Protein AF-A0A3M1BPQ1-F1 (afdb_monomer)

pLDDT: mean 91.03, std 7.32, range [48.31, 98.19]

Structure (mmCIF, N/CA/C/O backbone):
data_AF-A0A3M1BPQ1-F1
#
_entry.id   AF-A0A3M1BPQ1-F1
#
loop_
_atom_site.group_PDB
_atom_site.id
_atom_site.type_symbol
_atom_site.label_atom_id
_atom_site.label_alt_id
_atom_site.label_comp_id
_atom_site.label_asym_id
_atom_site.label_entity_id
_atom_site.label_seq_id
_atom_site.pdbx_PDB_ins_code
_atom_site.Cartn_x
_atom_site.Cartn_y
_atom_site.Cartn_z
_atom_site.occupancy
_atom_site.B_iso_or_equiv
_atom_site.auth_seq_id
_atom_site.auth_comp_id
_atom_site.auth_asym_id
_atom_site.auth_atom_id
_atom_site.pdbx_PDB_model_num
ATOM 1 N N . SER A 1 1 ? -2.777 11.325 -24.435 1.00 48.31 1 SER A N 1
ATOM 2 C CA . SER A 1 1 ? -2.483 11.021 -23.024 1.00 48.31 1 SER A CA 1
ATOM 3 C C . SER A 1 1 ? -1.641 9.774 -23.004 1.00 48.31 1 SER A C 1
ATOM 5 O O . SER A 1 1 ? -1.935 8.872 -23.778 1.00 48.31 1 SER A O 1
ATOM 7 N N . GLU A 1 2 ? -0.602 9.729 -22.186 1.00 72.75 2 GLU A N 1
ATOM 8 C CA . GLU A 1 2 ? 0.231 8.533 -22.069 1.00 72.75 2 GLU A CA 1
ATOM 9 C C . GLU A 1 2 ? -0.481 7.509 -21.174 1.00 72.75 2 GLU A C 1
ATOM 11 O O . GLU A 1 2 ? -0.980 7.848 -20.100 1.00 72.75 2 GLU A O 1
ATOM 16 N N . ASP A 1 3 ? -0.609 6.273 -21.658 1.00 90.44 3 ASP A N 1
ATOM 17 C CA . ASP A 1 3 ? -1.208 5.154 -20.927 1.00 90.44 3 ASP A CA 1
ATOM 18 C C . ASP A 1 3 ? -0.159 4.552 -19.973 1.00 90.44 3 ASP A C 1
ATOM 20 O O . ASP A 1 3 ? 0.447 3.519 -20.249 1.00 90.44 3 ASP A O 1
ATOM 24 N N . VAL A 1 4 ? 0.092 5.249 -18.859 1.00 93.12 4 VAL A N 1
ATOM 25 C CA . VAL A 1 4 ? 0.993 4.815 -17.777 1.00 93.12 4 VAL A CA 1
ATOM 26 C C . VAL A 1 4 ? 0.165 4.280 -16.617 1.00 93.12 4 VAL A C 1
ATOM 28 O O . VAL A 1 4 ? -0.699 4.987 -16.099 1.00 93.12 4 VAL A O 1
ATOM 31 N N . PHE A 1 5 ? 0.448 3.053 -16.184 1.00 94.75 5 PHE A N 1
ATOM 32 C CA . PHE A 1 5 ? -0.291 2.371 -15.122 1.00 94.75 5 PHE A CA 1
ATOM 33 C C . PHE A 1 5 ? 0.616 2.026 -13.944 1.00 94.75 5 PHE A C 1
ATOM 35 O O . PHE A 1 5 ? 1.791 1.712 -14.129 1.00 94.75 5 PHE A O 1
ATOM 42 N N . VAL A 1 6 ? 0.060 2.064 -12.736 1.00 93.00 6 VAL A N 1
ATOM 43 C CA . VAL A 1 6 ? 0.775 1.774 -11.486 1.00 93.00 6 VAL A CA 1
ATOM 44 C C . VAL A 1 6 ? -0.054 0.859 -10.586 1.00 93.00 6 VAL A C 1
ATOM 46 O O . VAL A 1 6 ? -1.287 0.872 -10.636 1.00 93.00 6 VAL A O 1
ATOM 49 N N . ASP A 1 7 ? 0.613 0.062 -9.751 1.00 90.44 7 ASP A N 1
ATOM 50 C CA . ASP A 1 7 ? -0.040 -0.796 -8.756 1.00 90.44 7 ASP A CA 1
ATOM 51 C C . ASP A 1 7 ? -0.282 -0.091 -7.410 1.00 90.44 7 ASP A C 1
ATOM 53 O O . ASP A 1 7 ? -1.095 -0.549 -6.602 1.00 90.44 7 ASP A O 1
ATOM 57 N N . ALA A 1 8 ? 0.352 1.062 -7.191 1.00 90.69 8 ALA A N 1
ATOM 58 C CA . ALA A 1 8 ? 0.021 1.964 -6.097 1.00 90.69 8 ALA A CA 1
ATOM 59 C C . ALA A 1 8 ? -1.315 2.698 -6.356 1.00 90.69 8 ALA A C 1
ATOM 61 O O . ALA A 1 8 ? -1.616 3.068 -7.495 1.00 90.69 8 ALA A O 1
ATOM 62 N N . PRO A 1 9 ? -2.120 2.983 -5.318 1.00 92.00 9 PRO A N 1
ATOM 63 C CA . PRO A 1 9 ? -3.302 3.822 -5.455 1.00 92.00 9 PRO A CA 1
ATOM 64 C C . PRO A 1 9 ? -2.922 5.225 -5.944 1.00 92.00 9 PRO A C 1
ATOM 66 O O . PRO A 1 9 ? -2.183 5.955 -5.282 1.00 92.00 9 PRO A O 1
ATOM 69 N N . VAL A 1 10 ? -3.482 5.627 -7.085 1.00 92.50 10 VAL A N 1
ATOM 70 C CA . VAL A 1 10 ? -3.334 6.991 -7.615 1.00 92.50 10 VAL A CA 1
ATOM 71 C C . VAL A 1 10 ? -4.172 7.952 -6.778 1.00 92.50 10 VAL A C 1
ATOM 73 O O . VAL A 1 10 ? -5.323 7.635 -6.479 1.00 92.50 10 VAL A O 1
ATOM 76 N N . VAL A 1 11 ? -3.633 9.104 -6.396 1.00 91.69 11 VAL A N 1
ATOM 77 C CA . VAL A 1 11 ? -4.321 10.156 -5.631 1.00 91.69 11 VAL A CA 1
ATOM 78 C C . VAL A 1 11 ? -4.000 11.520 -6.236 1.00 91.69 11 VAL A C 1
ATOM 80 O O . VAL A 1 11 ? -2.888 11.760 -6.672 1.00 91.69 11 VAL A O 1
ATOM 83 N N . ASP A 1 12 ? -4.966 12.424 -6.277 1.00 90.06 12 ASP A N 1
ATOM 84 C CA . ASP A 1 12 ? -4.854 13.761 -6.883 1.00 90.06 12 ASP A CA 1
ATOM 85 C C . ASP A 1 12 ? -4.797 14.888 -5.834 1.00 90.06 12 ASP A C 1
ATOM 87 O O . ASP A 1 12 ? -4.940 16.068 -6.143 1.00 90.06 12 ASP A O 1
ATOM 91 N N . PHE A 1 13 ? -4.538 14.523 -4.580 1.00 91.88 13 PHE A N 1
ATOM 92 C CA . PHE A 1 13 ? -4.377 15.417 -3.436 1.00 91.88 13 PHE A CA 1
ATOM 93 C C . PHE A 1 13 ? -3.087 15.112 -2.686 1.00 91.88 13 PHE A C 1
ATOM 95 O O . PHE A 1 13 ? -2.484 14.052 -2.838 1.00 91.88 13 PHE A O 1
ATOM 102 N N . MET A 1 14 ? -2.720 16.027 -1.793 1.00 92.50 14 MET A N 1
ATOM 103 C CA . MET A 1 14 ? -1.623 15.895 -0.851 1.00 92.50 14 MET A CA 1
ATOM 104 C C . MET A 1 14 ? -1.794 14.649 0.034 1.00 92.50 14 MET A C 1
ATOM 106 O O . MET A 1 14 ? -2.694 14.643 0.883 1.00 92.50 14 MET A O 1
ATOM 110 N N . PRO A 1 15 ? -0.933 13.620 -0.077 1.00 91.81 15 PRO A N 1
ATOM 111 C CA . PRO A 1 15 ? -1.144 12.365 0.653 1.00 91.81 15 PRO A CA 1
ATOM 112 C C . PRO A 1 15 ? -0.851 12.451 2.156 1.00 91.81 15 PRO A C 1
ATOM 114 O O . PRO A 1 15 ? -1.359 11.653 2.943 1.00 91.81 15 PRO A O 1
ATOM 117 N N . SER A 1 16 ? -0.103 13.468 2.585 1.00 91.94 16 SER A N 1
ATOM 118 C CA . SER A 1 16 ? 0.140 13.731 3.999 1.00 91.94 16 SER A CA 1
ATOM 119 C C . SER A 1 16 ? 0.134 15.217 4.316 1.00 91.94 16 SER A C 1
ATOM 121 O O . SER A 1 16 ? 0.777 16.017 3.649 1.00 91.94 16 SER A O 1
ATOM 123 N N . THR A 1 17 ? -0.558 15.589 5.390 1.00 92.31 17 THR A N 1
ATOM 124 C CA . THR A 1 17 ? -0.579 16.978 5.904 1.00 92.31 17 THR A CA 1
ATOM 125 C C . THR A 1 17 ? 0.534 17.274 6.905 1.00 92.31 17 THR A C 1
ATOM 127 O O . THR 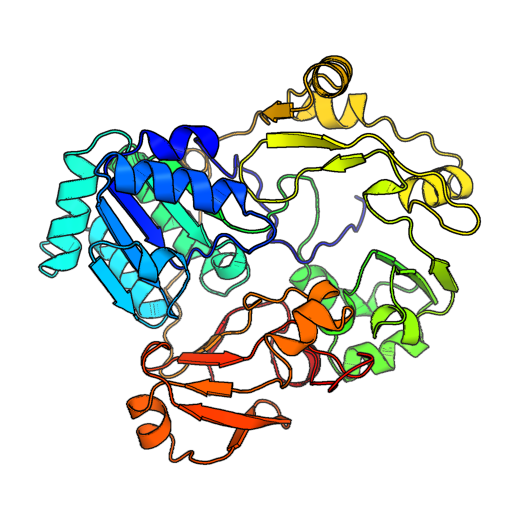A 1 17 ? 0.673 18.416 7.341 1.00 92.31 17 THR A O 1
ATOM 130 N N . LEU A 1 18 ? 1.285 16.251 7.318 1.00 88.94 18 LEU A N 1
ATOM 131 C CA . LEU A 1 18 ? 2.454 16.373 8.183 1.00 88.94 18 LEU A CA 1
ATOM 132 C C . LEU A 1 18 ? 3.607 15.568 7.607 1.00 88.94 18 LEU A C 1
ATOM 134 O O . LEU A 1 18 ? 3.421 14.449 7.128 1.00 88.94 18 LEU A O 1
ATOM 138 N N . GLU A 1 19 ? 4.812 16.092 7.761 1.00 84.12 19 GLU A N 1
ATOM 139 C CA . GLU A 1 19 ? 6.010 15.294 7.537 1.00 84.12 19 GLU A CA 1
ATOM 140 C C . GLU A 1 19 ? 6.085 14.179 8.594 1.00 84.12 19 GLU A C 1
ATOM 142 O O . GLU A 1 19 ? 5.777 14.419 9.770 1.00 84.12 19 GLU A O 1
ATOM 147 N N . PRO A 1 20 ? 6.547 12.972 8.240 1.00 82.88 20 PRO A N 1
ATOM 148 C CA . PRO A 1 20 ? 6.668 11.871 9.195 1.00 82.88 20 PRO A CA 1
ATOM 149 C C . PRO A 1 20 ? 7.531 12.190 10.421 1.00 82.88 20 PRO A C 1
ATOM 151 O O . PRO A 1 20 ? 7.220 11.785 11.542 1.00 82.88 20 PRO A O 1
ATOM 154 N N . THR A 1 21 ? 8.564 13.021 10.253 1.00 85.25 21 THR A N 1
ATOM 155 C CA . THR A 1 21 ? 9.421 13.512 11.347 1.00 85.25 21 THR A CA 1
ATOM 156 C C . THR A 1 21 ? 8.652 14.301 12.415 1.00 85.25 21 THR A C 1
ATOM 158 O O . THR A 1 21 ? 9.125 14.448 13.550 1.00 85.25 21 THR A O 1
ATOM 161 N N . GLN A 1 22 ? 7.471 14.824 12.076 1.00 90.06 22 GLN A N 1
ATOM 162 C CA . GLN A 1 22 ? 6.609 15.609 12.954 1.00 90.06 22 GLN A CA 1
ATOM 163 C C . GLN A 1 22 ? 5.630 14.734 13.743 1.00 90.06 22 GLN A C 1
ATOM 165 O O . GLN A 1 22 ? 5.110 15.195 14.763 1.00 90.06 22 GLN A O 1
ATOM 170 N N . TRP A 1 23 ? 5.437 13.467 13.360 1.00 90.62 23 TRP A N 1
ATOM 171 C CA . TRP A 1 23 ? 4.552 12.534 14.066 1.00 90.62 23 TRP A CA 1
ATOM 172 C C . TRP A 1 23 ? 4.947 12.350 15.535 1.00 90.62 23 TRP A C 1
ATOM 174 O O . TRP A 1 23 ? 4.076 12.264 16.397 1.00 90.62 23 TRP A O 1
ATOM 184 N N . LYS A 1 24 ? 6.247 12.431 15.854 1.00 91.75 24 LYS A N 1
ATOM 185 C CA . LYS A 1 24 ? 6.774 12.369 17.232 1.00 91.75 24 LYS A CA 1
ATOM 186 C C . LYS A 1 24 ? 6.223 13.435 18.187 1.00 91.75 24 LYS A C 1
ATOM 188 O O . LYS A 1 24 ? 6.378 13.320 19.397 1.00 91.75 24 LYS A O 1
ATOM 193 N N . LYS A 1 25 ? 5.633 14.514 17.657 1.00 93.38 25 LYS A N 1
ATOM 194 C CA . LYS A 1 25 ? 5.053 15.618 18.442 1.00 93.38 25 LYS A CA 1
ATOM 195 C C . LYS A 1 25 ? 3.547 15.450 18.674 1.00 93.38 25 LYS A C 1
ATOM 197 O O . LYS A 1 25 ? 2.958 16.237 19.417 1.00 93.38 25 LYS A O 1
ATOM 202 N N . VAL A 1 26 ? 2.917 14.471 18.027 1.00 95.19 26 VAL A N 1
ATOM 203 C CA . VAL A 1 26 ? 1.469 14.261 18.070 1.00 95.19 26 VAL A CA 1
ATOM 204 C C . VAL A 1 26 ? 1.084 13.536 19.357 1.00 95.19 26 VAL A C 1
ATOM 206 O O . VAL A 1 26 ? 1.723 12.569 19.752 1.00 95.19 26 VAL A O 1
ATOM 209 N N . ARG A 1 27 ? 0.017 13.998 20.021 1.00 95.50 27 ARG A N 1
ATOM 210 C CA . ARG A 1 27 ? -0.446 13.435 21.304 1.00 95.50 27 ARG A CA 1
ATOM 211 C C . ARG A 1 27 ? -1.511 12.353 21.172 1.00 95.50 27 ARG A C 1
ATOM 213 O O . ARG A 1 27 ? -1.620 11.517 22.062 1.00 95.50 27 ARG A O 1
ATOM 220 N N . PHE A 1 28 ? -2.289 12.372 20.094 1.00 97.81 28 PHE A N 1
ATOM 221 C CA . PHE A 1 28 ? -3.282 11.345 19.798 1.00 97.81 28 PHE A CA 1
ATOM 222 C C . PHE A 1 28 ? -3.176 10.927 18.338 1.00 97.81 28 PHE A C 1
ATOM 224 O O . PHE A 1 28 ? -3.216 11.774 17.441 1.00 97.81 28 PHE A O 1
ATOM 231 N N . ILE A 1 29 ? -3.032 9.623 18.123 1.00 97.31 29 ILE A N 1
ATOM 232 C CA . ILE A 1 29 ? -2.901 9.020 16.802 1.00 97.31 29 ILE A CA 1
ATOM 233 C C . ILE A 1 29 ? -3.987 7.957 16.663 1.00 97.31 29 ILE A C 1
ATOM 235 O O . ILE A 1 29 ? -4.024 6.998 17.435 1.00 97.31 29 ILE A O 1
ATOM 239 N N . LEU A 1 30 ? -4.861 8.132 15.677 1.00 97.69 30 LEU A N 1
ATOM 240 C CA . LEU A 1 30 ? -5.789 7.103 15.223 1.00 97.69 30 LEU A CA 1
ATOM 241 C C . LEU A 1 30 ? -5.147 6.395 14.030 1.00 97.69 30 LEU A C 1
ATOM 243 O O . LEU A 1 30 ? -5.009 6.992 12.968 1.00 97.69 30 LEU A O 1
ATOM 247 N N . SER A 1 31 ? -4.739 5.144 14.208 1.00 96.31 31 SER A N 1
ATOM 248 C CA . SER A 1 31 ? -4.251 4.299 13.118 1.00 96.31 31 SER A CA 1
ATOM 249 C C . SER A 1 31 ? -5.405 3.454 12.587 1.00 96.31 31 SER A C 1
ATOM 251 O O . SER A 1 31 ? -6.065 2.753 13.357 1.00 96.31 31 SER A O 1
ATOM 253 N N . VAL A 1 32 ? -5.670 3.573 11.289 1.00 96.69 32 VAL A N 1
ATOM 254 C CA . VAL A 1 32 ? -6.691 2.831 10.550 1.00 96.69 32 VAL A CA 1
ATOM 255 C C . VAL A 1 32 ? -5.976 1.933 9.559 1.00 96.69 32 VAL A C 1
ATOM 257 O O . VAL A 1 32 ? -5.591 2.387 8.481 1.00 96.69 32 VAL A O 1
ATOM 260 N N . ASP A 1 33 ? -5.819 0.675 9.957 1.00 93.12 33 ASP A N 1
ATOM 261 C CA . ASP A 1 33 ? -5.227 -0.393 9.161 1.00 93.12 33 ASP A CA 1
ATOM 262 C C . ASP A 1 33 ? -3.930 0.098 8.516 1.00 93.12 33 ASP A C 1
ATOM 264 O O . ASP A 1 33 ? -3.816 0.156 7.304 1.00 93.12 33 ASP A O 1
ATOM 268 N N . ALA A 1 34 ? -3.030 0.650 9.326 1.00 90.12 34 ALA A N 1
ATOM 269 C CA . ALA A 1 34 ? -1.833 1.320 8.848 1.00 90.12 34 ALA A CA 1
ATOM 270 C C . ALA A 1 34 ? -0.611 0.584 9.386 1.00 90.12 34 ALA A C 1
ATOM 272 O O . ALA A 1 34 ? -0.336 0.634 10.589 1.00 90.12 34 ALA A O 1
ATOM 273 N N . GLU A 1 35 ? 0.141 -0.031 8.478 1.00 82.69 35 GLU A N 1
ATOM 274 C CA . GLU A 1 35 ? 1.404 -0.695 8.772 1.00 82.69 35 GLU A CA 1
ATOM 275 C C . GLU A 1 35 ? 2.546 0.043 8.070 1.00 82.69 35 GLU A C 1
ATOM 277 O O . GLU A 1 35 ? 2.671 -0.054 6.849 1.00 82.69 35 GLU A O 1
ATOM 282 N N . PRO A 1 36 ? 3.394 0.779 8.807 1.00 73.94 36 PRO A N 1
ATOM 283 C CA . PRO A 1 36 ? 4.642 1.260 8.249 1.00 73.94 36 PRO A CA 1
ATOM 284 C C . PRO A 1 36 ? 5.550 0.051 8.029 1.00 73.94 36 PRO A C 1
ATOM 286 O O . PRO A 1 36 ? 6.038 -0.554 8.986 1.00 73.94 36 PRO A O 1
ATOM 289 N N . VAL A 1 37 ? 5.730 -0.334 6.767 1.00 63.84 37 VAL A N 1
ATOM 290 C CA . VAL A 1 37 ? 6.530 -1.501 6.372 1.00 63.84 37 VAL A CA 1
ATOM 291 C C . VAL A 1 37 ? 7.986 -1.363 6.823 1.00 63.84 37 VAL A C 1
ATOM 293 O O . VAL A 1 37 ? 8.471 -0.275 7.132 1.00 63.84 37 VAL A O 1
ATOM 296 N N . PHE A 1 38 ? 8.735 -2.468 6.854 1.00 53.03 38 PHE A N 1
ATOM 297 C CA . PHE A 1 38 ? 10.123 -2.450 7.327 1.00 53.03 38 PHE A CA 1
ATOM 298 C C . PHE A 1 38 ? 11.028 -1.535 6.487 1.00 53.03 38 PHE A C 1
ATOM 300 O O . PHE A 1 38 ? 11.978 -0.976 7.023 1.00 53.03 38 PHE A O 1
ATOM 307 N N . SER A 1 39 ? 10.732 -1.301 5.202 1.00 49.16 39 SER A N 1
ATOM 308 C CA . SER A 1 39 ? 11.459 -0.303 4.400 1.00 49.16 39 SER A CA 1
ATOM 309 C C . SER A 1 39 ? 11.227 1.141 4.877 1.00 49.16 39 SER A C 1
ATOM 311 O O . SER A 1 39 ? 12.023 2.026 4.578 1.00 49.16 39 SER A O 1
ATOM 313 N N . GLU A 1 40 ? 10.186 1.374 5.678 1.00 59.56 40 GLU A N 1
ATOM 314 C CA . GLU A 1 40 ? 9.850 2.628 6.353 1.00 59.56 40 GLU A CA 1
ATOM 315 C C . GLU A 1 40 ? 10.364 2.652 7.811 1.00 59.56 40 GLU A C 1
ATOM 317 O O . GLU A 1 40 ? 9.716 3.228 8.690 1.00 59.56 40 GLU A O 1
ATOM 322 N N . VAL A 1 41 ? 11.535 2.053 8.110 1.00 62.66 41 VAL A N 1
ATOM 323 C CA . VAL A 1 41 ? 12.143 1.994 9.471 1.00 62.66 41 VAL A CA 1
ATOM 324 C C . VAL A 1 41 ? 12.015 3.324 10.227 1.00 62.66 41 VAL A C 1
ATOM 326 O O . VAL A 1 41 ? 11.726 3.361 11.427 1.00 62.66 41 VAL A O 1
ATOM 329 N N . MET A 1 42 ? 12.212 4.432 9.512 1.00 68.00 42 MET A N 1
ATOM 330 C CA . MET A 1 42 ? 12.166 5.776 10.078 1.00 68.00 42 MET A CA 1
ATOM 331 C C . MET A 1 42 ? 10.748 6.208 10.486 1.00 68.00 42 MET A C 1
ATOM 333 O O . MET A 1 42 ? 10.594 6.797 11.557 1.00 68.00 42 MET A O 1
ATOM 337 N N . ALA A 1 43 ? 9.711 5.845 9.721 1.00 73.75 43 ALA A N 1
ATOM 338 C CA . ALA A 1 43 ? 8.310 6.111 10.059 1.00 73.75 43 ALA A CA 1
ATOM 339 C C . ALA A 1 43 ? 7.917 5.430 11.376 1.00 73.75 43 ALA A C 1
ATOM 341 O O . ALA A 1 43 ? 7.397 6.072 12.295 1.00 73.75 43 ALA A O 1
ATOM 342 N N . THR A 1 44 ? 8.287 4.155 11.520 1.00 80.06 44 THR A N 1
ATOM 343 C CA . THR A 1 44 ? 8.117 3.409 12.772 1.00 80.06 44 THR A CA 1
ATOM 344 C C . THR A 1 44 ? 8.870 4.073 13.926 1.00 80.06 44 THR A C 1
ATOM 346 O O . THR A 1 44 ? 8.322 4.200 15.025 1.00 80.06 44 THR A O 1
ATOM 349 N N . ARG A 1 45 ? 10.100 4.563 13.703 1.00 84.19 45 ARG A N 1
ATOM 350 C CA . ARG A 1 45 ? 10.872 5.251 14.750 1.00 84.19 45 ARG A CA 1
ATOM 351 C C . ARG A 1 45 ? 10.169 6.508 15.259 1.00 84.19 45 ARG A C 1
ATOM 353 O O . ARG A 1 45 ? 10.107 6.691 16.472 1.00 84.19 45 ARG A O 1
ATOM 360 N N . TRP A 1 46 ? 9.617 7.351 14.387 1.00 87.75 46 TRP A N 1
ATOM 361 C CA . TRP A 1 46 ? 8.929 8.571 14.831 1.00 87.75 46 TRP A CA 1
ATOM 362 C C . TRP A 1 46 ? 7.640 8.280 15.604 1.00 87.75 46 TRP A C 1
ATOM 364 O O . TRP A 1 46 ? 7.294 9.036 16.512 1.00 87.75 46 TRP A O 1
ATOM 374 N N . LEU A 1 47 ? 6.958 7.169 15.310 1.00 88.69 47 LEU A N 1
ATOM 375 C CA . LEU A 1 47 ? 5.816 6.710 16.107 1.00 88.69 47 LEU A CA 1
ATOM 376 C C . LEU A 1 47 ? 6.250 6.191 17.477 1.00 88.69 47 LEU A C 1
ATOM 378 O O . LEU A 1 47 ? 5.601 6.495 18.475 1.00 88.69 47 LEU A O 1
ATOM 382 N N . VAL A 1 48 ? 7.374 5.474 17.553 1.00 88.00 48 VAL A N 1
ATOM 383 C CA . VAL A 1 48 ? 7.972 5.084 18.839 1.00 88.00 48 VAL A CA 1
ATOM 384 C C . VAL A 1 48 ? 8.341 6.321 19.660 1.00 88.00 48 VAL A C 1
ATOM 386 O O . VAL A 1 48 ? 7.960 6.389 20.826 1.00 88.00 48 VAL A O 1
ATOM 389 N N . ASP A 1 49 ? 8.986 7.322 19.054 1.00 91.00 49 ASP A N 1
ATOM 390 C CA . ASP A 1 49 ? 9.303 8.592 19.722 1.00 91.00 49 ASP A CA 1
ATOM 391 C C . ASP A 1 49 ? 8.031 9.294 20.235 1.00 91.00 49 ASP A C 1
ATOM 393 O O . ASP A 1 49 ? 8.030 9.841 21.338 1.00 91.00 49 ASP A O 1
ATOM 397 N N . ALA A 1 50 ? 6.929 9.257 19.472 1.00 92.56 50 ALA A N 1
ATOM 398 C CA . ALA A 1 50 ? 5.642 9.800 19.913 1.00 92.56 50 ALA A CA 1
ATOM 399 C C . ALA A 1 50 ? 5.146 9.087 21.181 1.00 92.56 50 ALA A C 1
ATOM 401 O O . ALA A 1 50 ? 4.761 9.736 22.156 1.00 92.56 50 ALA A O 1
ATOM 402 N N . VAL A 1 51 ? 5.179 7.750 21.193 1.00 92.06 51 VAL A N 1
ATOM 403 C CA . VAL A 1 51 ? 4.754 6.929 22.340 1.00 92.06 51 VAL A CA 1
ATOM 404 C C . VAL A 1 51 ? 5.629 7.188 23.563 1.00 92.06 51 VAL A C 1
ATOM 406 O O . VAL A 1 51 ? 5.098 7.348 24.664 1.00 92.06 51 VAL A O 1
ATOM 409 N N . GLU A 1 52 ? 6.948 7.277 23.385 1.00 91.50 52 GLU A N 1
ATOM 410 C CA . GLU A 1 52 ? 7.895 7.639 24.448 1.00 91.50 52 GLU A CA 1
ATOM 411 C C . GLU A 1 52 ? 7.625 9.055 24.984 1.00 91.50 52 GLU A C 1
ATOM 413 O O . GLU A 1 52 ? 7.705 9.289 26.190 1.00 91.50 52 GLU A O 1
ATOM 418 N N . GLY A 1 53 ? 7.201 9.976 24.114 1.00 92.69 53 GLY A N 1
ATOM 419 C CA . GLY A 1 53 ? 6.715 11.313 24.464 1.00 92.69 53 GLY A CA 1
ATOM 420 C C . GLY A 1 53 ? 5.322 11.354 25.111 1.00 92.69 53 GLY A C 1
ATOM 421 O O . GLY A 1 53 ? 4.847 12.436 25.465 1.00 92.69 53 GLY A O 1
ATOM 422 N N . GLY A 1 54 ? 4.662 10.205 25.287 1.00 93.94 54 GLY A N 1
ATOM 423 C CA . GLY A 1 54 ? 3.356 10.083 25.936 1.00 93.94 54 GLY A CA 1
ATOM 424 C C . GLY A 1 54 ? 2.153 10.115 24.991 1.00 93.94 54 GLY A C 1
ATOM 425 O O . GLY A 1 54 ? 1.031 10.310 25.463 1.00 93.94 54 GLY A O 1
ATOM 426 N N . ALA A 1 55 ? 2.349 9.928 23.683 1.00 95.25 55 ALA A N 1
ATOM 427 C CA . ALA A 1 55 ? 1.250 9.838 22.730 1.00 95.25 55 ALA A CA 1
ATOM 428 C C . ALA A 1 55 ? 0.323 8.652 23.032 1.00 95.25 55 ALA A C 1
ATOM 430 O O . ALA A 1 55 ? 0.753 7.557 23.411 1.00 95.25 55 ALA A O 1
ATOM 431 N N . TYR A 1 56 ? -0.972 8.870 22.825 1.00 96.81 56 TYR A N 1
ATOM 432 C CA . TYR A 1 56 ? -1.985 7.831 22.860 1.00 96.81 56 TYR A CA 1
ATOM 433 C C . TYR A 1 56 ? -2.261 7.351 21.436 1.00 96.81 56 TYR A C 1
ATOM 435 O O . TYR A 1 56 ? -2.801 8.096 20.619 1.00 96.81 56 TYR A O 1
ATOM 443 N N . ILE A 1 57 ? -1.907 6.099 21.150 1.00 95.88 57 ILE A N 1
ATOM 444 C CA . ILE A 1 57 ? -2.207 5.455 19.869 1.00 95.88 57 ILE A CA 1
ATOM 445 C C . ILE A 1 57 ? -3.424 4.543 20.044 1.00 95.88 57 ILE A C 1
ATOM 447 O O . ILE A 1 57 ? -3.401 3.639 20.887 1.00 95.88 57 ILE A O 1
ATOM 451 N N . PHE A 1 58 ? -4.459 4.786 19.240 1.00 97.19 58 PHE A N 1
ATOM 452 C CA . PHE A 1 58 ? -5.617 3.912 19.071 1.00 97.19 58 PHE A CA 1
ATOM 453 C C . PHE A 1 58 ? -5.521 3.233 17.700 1.00 97.19 58 PHE A C 1
ATOM 455 O O . PHE A 1 58 ? -5.543 3.917 16.677 1.00 97.19 58 PHE A O 1
ATOM 462 N N . CYS A 1 59 ? -5.421 1.906 17.675 1.00 96.38 59 CYS A N 1
ATOM 463 C CA . CYS A 1 59 ? -5.335 1.124 16.442 1.00 96.38 59 CYS A CA 1
ATOM 464 C C . CYS A 1 59 ? -6.665 0.443 16.119 1.00 96.38 59 CYS A C 1
ATOM 466 O O . CYS A 1 59 ? -7.230 -0.275 16.942 1.00 96.38 59 CYS A O 1
ATOM 468 N N . LEU A 1 60 ? -7.125 0.628 14.891 1.00 96.75 60 LEU A N 1
ATOM 469 C CA . LEU A 1 60 ? -8.255 -0.053 14.283 1.00 96.75 60 LEU A CA 1
ATOM 470 C C . LEU A 1 60 ? -7.703 -0.814 13.076 1.00 96.75 60 LEU A C 1
ATOM 472 O O . LEU A 1 60 ? -7.280 -0.163 12.132 1.00 96.75 60 LEU A O 1
ATOM 476 N N . SER A 1 61 ? -7.631 -2.145 13.116 1.00 95.75 61 SER A N 1
ATOM 477 C CA . SER A 1 61 ? -6.950 -2.920 12.063 1.00 95.75 61 SER A CA 1
ATOM 478 C C . SER A 1 61 ? -7.628 -4.268 11.801 1.00 95.75 61 SER A C 1
ATOM 480 O O . SER A 1 61 ? -8.272 -4.830 12.687 1.00 95.75 61 SER A O 1
ATOM 482 N N . SER A 1 62 ? -7.478 -4.807 10.595 1.00 95.56 62 SER A N 1
ATOM 483 C CA . SER A 1 62 ? -7.907 -6.159 10.218 1.00 95.56 62 SER A CA 1
ATOM 484 C C . SER A 1 62 ? -6.963 -7.243 10.735 1.00 95.56 62 SER A C 1
ATOM 486 O O . SER A 1 62 ? -7.361 -8.407 10.852 1.00 95.56 62 SER A O 1
ATOM 488 N N . ARG A 1 63 ? -5.710 -6.892 11.043 1.00 93.38 63 ARG A N 1
ATOM 489 C CA . ARG A 1 63 ? -4.686 -7.825 11.528 1.00 93.38 63 ARG A CA 1
ATOM 490 C C . ARG A 1 63 ? -3.816 -7.175 12.605 1.00 93.38 63 ARG A C 1
ATOM 492 O O . ARG A 1 63 ? -3.782 -5.967 12.779 1.00 93.38 63 ARG A O 1
ATOM 499 N N . TYR A 1 64 ? -3.093 -7.979 13.363 1.00 91.31 64 TYR A N 1
ATOM 500 C CA . TYR A 1 64 ? -2.165 -7.468 14.356 1.00 91.31 64 TYR A CA 1
ATOM 501 C C . TYR A 1 64 ? -0.895 -6.962 13.666 1.00 91.31 64 TYR A C 1
ATOM 503 O O . TYR A 1 64 ? 0.020 -7.722 13.360 1.00 91.31 64 TYR A O 1
ATOM 511 N N . GLU A 1 65 ? -0.883 -5.660 13.423 1.00 84.94 65 GLU A N 1
ATOM 512 C CA . GLU A 1 65 ? 0.198 -4.899 12.796 1.00 84.94 65 GLU A CA 1
ATOM 513 C C . GLU A 1 65 ? 1.251 -4.434 13.818 1.00 84.94 65 GLU A C 1
ATOM 515 O O . GLU A 1 65 ? 1.017 -4.440 15.033 1.00 84.94 65 GLU A O 1
ATOM 520 N N . THR A 1 66 ? 2.423 -4.000 13.358 1.00 83.00 66 THR A N 1
ATOM 521 C CA . THR A 1 66 ? 3.510 -3.503 14.216 1.00 83.00 66 THR A CA 1
ATOM 522 C C . THR A 1 66 ? 3.040 -2.325 15.068 1.00 83.00 66 THR A C 1
ATOM 524 O O . THR A 1 66 ? 3.374 -2.242 16.256 1.00 83.00 66 THR A O 1
ATOM 527 N N . LEU A 1 67 ? 2.181 -1.449 14.528 1.00 85.44 67 LEU A N 1
ATOM 528 C CA . LEU A 1 67 ? 1.582 -0.362 15.312 1.00 85.44 67 LEU A CA 1
ATOM 529 C C . LEU A 1 67 ? 0.678 -0.861 16.438 1.00 85.44 67 LEU A C 1
ATOM 531 O O . LEU A 1 67 ? 0.686 -0.268 17.521 1.00 85.44 67 LEU A O 1
ATOM 535 N N . CYS A 1 68 ? -0.021 -1.985 16.255 1.00 90.12 68 CYS A N 1
ATOM 536 C CA . CYS A 1 68 ? -0.849 -2.577 17.308 1.00 90.12 68 CYS A CA 1
ATOM 537 C C . CYS A 1 68 ? -0.018 -2.963 18.540 1.00 90.12 68 CYS A C 1
ATOM 539 O O . CYS A 1 68 ? -0.523 -2.889 19.663 1.00 90.12 68 CYS A O 1
ATOM 541 N N . ALA A 1 69 ? 1.261 -3.314 18.357 1.00 87.69 69 ALA A N 1
ATOM 542 C CA . ALA A 1 69 ? 2.173 -3.638 19.453 1.00 87.69 69 ALA A CA 1
ATOM 543 C C . ALA A 1 69 ? 2.587 -2.424 20.295 1.00 87.69 69 ALA A C 1
ATOM 545 O O . ALA A 1 69 ? 2.958 -2.580 21.459 1.00 87.69 69 ALA A O 1
ATOM 546 N N . LYS A 1 70 ? 2.526 -1.214 19.728 1.00 88.50 70 LYS A N 1
ATOM 547 C CA . LYS A 1 70 ? 2.807 0.047 20.435 1.00 88.50 70 LYS A CA 1
ATOM 548 C C . LYS A 1 70 ? 1.539 0.788 20.862 1.00 88.50 70 LYS A C 1
ATOM 550 O O . LYS A 1 70 ? 1.628 1.756 21.617 1.00 88.50 70 LYS A O 1
ATOM 555 N N . ALA A 1 71 ? 0.373 0.332 20.411 1.00 92.50 71 ALA A N 1
ATOM 556 C CA . ALA A 1 71 ? -0.903 0.962 20.692 1.00 92.50 71 ALA A CA 1
ATOM 557 C C . ALA A 1 71 ? -1.309 0.853 22.167 1.00 92.50 71 ALA A C 1
ATOM 559 O O . ALA A 1 71 ? -1.131 -0.181 22.814 1.00 92.50 71 ALA A O 1
ATOM 560 N N . ARG A 1 72 ? -1.904 1.930 22.696 1.00 95.06 72 ARG A N 1
ATOM 561 C CA . ARG A 1 72 ? -2.530 1.929 24.028 1.00 95.06 72 ARG A CA 1
ATOM 562 C C . ARG A 1 72 ? -3.834 1.150 24.009 1.00 95.06 72 ARG A C 1
ATOM 564 O O . ARG A 1 72 ? -4.122 0.420 24.953 1.00 95.06 72 ARG A O 1
ATOM 571 N N . GLU A 1 73 ? -4.583 1.289 22.924 1.00 95.44 73 GLU A N 1
ATOM 572 C CA . GLU A 1 73 ? -5.778 0.510 22.658 1.00 95.44 73 GLU A CA 1
ATOM 573 C C . GLU A 1 73 ? -5.766 0.022 21.213 1.00 95.44 73 GLU A C 1
ATOM 575 O O . GLU A 1 73 ? -5.322 0.724 20.305 1.00 95.44 73 GLU A O 1
ATOM 580 N N . ARG A 1 74 ? -6.246 -1.204 21.012 1.00 95.06 74 ARG A N 1
ATOM 581 C CA . ARG A 1 74 ? -6.362 -1.826 19.697 1.00 95.06 74 ARG A CA 1
ATOM 582 C C . ARG A 1 74 ? -7.707 -2.522 19.559 1.00 95.06 74 ARG A C 1
ATOM 584 O O . ARG A 1 74 ? -8.212 -3.105 20.522 1.00 95.06 74 ARG A O 1
ATOM 591 N N . LEU A 1 75 ? -8.261 -2.477 18.359 1.00 96.00 75 LEU A N 1
ATOM 592 C CA . LEU A 1 75 ? -9.488 -3.153 17.984 1.00 96.00 75 LEU A CA 1
ATOM 593 C C . LEU A 1 75 ? -9.254 -3.880 16.659 1.00 96.00 75 LEU A C 1
ATOM 595 O O . LEU A 1 75 ? -9.068 -3.234 15.629 1.00 96.00 75 LEU A O 1
ATOM 599 N N . LEU A 1 76 ? -9.255 -5.215 16.714 1.00 97.06 76 LEU A N 1
ATOM 600 C CA . LEU A 1 76 ? -9.171 -6.049 15.519 1.00 97.06 76 LEU A CA 1
ATOM 601 C C . LEU A 1 76 ? -10.573 -6.303 14.968 1.00 97.06 76 LEU A C 1
ATOM 603 O O . LEU A 1 76 ? -11.376 -6.975 15.616 1.00 97.06 76 LEU A O 1
ATOM 607 N N . VAL A 1 77 ? -10.875 -5.751 13.797 1.00 96.62 77 VAL A N 1
ATOM 608 C CA . VAL A 1 77 ? -12.190 -5.852 13.147 1.00 96.62 77 VAL A CA 1
ATOM 609 C C . VAL A 1 77 ? -12.044 -5.914 11.629 1.00 96.62 77 VAL A C 1
ATOM 611 O O . VAL A 1 77 ? -11.122 -5.350 11.056 1.00 96.62 77 VAL A O 1
ATOM 614 N N . LYS A 1 78 ? -12.998 -6.571 10.969 1.00 95.62 78 LYS A N 1
ATOM 615 C CA . LYS A 1 78 ? -13.097 -6.596 9.504 1.00 95.62 78 LYS A CA 1
ATOM 616 C C . LYS A 1 78 ? -13.349 -5.194 8.906 1.00 95.62 78 LYS A C 1
ATOM 618 O O . LYS A 1 78 ? -13.919 -4.326 9.582 1.00 95.62 78 LYS A O 1
ATOM 623 N N . PRO A 1 79 ? -12.966 -4.951 7.637 1.00 95.12 79 PRO A N 1
ATOM 624 C CA . PRO A 1 79 ? -12.900 -3.600 7.070 1.00 95.12 79 PRO A CA 1
ATOM 625 C C . PRO A 1 79 ? -14.239 -2.867 6.957 1.00 95.12 79 PRO A C 1
ATOM 627 O O . PRO A 1 79 ? -14.284 -1.648 7.120 1.00 95.12 79 PRO A O 1
ATOM 630 N N . ASP A 1 80 ? -15.356 -3.568 6.767 1.00 96.06 80 ASP A N 1
ATOM 631 C CA . ASP A 1 80 ? -16.679 -2.935 6.755 1.00 96.06 80 ASP A CA 1
ATOM 632 C C . ASP A 1 80 ? -17.063 -2.353 8.126 1.00 96.06 80 ASP A C 1
ATOM 634 O O . ASP A 1 80 ? -17.646 -1.269 8.202 1.00 96.06 80 ASP A O 1
ATOM 638 N N . ILE A 1 81 ? -16.688 -3.031 9.213 1.00 96.75 81 ILE A N 1
ATOM 639 C CA . ILE A 1 81 ? -16.851 -2.538 10.585 1.00 96.75 81 ILE A CA 1
ATOM 640 C C . ILE A 1 81 ? -15.888 -1.381 10.861 1.00 96.75 81 ILE A C 1
ATOM 642 O O . ILE A 1 81 ? -16.282 -0.417 11.518 1.00 96.75 81 ILE A O 1
ATOM 646 N N . MET A 1 82 ? -14.670 -1.406 10.305 1.00 96.06 82 MET A N 1
ATOM 647 C CA . MET A 1 82 ? -13.753 -0.263 10.393 1.00 96.06 82 MET A CA 1
ATOM 648 C C . MET A 1 82 ? -14.357 1.000 9.772 1.00 96.06 82 MET A C 1
ATOM 650 O O . MET A 1 82 ? -14.370 2.059 10.402 1.00 96.06 82 MET A O 1
ATOM 654 N N . MET A 1 83 ? -14.929 0.888 8.570 1.00 96.69 83 MET A N 1
ATOM 655 C CA . MET A 1 83 ? -15.593 2.017 7.911 1.00 96.69 83 MET A CA 1
ATOM 656 C C . MET A 1 83 ? -16.801 2.521 8.717 1.00 96.69 83 MET A C 1
ATOM 658 O O . MET A 1 83 ? -17.002 3.730 8.832 1.00 96.69 83 MET A O 1
ATOM 662 N N . GLN A 1 84 ? -17.581 1.621 9.328 1.00 96.00 84 GLN A N 1
ATOM 663 C CA . GLN A 1 84 ? -18.707 1.991 10.202 1.00 96.00 84 GLN A CA 1
ATOM 664 C C . GLN A 1 84 ? -18.246 2.713 11.476 1.00 96.00 84 GLN A C 1
ATOM 666 O O . GLN A 1 84 ? -18.879 3.685 11.899 1.00 96.00 84 GLN A O 1
ATOM 671 N N . PHE A 1 85 ? -17.130 2.283 12.071 1.00 97.19 85 PHE A N 1
ATOM 672 C CA . PHE A 1 85 ? -16.528 2.950 13.224 1.00 97.19 85 PHE A CA 1
ATOM 673 C C . PHE A 1 85 ? -16.160 4.396 12.874 1.00 97.19 85 PHE A C 1
ATOM 675 O O . PHE A 1 85 ? -16.589 5.331 13.552 1.00 97.19 85 PHE A O 1
ATOM 682 N N . LEU A 1 86 ? -15.445 4.598 11.763 1.00 96.81 86 LEU A N 1
ATOM 683 C CA . LEU A 1 86 ? -15.060 5.926 11.278 1.00 96.81 86 LEU A CA 1
ATOM 684 C C . LEU A 1 86 ? -16.272 6.805 10.940 1.00 96.81 86 LEU A C 1
ATOM 686 O O . LEU A 1 86 ? -16.303 7.983 11.301 1.00 96.81 86 LEU A O 1
ATOM 690 N N . GLN A 1 87 ? -17.302 6.234 10.313 1.00 95.62 87 GLN A N 1
ATOM 691 C CA . GLN A 1 87 ? -18.562 6.931 10.051 1.00 95.62 87 GLN A CA 1
ATOM 692 C C . GLN A 1 87 ? -19.235 7.404 11.347 1.00 95.62 87 GLN A C 1
ATOM 694 O O . GLN A 1 87 ? -19.742 8.527 11.418 1.00 95.62 87 GLN A O 1
ATOM 699 N N . SER A 1 88 ? -19.179 6.592 12.402 1.00 96.12 88 SER A N 1
ATOM 700 C CA . SER A 1 88 ? -19.767 6.915 13.705 1.00 96.12 88 SER A CA 1
ATOM 701 C C . SER A 1 88 ? -19.061 8.085 14.407 1.00 96.12 88 SER A C 1
ATOM 703 O O . SER A 1 88 ? -19.714 8.860 15.106 1.00 96.12 88 SER A O 1
ATOM 705 N N . LEU A 1 89 ? -17.764 8.313 14.155 1.00 96.25 89 LEU A N 1
ATOM 706 C CA . LEU A 1 89 ? -17.039 9.498 14.655 1.00 96.25 89 LEU A CA 1
ATOM 707 C C . LEU A 1 89 ? -17.610 10.812 14.083 1.00 96.25 89 LEU A C 1
ATOM 709 O O . LEU A 1 89 ? -17.620 11.866 14.740 1.00 96.25 89 LEU A O 1
ATOM 713 N N . LEU A 1 90 ? -18.121 10.762 12.851 1.00 94.19 90 LEU A N 1
ATOM 714 C CA . LEU A 1 90 ? -18.736 11.902 12.174 1.00 94.19 90 LEU A CA 1
ATOM 715 C C . LEU A 1 90 ? -20.202 12.110 12.568 1.00 94.19 90 LEU A C 1
ATOM 717 O O . LEU A 1 90 ? -20.666 13.252 12.516 1.00 94.19 90 LEU A O 1
ATOM 721 N N . SER A 1 91 ? -20.890 11.078 13.057 1.00 91.69 91 SER A N 1
ATOM 722 C CA . SER A 1 91 ? -22.273 11.188 13.532 1.00 91.69 91 SER A CA 1
ATOM 723 C C . SER A 1 91 ? -22.402 12.138 14.740 1.00 91.69 91 SER A C 1
ATOM 725 O O . SER A 1 91 ? -21.497 12.209 15.583 1.00 91.69 91 SER A O 1
ATOM 727 N N . PRO A 1 92 ? -23.492 12.919 14.859 1.00 85.06 92 PRO A N 1
ATOM 728 C CA . PRO A 1 92 ? -23.803 13.663 16.080 1.00 85.06 92 PRO A CA 1
ATOM 729 C C . PRO A 1 92 ? -24.308 12.757 17.214 1.00 85.06 92 PRO A C 1
ATOM 731 O O . PRO A 1 92 ? -24.203 13.140 18.378 1.00 85.06 92 PRO A O 1
ATOM 734 N N . GLU A 1 93 ? -24.818 11.568 16.894 1.00 84.31 93 GLU A N 1
ATOM 735 C CA . GLU A 1 93 ? -25.377 10.625 17.866 1.00 84.31 93 GLU A CA 1
ATOM 736 C C . GLU A 1 93 ? -24.295 10.045 18.788 1.00 84.31 93 GLU A C 1
ATOM 738 O O . GLU A 1 93 ? -23.104 10.051 18.456 1.00 84.31 93 GLU A O 1
ATOM 743 N N . LYS A 1 94 ? -24.719 9.573 19.970 1.00 82.75 94 LYS A N 1
ATOM 744 C CA . LYS A 1 94 ? -23.835 8.856 20.894 1.00 82.75 94 LYS A CA 1
ATOM 745 C C . LYS A 1 94 ? -23.551 7.467 20.331 1.00 82.75 94 LYS A C 1
ATOM 747 O O . LYS A 1 94 ? -24.483 6.683 20.161 1.00 82.75 94 LYS A O 1
ATOM 752 N N . GLY A 1 95 ? -22.281 7.191 20.065 1.00 82.56 95 GLY A N 1
ATOM 753 C CA . GLY A 1 95 ? -21.805 5.863 19.692 1.00 82.56 95 GLY A CA 1
ATOM 754 C C . GLY A 1 95 ? -21.560 4.963 20.903 1.00 82.56 95 GLY A C 1
ATOM 755 O O . GLY A 1 95 ? -21.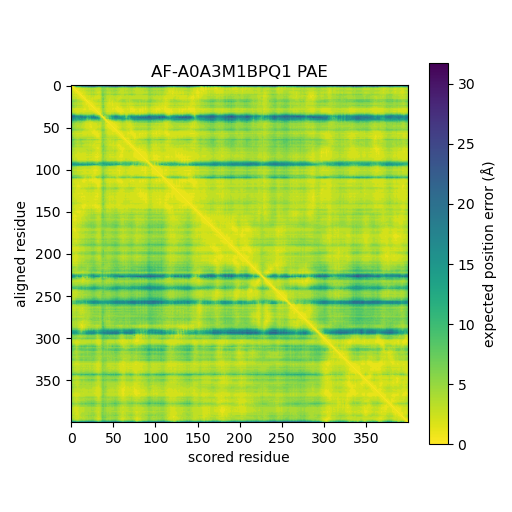937 5.282 22.035 1.00 82.56 95 GLY A O 1
ATOM 756 N N . ASP A 1 96 ? -20.893 3.837 20.652 1.00 90.62 96 ASP A N 1
ATOM 757 C CA . ASP A 1 96 ? -20.333 3.008 21.718 1.00 90.62 96 ASP A CA 1
ATOM 758 C C . ASP A 1 96 ? -19.233 3.755 22.506 1.00 90.62 96 ASP A C 1
ATOM 760 O O . ASP A 1 96 ? -18.776 4.839 22.129 1.00 90.62 96 ASP A O 1
ATOM 764 N N . GLU A 1 97 ? -18.802 3.180 23.632 1.00 94.38 97 GLU A N 1
ATOM 765 C CA . GLU A 1 97 ? -17.814 3.806 24.519 1.00 94.38 97 GLU A CA 1
ATOM 766 C C . GLU A 1 97 ? -16.489 4.136 23.807 1.00 94.38 97 GLU A C 1
ATOM 768 O O . GLU A 1 97 ? -15.896 5.188 24.068 1.00 94.38 97 GLU A O 1
ATOM 773 N N . LYS A 1 98 ? -16.052 3.289 22.866 1.00 95.38 98 LYS A N 1
ATOM 774 C CA . LYS A 1 98 ? -14.793 3.462 22.131 1.00 95.38 98 LYS A CA 1
ATOM 775 C C . LYS A 1 98 ? -14.900 4.565 21.085 1.00 95.38 98 LYS A C 1
ATOM 777 O O . LYS A 1 98 ? -14.022 5.422 21.007 1.00 95.38 98 LYS A O 1
ATOM 782 N N . VAL A 1 99 ? -15.990 4.588 20.321 1.00 96.25 99 VAL A N 1
ATOM 783 C CA . VAL A 1 99 ? -16.325 5.653 19.369 1.00 96.25 99 VAL A CA 1
ATOM 784 C C . VAL A 1 99 ? -16.365 6.990 20.101 1.00 96.25 99 VAL A C 1
ATOM 786 O O . VAL A 1 99 ? -15.739 7.952 19.659 1.00 96.25 99 VAL A O 1
ATOM 789 N N . GLU A 1 100 ? -17.033 7.058 21.253 1.00 96.00 100 GLU A N 1
ATOM 790 C CA . GLU A 1 100 ? -17.113 8.286 22.047 1.00 96.00 100 GLU A CA 1
ATOM 791 C C . GLU A 1 100 ? -15.755 8.714 22.613 1.00 96.00 100 GLU A C 1
ATOM 793 O O . GLU A 1 100 ? -15.448 9.910 22.638 1.00 96.00 100 GLU A O 1
ATOM 798 N N . PHE A 1 101 ? -14.914 7.769 23.038 1.00 96.38 101 PHE A N 1
ATOM 799 C CA . PHE A 1 101 ? -13.549 8.054 23.474 1.00 96.38 101 PHE A CA 1
ATOM 800 C C . PHE A 1 101 ? -12.695 8.643 22.341 1.00 96.38 101 PHE A C 1
ATOM 802 O O . PHE A 1 101 ? -12.083 9.702 22.521 1.00 96.38 101 PHE A O 1
ATOM 809 N N . VAL A 1 102 ? -12.688 8.014 21.161 1.00 97.06 102 VAL A N 1
ATOM 810 C CA . VAL A 1 102 ? -11.923 8.493 19.998 1.00 97.06 102 VAL A CA 1
ATOM 811 C C . VAL A 1 102 ? -12.444 9.858 19.554 1.00 97.06 102 VAL A C 1
ATOM 813 O O . VAL A 1 102 ? -11.665 10.795 19.404 1.00 97.06 102 VAL A O 1
ATOM 816 N N . LYS A 1 103 ? -13.764 10.027 19.444 1.00 95.81 103 LYS A N 1
ATOM 817 C CA . LYS A 1 103 ? -14.413 11.296 19.077 1.00 95.81 103 LYS A CA 1
ATOM 818 C C . LYS A 1 103 ? -14.032 12.440 20.022 1.00 95.81 103 LYS A C 1
ATOM 820 O O . LYS A 1 103 ? -13.688 13.529 19.563 1.00 95.81 103 LYS A O 1
ATOM 825 N N . LYS A 1 104 ? -14.045 12.201 21.340 1.00 95.25 104 LYS A N 1
ATOM 826 C CA . LYS A 1 104 ? -13.586 13.178 22.344 1.00 95.25 104 LYS A CA 1
ATOM 827 C C . LYS A 1 104 ? -12.097 13.477 22.212 1.00 95.25 104 LYS A C 1
ATOM 829 O O . LYS A 1 104 ? -11.711 14.637 22.320 1.00 95.25 104 LYS A O 1
ATOM 834 N N . SER A 1 105 ? -11.278 12.459 21.966 1.00 96.62 105 SER A N 1
ATOM 835 C CA . SER A 1 105 ? -9.828 12.609 21.818 1.00 96.62 105 SER A CA 1
ATOM 836 C C . SER A 1 105 ? -9.477 13.471 20.607 1.00 96.62 105 SER A C 1
ATOM 838 O O . SER A 1 105 ? -8.736 14.440 20.758 1.00 96.62 105 SER A O 1
ATOM 840 N N . LEU A 1 106 ? -10.106 13.212 19.455 1.00 95.69 106 LEU A N 1
ATOM 841 C CA . LEU A 1 106 ? -9.959 14.023 18.241 1.00 95.69 106 LEU A CA 1
ATOM 842 C C . LEU A 1 106 ? -10.377 15.486 18.460 1.00 95.69 106 LEU A C 1
ATOM 844 O O . LEU A 1 106 ? -9.736 16.394 17.939 1.00 95.69 106 LEU A O 1
ATOM 848 N N . PHE A 1 107 ? -11.430 15.730 19.248 1.00 93.19 107 PHE A N 1
ATOM 849 C CA . PHE A 1 107 ? -11.905 17.084 19.545 1.00 93.19 107 PHE A CA 1
ATOM 850 C C . PHE A 1 107 ? -11.007 17.843 20.539 1.00 93.19 107 PHE A C 1
ATOM 852 O O . PHE A 1 107 ? -10.736 19.030 20.355 1.00 93.19 107 PHE A O 1
ATOM 859 N N . LEU A 1 108 ? -10.560 17.181 21.612 1.00 94.06 108 LEU A N 1
ATOM 860 C CA . LEU A 1 108 ? -9.785 17.808 22.690 1.00 94.06 108 LEU A CA 1
ATOM 861 C C . LEU A 1 108 ? -8.305 17.975 22.329 1.00 94.06 108 LEU A C 1
ATOM 863 O O . LEU A 1 108 ? -7.681 18.962 22.722 1.00 94.06 108 LEU A O 1
ATOM 867 N N . MET A 1 109 ? -7.734 17.029 21.582 1.00 91.62 109 MET A N 1
ATOM 868 C CA . MET A 1 109 ? -6.330 17.046 21.178 1.00 91.62 109 MET A CA 1
ATOM 869 C C . MET A 1 109 ? -6.194 17.623 19.768 1.00 91.62 109 MET A C 1
ATOM 871 O O . MET A 1 109 ? -6.040 16.895 18.787 1.00 91.62 109 MET A O 1
ATOM 875 N N . ARG A 1 110 ? -6.248 18.958 19.662 1.00 83.19 110 ARG A N 1
ATOM 876 C CA . ARG A 1 110 ? -6.001 19.659 18.390 1.00 83.19 110 ARG A CA 1
ATOM 877 C C . ARG A 1 110 ? -4.669 19.212 17.781 1.00 83.19 110 ARG A C 1
ATOM 879 O O . ARG A 1 110 ? -3.673 19.107 18.493 1.00 83.19 110 ARG A O 1
ATOM 886 N N . GLY A 1 111 ? -4.665 18.972 16.471 1.00 88.94 111 GLY A N 1
ATOM 887 C CA . GLY A 1 111 ? -3.504 18.421 15.768 1.00 88.94 111 GLY A CA 1
ATOM 888 C C . GLY A 1 111 ? -3.328 16.907 15.941 1.00 88.94 111 GLY A C 1
ATOM 889 O O . GLY A 1 111 ? -2.220 16.407 15.772 1.00 88.94 111 GLY A O 1
ATOM 890 N N . SER A 1 112 ? -4.395 16.177 16.290 1.00 97.12 112 SER A N 1
ATOM 891 C CA . SER A 1 112 ? -4.422 14.708 16.216 1.00 97.12 112 SER A CA 1
ATOM 892 C C . SER A 1 112 ? -4.084 14.221 14.806 1.00 97.12 112 SER A C 1
ATOM 894 O O . SER A 1 112 ? -4.416 14.899 13.834 1.00 97.12 112 SER A O 1
ATOM 896 N N . LEU A 1 113 ? -3.474 13.041 14.695 1.00 96.56 113 LEU A N 1
ATOM 897 C CA . LEU A 1 113 ? -3.085 12.431 13.422 1.00 96.56 113 LEU A CA 1
ATOM 898 C C . LEU A 1 113 ? -3.935 11.193 13.132 1.00 96.56 113 LEU A C 1
ATOM 900 O O . LEU A 1 113 ? -4.092 10.334 13.997 1.00 96.56 113 LEU A O 1
ATOM 904 N N . VAL A 1 114 ? -4.451 11.092 11.911 1.00 97.12 114 VAL A N 1
ATOM 905 C CA . VAL A 1 114 ? -5.079 9.883 11.375 1.00 97.12 114 VAL A CA 1
ATOM 906 C C . VAL A 1 114 ? -4.119 9.239 10.378 1.00 97.12 114 VAL A C 1
ATOM 908 O O . VAL A 1 114 ? -3.848 9.807 9.322 1.00 97.12 114 VAL A O 1
ATOM 911 N N . LEU A 1 115 ? -3.590 8.070 10.723 1.00 95.12 115 LEU A N 1
ATOM 912 C CA . LEU A 1 115 ? -2.798 7.244 9.813 1.00 95.12 115 LEU A CA 1
ATOM 913 C C . LEU A 1 115 ? -3.728 6.273 9.097 1.00 95.12 115 LEU A C 1
ATOM 915 O O . LEU A 1 115 ? -4.572 5.656 9.747 1.00 95.12 115 LEU A O 1
ATOM 919 N N . VAL A 1 116 ? -3.575 6.135 7.785 1.00 95.00 116 VAL A N 1
ATOM 920 C CA . VAL A 1 116 ? -4.411 5.256 6.960 1.00 95.00 116 VAL A CA 1
ATOM 921 C C . VAL A 1 116 ? -3.517 4.395 6.080 1.00 95.00 116 VAL A C 1
ATOM 923 O O . VAL A 1 116 ? -2.687 4.943 5.360 1.00 95.00 116 VAL A O 1
ATOM 926 N N . GLY A 1 117 ? -3.675 3.072 6.097 1.00 92.81 117 GLY A N 1
ATOM 927 C CA . GLY A 1 117 ? -2.948 2.210 5.163 1.00 92.81 117 GLY A CA 1
ATOM 928 C C . GLY A 1 117 ? -3.349 2.470 3.715 1.00 92.81 117 GLY A C 1
ATOM 929 O O . GLY A 1 117 ? -4.536 2.545 3.381 1.00 92.81 117 GLY A O 1
ATOM 930 N N . ALA A 1 118 ? -2.362 2.601 2.834 1.00 91.56 118 ALA A N 1
ATOM 931 C CA . ALA A 1 118 ? -2.568 2.817 1.407 1.00 91.56 118 ALA A CA 1
ATOM 932 C C . ALA A 1 118 ? -3.320 1.647 0.750 1.00 91.56 118 ALA A C 1
ATOM 934 O O . ALA A 1 118 ? -4.089 1.854 -0.189 1.00 91.56 118 ALA A O 1
ATOM 935 N N . HIS A 1 119 ? -3.198 0.426 1.279 1.00 90.88 119 HIS A N 1
ATOM 936 C CA . HIS A 1 119 ? -3.921 -0.748 0.786 1.00 90.88 119 HIS A CA 1
ATOM 937 C C . HIS A 1 119 ? -5.446 -0.614 0.900 1.00 90.88 119 HIS A C 1
ATOM 939 O O . HIS A 1 119 ? -6.165 -1.169 0.069 1.00 90.88 119 HIS A O 1
ATOM 945 N N . LEU A 1 120 ? -5.964 0.185 1.843 1.00 94.19 120 LEU A N 1
ATOM 946 C CA . LEU A 1 120 ? -7.395 0.507 1.912 1.00 94.19 120 LEU A CA 1
ATOM 947 C C . LEU A 1 120 ? -7.873 1.329 0.703 1.00 94.19 120 LEU A C 1
ATOM 949 O O . LEU A 1 120 ? -9.062 1.296 0.376 1.00 94.19 120 LEU A O 1
ATOM 953 N N . LEU A 1 121 ? -6.981 2.043 0.010 1.00 93.25 121 LEU A N 1
ATOM 954 C CA . LEU A 1 121 ? -7.301 2.736 -1.242 1.00 93.25 121 LEU A CA 1
ATOM 955 C C . LEU A 1 121 ? -7.325 1.789 -2.448 1.00 93.25 121 LEU A C 1
ATOM 957 O O . LEU A 1 121 ? -8.053 2.059 -3.401 1.00 93.25 121 LEU A O 1
ATOM 961 N N . ASN A 1 122 ? -6.603 0.669 -2.391 1.00 90.88 122 ASN A N 1
ATOM 962 C CA . ASN A 1 122 ? -6.703 -0.432 -3.353 1.00 90.88 122 ASN A CA 1
ATOM 963 C C . ASN A 1 122 ? -7.773 -1.428 -2.894 1.00 90.88 122 ASN A C 1
ATOM 965 O O . ASN A 1 122 ? -7.525 -2.616 -2.704 1.00 90.88 122 ASN A O 1
ATOM 969 N N . SER A 1 123 ? -8.980 -0.933 -2.640 1.00 92.19 123 SER A N 1
ATOM 970 C CA . SER A 1 123 ? -10.080 -1.758 -2.161 1.00 92.19 123 SER A CA 1
ATOM 971 C C . SER A 1 123 ? -11.434 -1.161 -2.545 1.00 92.19 123 SER A C 1
ATOM 973 O O . SER A 1 123 ? -11.518 0.030 -2.872 1.00 92.19 123 SER A O 1
ATOM 975 N N . PRO A 1 124 ? -12.530 -1.925 -2.402 1.00 90.88 124 PRO A N 1
ATOM 976 C CA . PRO A 1 124 ? -13.876 -1.389 -2.594 1.00 90.88 124 PRO A CA 1
ATOM 977 C C . PRO A 1 124 ? -14.253 -0.250 -1.630 1.00 90.88 124 PRO A C 1
ATOM 979 O O . PRO A 1 124 ? -15.269 0.417 -1.824 1.00 90.88 124 PRO A O 1
ATOM 982 N N . PHE A 1 125 ? -13.456 -0.016 -0.582 1.00 93.31 125 PHE A N 1
ATOM 983 C CA . PHE A 1 125 ? -13.701 1.013 0.425 1.00 93.31 125 PHE A CA 1
ATOM 984 C C . PHE A 1 125 ? -13.121 2.380 0.061 1.00 93.31 125 PHE A C 1
ATOM 986 O O . PHE A 1 125 ? -13.433 3.348 0.752 1.00 93.31 125 PHE A O 1
ATOM 993 N N . ARG A 1 126 ? -12.338 2.494 -1.023 1.00 93.44 126 ARG A N 1
ATOM 994 C CA . ARG A 1 126 ? -11.620 3.718 -1.421 1.00 93.44 126 ARG A CA 1
ATOM 995 C C . ARG A 1 126 ? -12.468 4.986 -1.306 1.00 93.44 126 ARG A C 1
ATOM 997 O O . ARG A 1 126 ? -12.107 5.896 -0.567 1.00 93.44 126 ARG A O 1
ATOM 1004 N N . LYS A 1 127 ? -13.612 5.055 -2.000 1.00 93.12 127 LYS A N 1
ATOM 1005 C CA . LYS A 1 127 ? -14.454 6.268 -1.998 1.00 93.12 127 LYS A CA 1
ATOM 1006 C C . LYS A 1 127 ? -14.986 6.586 -0.601 1.00 93.12 127 LYS A C 1
ATOM 1008 O O . LYS A 1 127 ? -14.964 7.737 -0.175 1.00 93.12 127 LYS A O 1
ATOM 1013 N N . VAL A 1 128 ? -15.441 5.569 0.132 1.00 94.69 128 VAL A N 1
ATOM 1014 C CA . VAL A 1 128 ? -15.955 5.734 1.500 1.00 94.69 128 VAL A CA 1
ATOM 1015 C C . VAL A 1 128 ? -14.861 6.237 2.435 1.00 94.69 128 VAL A C 1
ATOM 1017 O O . VAL A 1 128 ? -15.086 7.195 3.168 1.00 94.69 128 VAL A O 1
ATOM 1020 N N . LEU A 1 129 ? -13.673 5.643 2.381 1.00 95.62 129 LEU A N 1
ATOM 1021 C CA . LEU A 1 129 ? -12.534 6.042 3.195 1.00 95.62 129 LEU A CA 1
ATOM 1022 C C . LEU A 1 129 ? -12.150 7.505 2.944 1.00 95.62 129 LEU A C 1
ATOM 1024 O O . LEU A 1 129 ? -11.999 8.262 3.901 1.00 95.62 129 LEU A O 1
ATOM 1028 N N . LEU A 1 130 ? -12.054 7.921 1.677 1.00 95.44 130 LEU A N 1
ATOM 1029 C CA . LEU A 1 130 ? -11.724 9.303 1.319 1.00 95.44 130 LEU A CA 1
ATOM 1030 C C . LEU A 1 130 ? -12.792 10.293 1.814 1.00 95.44 130 LEU A C 1
ATOM 1032 O O . LEU A 1 130 ? -12.444 11.307 2.421 1.00 95.44 130 LEU A O 1
ATOM 1036 N N . ASN A 1 131 ? -14.083 9.961 1.664 1.00 94.88 131 ASN A N 1
ATOM 1037 C CA . ASN A 1 131 ? -15.189 10.745 2.233 1.00 94.88 131 ASN A CA 1
ATOM 1038 C C . ASN A 1 131 ? -15.048 10.918 3.751 1.00 94.88 131 ASN A C 1
ATOM 1040 O O . ASN A 1 131 ? -15.212 12.017 4.285 1.00 94.88 131 ASN A O 1
ATOM 1044 N N . LEU A 1 132 ? -14.772 9.820 4.456 1.00 95.62 132 LEU A N 1
ATOM 1045 C CA . LEU A 1 132 ? -14.663 9.809 5.910 1.00 95.62 132 LEU A CA 1
ATOM 1046 C C . LEU A 1 132 ? -13.451 10.614 6.375 1.00 95.62 132 LEU A C 1
ATOM 1048 O O . LEU A 1 132 ? -13.580 11.426 7.289 1.00 95.62 132 LEU A O 1
ATOM 1052 N N . LEU A 1 133 ? -12.301 10.456 5.720 1.00 96.06 133 LEU A N 1
ATOM 1053 C CA . LEU A 1 133 ? -11.088 11.200 6.041 1.00 96.06 133 LEU A CA 1
ATOM 1054 C C . LEU A 1 133 ? -11.259 12.706 5.786 1.00 96.06 133 LEU A C 1
ATOM 1056 O O . LEU A 1 133 ? -10.915 13.515 6.650 1.00 96.06 133 LEU A O 1
ATOM 1060 N N . SER A 1 134 ? -11.875 13.084 4.660 1.00 95.56 134 SER A N 1
ATOM 1061 C CA . SER A 1 134 ? -12.230 14.478 4.354 1.00 95.56 134 SER A CA 1
ATOM 1062 C C . SER A 1 134 ? -13.187 15.055 5.405 1.00 95.56 134 SER A C 1
ATOM 1064 O O . SER A 1 134 ? -12.965 16.146 5.939 1.00 95.56 134 SER A O 1
ATOM 1066 N N . GLY A 1 135 ? -14.201 14.283 5.808 1.00 94.62 135 GLY A N 1
ATOM 1067 C CA . GLY A 1 135 ? -15.119 14.642 6.888 1.00 94.62 135 GLY A CA 1
ATOM 1068 C C . GLY A 1 135 ? -14.422 14.825 8.239 1.00 94.62 135 GLY A C 1
ATOM 1069 O O . GLY A 1 135 ? -14.704 15.795 8.945 1.00 94.62 135 GLY A O 1
ATOM 1070 N N . LEU A 1 136 ? -13.481 13.944 8.594 1.00 95.62 136 LEU A N 1
ATOM 1071 C CA . LEU A 1 136 ? -12.704 14.042 9.835 1.00 95.62 136 LEU A CA 1
ATOM 1072 C C . LEU A 1 136 ? -11.824 15.295 9.829 1.00 95.62 136 LEU A C 1
ATOM 1074 O O . LEU A 1 136 ? -11.814 16.034 10.818 1.00 95.62 136 LEU A O 1
ATOM 1078 N N . ARG A 1 137 ? -11.147 15.585 8.709 1.00 94.94 137 ARG A N 1
ATOM 1079 C CA . ARG A 1 137 ? -10.355 16.810 8.519 1.00 94.94 137 ARG A CA 1
ATOM 1080 C C . ARG A 1 137 ? -11.220 18.056 8.690 1.00 94.94 137 ARG A C 1
ATOM 1082 O O . ARG A 1 137 ? -10.867 18.919 9.488 1.00 94.94 137 ARG A O 1
ATOM 1089 N N . ARG A 1 138 ? -12.374 18.130 8.020 1.00 93.81 138 ARG A N 1
ATOM 1090 C CA . ARG A 1 138 ? -13.291 19.285 8.098 1.00 93.81 138 ARG A CA 1
ATOM 1091 C C . ARG A 1 138 ? -13.902 19.464 9.494 1.00 93.81 138 ARG A C 1
ATOM 1093 O O . ARG A 1 138 ? -14.015 20.591 9.966 1.00 93.81 138 ARG A O 1
ATOM 1100 N N . LYS A 1 139 ? -14.293 18.374 10.166 1.00 93.94 139 LYS A N 1
ATOM 1101 C CA . LYS A 1 139 ? -14.990 18.418 11.466 1.00 93.94 139 LYS A CA 1
ATOM 1102 C C . LYS A 1 139 ? -14.055 18.658 12.651 1.00 93.94 139 LYS A C 1
ATOM 1104 O O . LYS A 1 139 ? -14.425 19.376 13.577 1.00 93.94 139 LYS A O 1
ATOM 1109 N N . PHE A 1 140 ? -12.877 18.037 12.649 1.00 95.06 140 PHE A N 1
ATOM 1110 C CA . PHE A 1 140 ? -11.972 18.018 13.803 1.00 95.06 140 PHE A CA 1
ATOM 1111 C C . PHE A 1 140 ? -10.631 18.720 13.548 1.00 95.06 140 PHE A C 1
ATOM 1113 O O . PHE A 1 140 ? -9.875 18.935 14.493 1.00 95.06 140 PHE A O 1
ATOM 1120 N N . GLY A 1 141 ? -10.310 19.087 12.303 1.00 94.50 141 GLY A N 1
ATOM 1121 C CA . GLY A 1 141 ? -9.015 19.682 11.961 1.00 94.50 141 GLY A CA 1
ATOM 1122 C C . GLY A 1 141 ? -7.841 18.715 12.139 1.00 94.50 141 GLY A C 1
ATOM 1123 O O . GLY A 1 141 ? -6.726 19.156 12.412 1.00 94.50 141 GLY A O 1
ATOM 1124 N N . VAL A 1 142 ? -8.086 17.403 12.038 1.00 96.50 142 VAL A N 1
ATOM 1125 C CA . VAL A 1 142 ? -7.044 16.370 12.182 1.00 96.50 142 VAL A CA 1
ATOM 1126 C C . VAL A 1 142 ? -6.007 16.493 11.078 1.00 96.50 142 VAL A C 1
ATOM 1128 O O . VAL A 1 142 ? -6.338 16.872 9.959 1.00 96.50 142 VAL A O 1
ATOM 1131 N N . HIS A 1 143 ? -4.763 16.150 11.367 1.00 96.31 143 HIS A N 1
ATOM 1132 C CA . HIS A 1 143 ? -3.803 15.802 10.333 1.00 96.31 143 HIS A CA 1
ATOM 1133 C C . HIS A 1 143 ? -4.081 14.385 9.837 1.00 96.31 143 HIS A C 1
ATOM 1135 O O . HIS A 1 143 ? -4.605 13.554 10.578 1.00 96.31 143 HIS A O 1
ATOM 1141 N N . TYR A 1 144 ? -3.717 14.103 8.596 1.00 95.06 144 TYR A N 1
ATOM 1142 C CA . TYR A 1 144 ? -3.737 12.760 8.033 1.00 95.06 144 TYR A CA 1
ATOM 1143 C C . TYR A 1 144 ? -2.437 12.435 7.306 1.00 95.06 144 TYR A C 1
ATOM 1145 O O . TYR A 1 144 ? -1.724 13.351 6.877 1.00 95.06 144 TYR A O 1
ATOM 1153 N N . SER A 1 145 ? -2.164 11.138 7.181 1.00 93.56 145 SER A N 1
ATOM 1154 C CA . SER A 1 145 ? -1.080 10.591 6.373 1.00 93.56 145 SER A CA 1
ATOM 1155 C C . SER A 1 145 ? -1.430 9.191 5.873 1.00 93.56 145 SER A C 1
ATOM 1157 O O . SER A 1 145 ? -1.915 8.368 6.657 1.00 93.56 145 SER A O 1
ATOM 1159 N N . PHE A 1 146 ? -1.188 8.929 4.589 1.00 92.50 146 PHE A N 1
ATOM 1160 C CA . PHE A 1 146 ? -1.246 7.576 4.043 1.00 92.50 146 PHE A CA 1
ATOM 1161 C C . PHE A 1 146 ? 0.084 6.856 4.285 1.00 92.50 146 PHE A C 1
ATOM 1163 O O . PHE A 1 146 ? 1.151 7.404 4.025 1.00 92.50 146 PHE A O 1
ATOM 1170 N N . VAL A 1 147 ? 0.005 5.637 4.813 1.00 89.19 147 VAL A N 1
ATOM 1171 C CA . VAL A 1 147 ? 1.151 4.776 5.129 1.00 89.19 147 VAL A CA 1
ATOM 1172 C C . VAL A 1 147 ? 1.234 3.677 4.072 1.00 89.19 147 VAL A C 1
ATOM 1174 O O . VAL A 1 147 ? 0.221 3.039 3.789 1.00 89.19 147 VAL A O 1
ATOM 1177 N N . GLY A 1 148 ? 2.408 3.471 3.475 1.00 85.44 148 GLY A N 1
ATOM 1178 C CA . GLY A 1 148 ? 2.586 2.676 2.259 1.00 85.44 148 GLY A CA 1
ATOM 1179 C C . GLY A 1 148 ? 2.630 3.519 0.978 1.00 85.44 148 GLY A C 1
ATOM 1180 O O . GLY A 1 148 ? 2.590 4.753 1.004 1.00 85.44 148 GLY A O 1
ATOM 1181 N N . ASP A 1 149 ? 2.742 2.842 -0.163 1.00 86.44 149 ASP A N 1
ATOM 1182 C CA . ASP A 1 149 ? 2.946 3.488 -1.461 1.00 86.44 149 ASP A CA 1
ATOM 1183 C C . ASP A 1 149 ? 1.649 4.087 -2.024 1.00 86.44 149 ASP A C 1
ATOM 1185 O O . ASP A 1 149 ? 0.600 3.449 -2.036 1.00 86.44 149 ASP A O 1
ATOM 1189 N N . VAL A 1 150 ? 1.729 5.323 -2.522 1.00 90.19 150 VAL A N 1
ATOM 1190 C CA . VAL A 1 150 ? 0.659 6.026 -3.252 1.00 90.19 150 VAL A CA 1
ATOM 1191 C C . VAL A 1 150 ? 1.276 6.746 -4.452 1.00 90.19 150 VAL A C 1
ATOM 1193 O O . VAL A 1 150 ? 2.468 7.049 -4.442 1.00 90.19 150 VAL A O 1
ATOM 1196 N N . MET A 1 151 ? 0.484 7.046 -5.480 1.00 92.12 151 MET A N 1
ATOM 1197 C CA . MET A 1 151 ? 0.955 7.762 -6.670 1.00 92.12 151 MET A CA 1
ATOM 1198 C C . MET A 1 151 ? 0.249 9.122 -6.806 1.00 92.12 151 MET A C 1
ATOM 1200 O O . MET A 1 151 ? -0.899 9.153 -7.242 1.00 92.12 151 MET A O 1
ATOM 1204 N N . PRO A 1 152 ? 0.896 10.246 -6.440 1.00 90.19 152 PRO A N 1
ATOM 1205 C CA . PRO A 1 152 ? 0.329 11.591 -6.543 1.00 90.19 152 PRO A CA 1
ATOM 1206 C C . PRO A 1 152 ? 0.457 12.186 -7.952 1.00 90.19 152 PRO A C 1
ATOM 1208 O O . PRO A 1 152 ? -0.015 13.290 -8.217 1.00 90.19 152 PRO A O 1
ATOM 1211 N N . PHE A 1 153 ? 1.180 11.493 -8.833 1.00 90.69 153 PHE A N 1
ATOM 1212 C CA . PHE A 1 153 ? 1.490 11.939 -10.180 1.00 90.69 153 PHE A CA 1
ATOM 1213 C C . PHE A 1 153 ? 0.517 11.342 -11.204 1.00 90.69 153 PHE A C 1
ATOM 1215 O O . PHE A 1 153 ? -0.102 10.312 -10.927 1.00 90.69 153 PHE A O 1
ATOM 1222 N N . PRO A 1 154 ? 0.395 11.949 -12.401 1.00 90.12 154 PRO A N 1
ATOM 1223 C CA . PRO A 1 154 ? -0.472 11.466 -13.462 1.00 90.12 154 PRO A CA 1
ATOM 1224 C C . PRO A 1 154 ? -0.140 10.020 -13.830 1.00 90.12 154 PRO A C 1
ATOM 1226 O O . PRO A 1 154 ? 0.887 9.729 -14.435 1.00 90.12 154 PRO A O 1
ATOM 1229 N N . ALA A 1 155 ? -1.030 9.117 -13.445 1.00 93.19 155 ALA A N 1
ATOM 1230 C CA . ALA A 1 155 ? -0.975 7.704 -13.758 1.00 93.19 155 ALA A CA 1
ATOM 1231 C C . ALA A 1 155 ? -2.390 7.132 -13.686 1.00 93.19 155 ALA A C 1
ATOM 1233 O O . ALA A 1 155 ? -3.306 7.727 -13.111 1.00 93.19 155 ALA A O 1
ATOM 1234 N N . LYS A 1 156 ? -2.568 5.957 -14.269 1.00 94.50 156 LYS A N 1
ATOM 1235 C CA . LYS A 1 156 ? -3.811 5.199 -14.249 1.00 94.50 156 LYS A CA 1
ATOM 1236 C C . LYS A 1 156 ? -3.682 4.014 -13.306 1.00 94.50 156 LYS A C 1
ATOM 1238 O O . LYS A 1 156 ? -2.588 3.524 -13.028 1.00 94.50 156 LYS A O 1
ATOM 1243 N N . SER A 1 157 ? -4.817 3.561 -12.791 1.00 92.88 157 SER A N 1
ATOM 1244 C CA . SER A 1 157 ? -4.847 2.420 -11.877 1.00 92.88 157 SER A CA 1
ATOM 1245 C C . SER A 1 157 ? -4.604 1.104 -12.614 1.00 92.88 157 SER A C 1
ATOM 1247 O O . SER A 1 157 ? -4.966 0.960 -13.782 1.00 92.88 157 SER A O 1
ATOM 1249 N N . LEU A 1 158 ? -4.072 0.109 -11.906 1.00 92.06 158 LEU A N 1
ATOM 1250 C CA . LEU A 1 158 ? -3.955 -1.241 -12.449 1.00 92.06 158 LEU A CA 1
ATOM 1251 C C . LEU A 1 158 ? -5.326 -1.856 -12.802 1.00 92.06 158 LEU A C 1
ATOM 1253 O O . LEU A 1 158 ? -5.406 -2.646 -13.734 1.00 92.06 158 LEU A O 1
ATOM 1257 N N . GLU A 1 159 ? -6.410 -1.467 -12.119 1.00 92.44 159 GLU A N 1
ATOM 1258 C CA . GLU A 1 159 ? -7.784 -1.859 -12.486 1.00 92.44 159 GLU A CA 1
ATOM 1259 C C . GLU A 1 159 ? -8.116 -1.444 -13.930 1.00 92.44 159 GLU A C 1
ATOM 1261 O O . GLU A 1 159 ? -8.517 -2.289 -14.729 1.00 92.44 159 GLU A O 1
ATOM 1266 N N . GLU A 1 160 ? -7.846 -0.186 -14.301 1.00 93.94 160 GLU A N 1
ATOM 1267 C CA . GLU A 1 160 ? -8.066 0.315 -15.669 1.00 93.94 160 GLU A CA 1
ATOM 1268 C C . GLU A 1 160 ? -7.191 -0.423 -16.695 1.00 93.94 160 GLU A C 1
ATOM 1270 O O . GLU A 1 160 ? -7.648 -0.726 -17.799 1.00 93.94 160 GLU A O 1
ATOM 1275 N N . PHE A 1 161 ? -5.944 -0.755 -16.337 1.00 94.31 161 PHE A N 1
ATOM 1276 C CA . PHE A 1 161 ? -5.074 -1.561 -17.199 1.00 94.31 161 PHE A CA 1
ATOM 1277 C C . PHE A 1 161 ? -5.713 -2.912 -17.535 1.00 94.31 161 PHE A C 1
ATOM 1279 O O . PHE A 1 161 ? -5.709 -3.323 -18.693 1.00 94.31 161 PHE A O 1
ATOM 1286 N N . PHE A 1 162 ? -6.282 -3.594 -16.538 1.00 90.94 162 PHE A N 1
ATOM 1287 C CA . PHE A 1 162 ? -6.916 -4.895 -16.734 1.00 90.94 162 PHE A CA 1
ATOM 1288 C C . PHE A 1 162 ? -8.173 -4.825 -17.599 1.00 90.94 162 PHE A C 1
ATOM 1290 O O . PHE A 1 162 ? -8.376 -5.696 -18.441 1.00 90.94 162 PHE A O 1
ATOM 1297 N N . GLU A 1 163 ? -8.994 -3.788 -17.434 1.00 92.25 163 GLU A N 1
ATOM 1298 C CA . GLU A 1 163 ? -10.185 -3.573 -18.266 1.00 92.25 163 GLU A CA 1
ATOM 1299 C C . GLU A 1 163 ? -9.832 -3.346 -19.741 1.00 92.25 163 GLU A C 1
ATOM 1301 O O . GLU A 1 163 ? -10.589 -3.734 -20.632 1.00 92.25 163 GLU A O 1
ATOM 1306 N N . ARG A 1 164 ? -8.657 -2.764 -19.993 1.00 94.19 164 ARG A N 1
ATOM 1307 C CA . ARG A 1 164 ? -8.153 -2.408 -21.324 1.00 94.19 164 ARG A CA 1
ATOM 1308 C C . ARG A 1 164 ? -7.051 -3.342 -21.819 1.00 94.19 164 ARG A C 1
ATOM 1310 O O . ARG A 1 164 ? -6.422 -3.060 -22.832 1.00 94.19 164 ARG A O 1
ATOM 1317 N N . PHE A 1 165 ? -6.810 -4.463 -21.137 1.00 93.69 165 PHE A N 1
ATOM 1318 C CA . PHE A 1 165 ? -5.635 -5.309 -21.367 1.00 93.69 165 PHE A CA 1
ATOM 1319 C C . PHE A 1 165 ? -5.486 -5.740 -22.832 1.00 93.69 165 PHE A C 1
ATOM 1321 O O . PHE A 1 165 ? -4.383 -5.733 -23.377 1.00 93.69 165 PHE A O 1
ATOM 1328 N N . GLU A 1 166 ? -6.593 -6.084 -23.493 1.00 92.69 166 GLU A N 1
ATOM 1329 C CA . GLU A 1 166 ? -6.617 -6.517 -24.896 1.00 92.69 166 GLU A CA 1
ATOM 1330 C C . GLU A 1 166 ? -6.306 -5.393 -25.901 1.00 92.69 166 GLU A C 1
ATOM 1332 O O . GLU A 1 166 ? -5.892 -5.697 -27.016 1.00 92.69 166 GLU A O 1
ATOM 1337 N N . GLU A 1 167 ? -6.435 -4.116 -25.523 1.00 94.50 167 GLU A N 1
ATOM 1338 C CA . GLU A 1 167 ? -6.160 -2.963 -26.401 1.00 94.50 167 GLU A CA 1
ATOM 1339 C C . GLU A 1 167 ? -4.666 -2.795 -26.711 1.00 94.50 167 GLU A C 1
ATOM 1341 O O . GLU A 1 167 ? -4.302 -2.178 -27.712 1.00 94.50 167 GLU A O 1
ATOM 1346 N N . PHE A 1 168 ? -3.791 -3.325 -25.853 1.00 94.69 168 PHE A N 1
ATOM 1347 C CA . PHE A 1 168 ? -2.351 -3.103 -25.942 1.00 94.69 168 PHE A CA 1
ATOM 1348 C C . PHE A 1 168 ? -1.642 -4.245 -26.674 1.00 94.69 168 PHE A C 1
ATOM 1350 O O . PHE A 1 168 ? -1.640 -5.387 -26.212 1.00 94.69 168 PHE A O 1
ATOM 1357 N N . GLU A 1 169 ? -0.984 -3.939 -27.789 1.00 95.44 169 GLU A N 1
ATOM 1358 C CA . GLU A 1 169 ? -0.132 -4.901 -28.506 1.00 95.44 169 GLU A CA 1
ATOM 1359 C C . GLU A 1 169 ? 1.282 -4.978 -27.918 1.00 95.44 169 GLU A C 1
ATOM 1361 O O . GLU A 1 169 ? 1.892 -6.043 -27.909 1.00 95.44 169 GLU A O 1
ATOM 1366 N N . ASN A 1 170 ? 1.790 -3.857 -27.400 1.00 95.31 170 ASN A N 1
ATOM 1367 C CA . ASN A 1 170 ? 3.131 -3.740 -26.839 1.00 95.31 170 ASN A CA 1
ATOM 1368 C C . ASN A 1 170 ? 3.035 -3.304 -25.378 1.00 95.31 170 ASN A C 1
ATOM 1370 O O . ASN A 1 170 ? 2.297 -2.370 -25.063 1.00 95.31 170 ASN A O 1
ATOM 1374 N N . LEU A 1 171 ? 3.791 -3.958 -24.500 1.00 96.50 171 LEU A N 1
ATOM 1375 C CA . LEU A 1 171 ? 3.836 -3.649 -23.076 1.00 96.50 171 LEU A CA 1
ATOM 1376 C C . LEU A 1 171 ? 5.269 -3.331 -22.658 1.00 96.50 171 LEU A C 1
ATOM 1378 O O . LEU A 1 171 ? 6.190 -4.088 -22.954 1.00 96.50 171 LEU A O 1
ATOM 1382 N N . LEU A 1 172 ? 5.434 -2.233 -21.925 1.00 96.19 172 LEU A N 1
ATOM 1383 C CA . LEU A 1 172 ? 6.666 -1.895 -21.223 1.00 96.19 172 LEU A CA 1
ATOM 1384 C C . LEU A 1 172 ? 6.420 -2.037 -19.722 1.00 96.19 172 LEU A C 1
ATOM 1386 O O . LEU A 1 172 ? 5.578 -1.331 -19.170 1.00 96.19 172 LEU A O 1
ATOM 1390 N N . VAL A 1 173 ? 7.143 -2.935 -19.058 1.00 96.25 173 VAL A N 1
ATOM 1391 C CA . VAL A 1 173 ? 6.873 -3.291 -17.659 1.00 96.25 173 VAL A CA 1
ATOM 1392 C C . VAL A 1 173 ? 8.105 -3.065 -16.793 1.00 96.25 173 VAL A C 1
ATOM 1394 O O . VAL A 1 173 ? 9.181 -3.596 -17.061 1.00 96.25 173 VAL A O 1
ATOM 1397 N N . ILE A 1 174 ? 7.952 -2.289 -15.722 1.00 94.00 174 ILE A N 1
ATOM 1398 C CA . ILE A 1 174 ? 9.014 -2.032 -14.745 1.00 94.00 174 ILE A CA 1
ATOM 1399 C C . ILE A 1 174 ? 8.609 -2.698 -13.428 1.00 94.00 174 ILE A C 1
ATOM 1401 O O . ILE A 1 174 ? 7.591 -2.336 -12.844 1.00 94.00 174 ILE A O 1
ATOM 1405 N N . GLY A 1 175 ? 9.406 -3.661 -12.956 1.00 91.44 175 GLY A N 1
ATOM 1406 C CA . GLY A 1 175 ? 9.106 -4.426 -11.739 1.00 91.44 175 GLY A CA 1
ATOM 1407 C C . GLY A 1 175 ? 8.116 -5.578 -11.949 1.00 91.44 175 GLY A C 1
ATOM 1408 O O . GLY A 1 175 ? 7.778 -5.935 -13.078 1.00 91.44 175 GLY A O 1
ATOM 1409 N N . ASN A 1 176 ? 7.668 -6.193 -10.853 1.00 93.00 176 ASN A N 1
ATOM 1410 C CA . ASN A 1 176 ? 6.966 -7.479 -10.867 1.00 93.00 176 ASN A CA 1
ATOM 1411 C C . ASN A 1 176 ? 5.432 -7.366 -11.011 1.00 93.00 176 ASN A C 1
ATOM 1413 O O . ASN A 1 176 ? 4.669 -7.899 -10.206 1.00 93.00 176 ASN A O 1
ATOM 1417 N N . LEU A 1 177 ? 4.945 -6.645 -12.022 1.00 93.44 177 LEU A N 1
ATOM 1418 C CA . LEU A 1 177 ? 3.507 -6.368 -12.156 1.00 93.44 177 LEU A CA 1
ATOM 1419 C C . LEU A 1 177 ? 2.688 -7.568 -12.651 1.00 93.44 177 LEU A C 1
ATOM 1421 O O . LEU A 1 177 ? 1.473 -7.616 -12.445 1.00 93.44 177 LEU A O 1
ATOM 1425 N N . PHE A 1 178 ? 3.317 -8.576 -13.261 1.00 95.00 178 PHE A N 1
ATOM 1426 C CA . PHE A 1 178 ? 2.574 -9.730 -13.772 1.00 95.00 178 PHE A CA 1
ATOM 1427 C C . PHE A 1 178 ? 2.057 -10.677 -12.687 1.00 95.00 178 PHE A C 1
ATOM 1429 O O . PHE A 1 178 ? 1.174 -11.488 -12.963 1.00 95.00 178 PHE A O 1
ATOM 1436 N N . ARG A 1 179 ? 2.477 -10.501 -11.427 1.00 94.25 179 ARG A N 1
ATOM 1437 C CA . ARG A 1 179 ? 1.891 -11.201 -10.271 1.00 94.25 179 ARG A CA 1
ATOM 1438 C C . ARG A 1 179 ? 0.383 -10.959 -10.111 1.00 94.25 179 ARG A C 1
ATOM 1440 O O . ARG A 1 179 ? -0.333 -11.799 -9.567 1.00 94.25 179 ARG A O 1
ATOM 1447 N N . TYR A 1 180 ? -0.116 -9.830 -10.614 1.00 95.25 180 TYR A N 1
ATOM 1448 C CA . TYR A 1 180 ? -1.538 -9.488 -10.584 1.00 95.25 180 TYR A CA 1
ATOM 1449 C C . TYR A 1 180 ? -2.322 -10.058 -11.777 1.00 95.25 180 TYR A C 1
ATOM 1451 O O . TYR A 1 180 ? 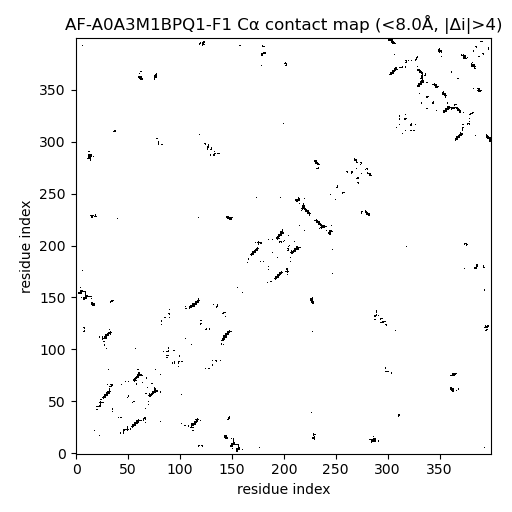-3.552 -10.030 -11.769 1.00 95.25 180 TYR A O 1
ATOM 1459 N N . LEU A 1 181 ? -1.652 -10.563 -12.822 1.00 95.25 181 LEU A N 1
ATOM 1460 C CA . LEU A 1 181 ? -2.332 -11.125 -13.988 1.00 95.25 181 LEU A CA 1
ATOM 1461 C C . LEU A 1 181 ? -3.033 -12.429 -13.618 1.00 95.25 181 LEU A C 1
ATOM 1463 O O . LEU A 1 181 ? -2.474 -13.251 -12.902 1.00 95.25 181 LEU A O 1
ATOM 1467 N N . LYS A 1 182 ? -4.241 -12.629 -14.146 1.00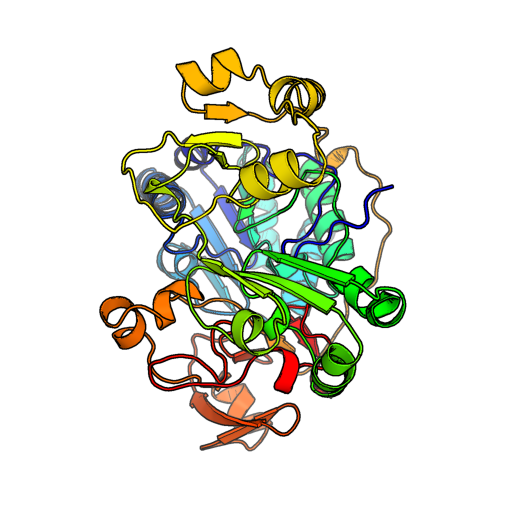 94.94 182 LYS A N 1
ATOM 1468 C CA . LYS A 1 182 ? -4.957 -13.904 -14.081 1.00 94.94 182 LYS A CA 1
ATOM 1469 C C . LYS A 1 182 ? -4.443 -14.860 -15.143 1.00 94.94 182 LYS A C 1
ATOM 1471 O O . LYS A 1 182 ? -3.749 -14.457 -16.074 1.00 94.94 182 LYS A O 1
ATOM 1476 N N . GLU A 1 183 ? -4.849 -16.116 -15.033 1.00 93.25 183 GLU A N 1
ATOM 1477 C CA . GLU A 1 183 ? -4.465 -17.155 -15.985 1.00 93.25 183 GLU A CA 1
ATOM 1478 C C . GLU A 1 183 ? -4.887 -16.825 -17.427 1.00 93.25 183 GLU A C 1
ATOM 1480 O O . GLU A 1 183 ? -4.122 -17.054 -18.363 1.00 93.25 183 GLU A O 1
ATOM 1485 N N . GLU A 1 184 ? -6.071 -16.234 -17.634 1.00 94.00 184 GLU A N 1
ATOM 1486 C CA . GLU A 1 184 ? -6.476 -15.761 -18.962 1.00 94.00 184 GLU A CA 1
ATOM 1487 C C . GLU A 1 184 ? -5.566 -14.652 -19.511 1.00 94.00 184 GLU A C 1
ATOM 1489 O O . GLU A 1 184 ? -5.220 -14.680 -20.693 1.00 94.00 184 GLU A O 1
ATOM 1494 N N . HIS A 1 185 ? -5.123 -13.723 -18.660 1.00 95.19 185 HIS A N 1
ATOM 1495 C CA . HIS A 1 185 ? -4.251 -12.623 -19.066 1.00 95.19 185 HIS A CA 1
ATOM 1496 C C . HIS A 1 185 ? -2.847 -13.130 -19.415 1.00 95.19 185 HIS A C 1
ATOM 1498 O O . HIS A 1 185 ? -2.296 -12.729 -20.437 1.00 95.19 185 HIS A O 1
ATOM 1504 N N . LEU A 1 186 ? -2.297 -14.063 -18.626 1.00 94.62 186 LEU A N 1
ATOM 1505 C CA . LEU A 1 186 ? -1.005 -14.697 -18.918 1.00 94.62 186 LEU A CA 1
ATOM 1506 C C . LEU A 1 186 ? -1.023 -15.415 -20.270 1.00 94.62 186 LEU A C 1
ATOM 1508 O O . LEU A 1 186 ? -0.105 -15.254 -21.068 1.00 94.62 186 LEU A O 1
ATOM 1512 N N . LYS A 1 187 ? -2.103 -16.140 -20.585 1.00 94.81 187 LYS A N 1
ATOM 1513 C CA . LYS A 1 187 ? -2.264 -16.782 -21.902 1.00 94.81 187 LYS A CA 1
ATOM 1514 C C . LYS A 1 187 ? -2.339 -15.769 -23.041 1.00 94.81 187 LYS A C 1
ATOM 1516 O O . LYS A 1 187 ? -1.853 -16.040 -24.138 1.00 94.81 187 LYS A O 1
ATOM 1521 N N . ALA A 1 188 ? -2.958 -14.618 -22.802 1.00 95.00 188 ALA A N 1
ATOM 1522 C CA . ALA A 1 188 ? -3.066 -13.553 -23.789 1.00 95.00 188 ALA A CA 1
ATOM 1523 C C . ALA A 1 188 ? -1.744 -12.789 -24.006 1.00 95.00 188 ALA A C 1
ATOM 1525 O O . ALA A 1 188 ? -1.558 -12.244 -25.095 1.00 95.00 188 ALA A O 1
ATOM 1526 N N . LEU A 1 189 ? -0.792 -12.818 -23.060 1.00 95.69 189 LEU A N 1
ATOM 1527 C CA . LEU A 1 189 ? 0.546 -12.233 -23.250 1.00 95.69 189 LEU A CA 1
ATOM 1528 C C . LEU A 1 189 ? 1.293 -12.829 -24.447 1.00 95.69 189 LEU A C 1
ATOM 1530 O O . LEU A 1 189 ? 2.018 -12.103 -25.108 1.00 95.69 189 LEU A O 1
ATOM 1534 N N . HIS A 1 190 ? 1.057 -14.097 -24.806 1.00 91.44 190 HIS A N 1
ATOM 1535 C CA . HIS A 1 190 ? 1.670 -14.720 -25.991 1.00 91.44 190 HIS A CA 1
ATOM 1536 C C . HIS A 1 190 ? 1.326 -14.031 -27.323 1.00 91.44 190 HIS A C 1
ATOM 1538 O O . HIS A 1 190 ? 1.915 -14.351 -28.354 1.00 91.44 190 HIS A O 1
ATOM 1544 N N . LYS A 1 191 ? 0.328 -13.141 -27.330 1.00 95.19 191 LYS A N 1
ATOM 1545 C CA . LYS A 1 191 ? -0.069 -12.342 -28.495 1.00 95.19 191 LYS A CA 1
ATOM 1546 C C . LYS A 1 191 ? 0.440 -10.900 -28.430 1.00 95.19 191 LYS A C 1
ATOM 1548 O O . LYS A 1 191 ? 0.097 -10.114 -29.307 1.00 95.19 191 LYS A O 1
ATOM 1553 N N . LYS A 1 192 ? 1.183 -10.541 -27.385 1.00 96.88 192 LYS A N 1
ATOM 1554 C CA . LYS A 1 192 ? 1.715 -9.200 -27.137 1.00 96.88 192 LYS A CA 1
ATOM 1555 C C . LYS A 1 192 ? 3.235 -9.238 -27.243 1.00 96.88 192 LYS A C 1
ATOM 1557 O O . LYS A 1 192 ? 3.823 -10.306 -27.129 1.00 96.88 192 LYS A O 1
ATOM 1562 N N . PHE A 1 193 ? 3.851 -8.080 -27.453 1.00 97.62 193 PHE A N 1
ATOM 1563 C CA . PHE A 1 193 ? 5.296 -7.914 -27.343 1.00 97.62 193 PHE A CA 1
ATOM 1564 C C . PHE A 1 193 ? 5.626 -7.221 -26.022 1.00 97.62 193 PHE A C 1
ATOM 1566 O O . PHE A 1 193 ? 5.239 -6.072 -25.791 1.00 97.62 193 PHE A O 1
ATOM 1573 N N . VAL A 1 194 ? 6.309 -7.928 -25.132 1.00 97.88 194 VAL A N 1
ATOM 1574 C CA . VAL A 1 194 ? 6.564 -7.488 -23.762 1.00 97.88 194 VAL A CA 1
ATOM 1575 C C . VAL A 1 194 ? 8.043 -7.184 -23.576 1.00 97.88 194 VAL A C 1
ATOM 1577 O O . VAL A 1 194 ? 8.900 -8.065 -23.648 1.00 97.88 194 VAL A O 1
ATOM 1580 N N . VAL A 1 195 ? 8.334 -5.927 -23.257 1.00 97.19 195 VAL A N 1
ATOM 1581 C CA . VAL A 1 195 ? 9.648 -5.469 -22.812 1.00 97.19 195 VAL A CA 1
ATOM 1582 C C . VAL A 1 195 ? 9.595 -5.250 -21.309 1.00 97.19 195 VAL A C 1
ATOM 1584 O O . VAL A 1 195 ? 8.704 -4.556 -20.817 1.00 97.19 195 VAL A O 1
ATOM 1587 N N . SER A 1 196 ? 10.557 -5.791 -20.563 1.00 97.44 196 SER A N 1
ATOM 1588 C CA . SER A 1 196 ? 10.603 -5.581 -19.119 1.00 97.44 196 SER A CA 1
ATOM 1589 C C . SER A 1 196 ? 11.966 -5.191 -18.563 1.00 97.44 196 SER A C 1
ATOM 1591 O O . SER A 1 196 ? 13.017 -5.525 -19.109 1.00 97.44 196 SER A O 1
ATOM 1593 N N . PHE A 1 197 ? 11.925 -4.468 -17.443 1.00 96.50 197 PHE A N 1
ATOM 1594 C CA . PHE A 1 197 ? 13.079 -4.098 -16.629 1.00 96.50 197 PHE A CA 1
ATOM 1595 C C . PHE A 1 197 ? 12.989 -4.801 -15.283 1.00 96.50 197 PHE A C 1
ATOM 1597 O O . PHE A 1 197 ? 12.102 -4.495 -14.481 1.00 96.50 197 PHE A O 1
ATOM 1604 N N . GLN A 1 198 ? 13.907 -5.732 -15.031 1.00 94.69 198 GLN A N 1
ATOM 1605 C CA . GLN A 1 198 ? 13.838 -6.604 -13.861 1.00 94.69 198 GLN A CA 1
ATOM 1606 C C . GLN A 1 198 ? 15.174 -6.702 -13.134 1.00 94.69 198 GLN A C 1
ATOM 1608 O O . GLN A 1 198 ? 16.238 -6.753 -13.748 1.00 94.69 198 GLN A O 1
ATOM 1613 N N . VAL A 1 199 ? 15.101 -6.744 -11.803 1.00 91.31 199 VAL A N 1
ATOM 1614 C CA . VAL A 1 199 ? 16.248 -7.078 -10.940 1.00 91.31 199 VAL A CA 1
ATOM 1615 C C . VAL A 1 199 ? 16.438 -8.594 -10.875 1.00 91.31 199 VAL A C 1
ATOM 1617 O O . VAL A 1 199 ? 17.562 -9.086 -10.841 1.00 91.31 199 VAL A O 1
ATOM 1620 N N . PHE A 1 200 ? 15.329 -9.331 -10.872 1.00 90.81 200 PHE A N 1
ATOM 1621 C CA . PHE A 1 200 ? 15.289 -10.774 -10.688 1.00 90.81 200 PHE A CA 1
ATOM 1622 C C . PHE A 1 200 ? 14.452 -11.439 -11.786 1.00 90.81 200 PHE A C 1
ATOM 1624 O O . PHE A 1 200 ? 13.551 -10.795 -12.327 1.00 90.81 200 PHE A O 1
ATOM 1631 N N . PRO A 1 201 ? 14.702 -12.719 -12.109 1.00 92.38 201 PRO A N 1
ATOM 1632 C CA . PRO A 1 201 ? 13.926 -13.471 -13.093 1.00 92.38 201 PRO A CA 1
ATOM 1633 C C . PRO A 1 201 ? 12.551 -13.902 -12.539 1.00 92.38 201 PRO A C 1
ATOM 1635 O O . PRO A 1 201 ? 12.249 -15.089 -12.476 1.00 92.38 201 PRO A O 1
ATOM 1638 N N . ASN A 1 202 ? 11.732 -12.936 -12.117 1.00 94.56 202 ASN A N 1
ATOM 1639 C CA . ASN A 1 202 ? 10.379 -13.134 -11.584 1.00 94.56 202 ASN A CA 1
ATOM 1640 C C . ASN A 1 202 ? 9.360 -13.506 -12.674 1.00 94.56 202 ASN A C 1
ATOM 1642 O O . ASN A 1 202 ? 9.697 -13.575 -13.860 1.00 94.56 202 ASN A O 1
ATOM 1646 N N . ILE A 1 203 ? 8.092 -13.714 -12.314 1.00 95.38 203 ILE A N 1
ATOM 1647 C CA . ILE A 1 203 ? 7.038 -13.988 -13.305 1.00 95.38 203 ILE A CA 1
ATOM 1648 C C . ILE A 1 203 ? 7.008 -12.964 -14.449 1.00 95.38 203 ILE A C 1
ATOM 1650 O O . ILE A 1 203 ? 6.853 -13.342 -15.607 1.00 95.38 203 ILE A O 1
ATOM 1654 N N . THR A 1 204 ? 7.227 -11.676 -14.174 1.00 96.19 204 THR A N 1
ATOM 1655 C CA . THR A 1 204 ? 7.235 -10.659 -15.236 1.00 96.19 204 THR A CA 1
ATOM 1656 C C . THR A 1 204 ? 8.363 -10.909 -16.236 1.00 96.19 204 THR A C 1
ATOM 1658 O O . THR A 1 204 ? 8.125 -10.884 -17.443 1.00 96.19 204 THR A O 1
ATOM 1661 N N . ALA A 1 205 ? 9.565 -11.235 -15.754 1.00 95.88 205 ALA A N 1
ATOM 1662 C CA . ALA A 1 205 ? 10.693 -11.630 -16.596 1.00 95.88 205 ALA A CA 1
ATOM 1663 C C . ALA A 1 205 ? 10.378 -12.856 -17.468 1.00 95.88 205 ALA A C 1
ATOM 1665 O O . ALA A 1 205 ? 10.693 -12.865 -18.655 1.00 95.88 205 ALA A O 1
ATOM 1666 N N . ASN A 1 206 ? 9.744 -13.879 -16.889 1.00 95.19 206 ASN A N 1
ATOM 1667 C CA . ASN A 1 206 ? 9.483 -15.155 -17.565 1.00 95.19 206 ASN A CA 1
ATOM 1668 C C . ASN A 1 206 ? 8.419 -15.061 -18.668 1.00 95.19 206 ASN A C 1
ATOM 1670 O O . ASN A 1 206 ? 8.408 -15.895 -19.571 1.00 95.19 206 ASN A O 1
ATOM 1674 N N . TYR A 1 207 ? 7.555 -14.048 -18.618 1.00 96.06 207 TYR A N 1
ATOM 1675 C CA . TYR A 1 207 ? 6.571 -13.757 -19.664 1.00 96.06 207 TYR A CA 1
ATOM 1676 C C . TYR A 1 207 ? 6.954 -12.530 -20.515 1.00 96.06 207 TYR A C 1
ATOM 1678 O O . TYR A 1 207 ? 6.084 -11.911 -21.126 1.00 96.06 207 TYR A O 1
ATOM 1686 N N . SER A 1 208 ? 8.238 -12.155 -20.543 1.00 97.31 208 SER A N 1
ATOM 1687 C CA . SER A 1 208 ? 8.755 -11.076 -21.395 1.00 97.31 208 SER A CA 1
ATOM 1688 C C . SER A 1 208 ? 9.448 -11.606 -22.651 1.00 97.31 208 SER A C 1
ATOM 1690 O O . SER A 1 208 ? 10.169 -12.600 -22.588 1.00 97.31 208 SER A O 1
ATOM 1692 N N . ASP A 1 209 ? 9.301 -10.900 -23.773 1.00 97.44 209 ASP A N 1
ATOM 1693 C CA . ASP A 1 209 ? 10.034 -11.170 -25.019 1.00 97.44 209 ASP A CA 1
ATOM 1694 C C . ASP A 1 209 ? 11.439 -10.558 -25.000 1.00 97.44 209 ASP A C 1
ATOM 1696 O O . ASP A 1 209 ? 12.389 -11.121 -25.547 1.00 97.44 209 ASP A O 1
ATOM 1700 N N . LEU A 1 210 ? 11.577 -9.394 -24.357 1.00 95.94 210 LEU A N 1
ATOM 1701 C CA . LEU A 1 210 ? 12.845 -8.703 -24.163 1.00 95.94 210 LEU A CA 1
ATOM 1702 C C . LEU A 1 210 ? 12.999 -8.294 -22.701 1.00 95.94 210 LEU A C 1
ATOM 1704 O O . LEU A 1 210 ? 12.124 -7.652 -22.122 1.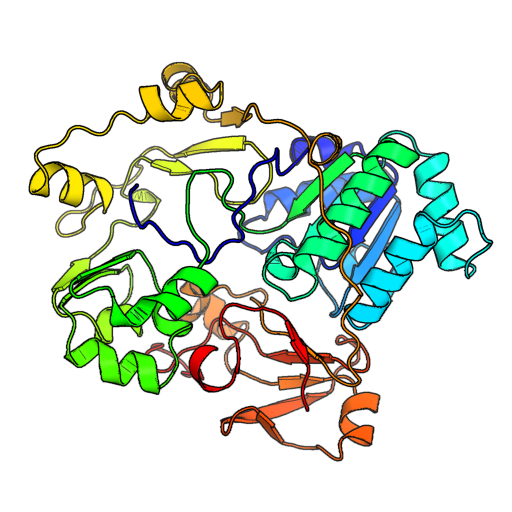00 95.94 210 LEU A O 1
ATOM 1708 N N . LEU A 1 211 ? 14.152 -8.623 -22.125 1.00 95.88 211 LEU A N 1
ATOM 1709 C CA . LEU A 1 211 ? 14.465 -8.328 -20.736 1.00 95.88 211 LEU A CA 1
ATOM 1710 C C . LEU A 1 211 ? 15.730 -7.483 -20.627 1.00 95.88 211 LEU A C 1
ATOM 1712 O O . LEU A 1 211 ? 16.804 -7.875 -21.085 1.00 95.88 211 LEU A O 1
ATOM 1716 N N . PHE A 1 212 ? 15.601 -6.351 -19.945 1.00 95.62 212 PHE A N 1
ATOM 1717 C CA . PHE A 1 212 ? 16.713 -5.540 -19.481 1.00 95.62 212 PHE A CA 1
ATOM 1718 C C . PHE A 1 212 ? 16.979 -5.826 -18.004 1.00 95.62 212 PHE A C 1
ATOM 1720 O O . PHE A 1 212 ? 16.097 -5.677 -17.153 1.00 95.62 212 PHE A O 1
ATOM 1727 N N . ALA A 1 213 ? 18.225 -6.180 -17.688 1.00 94.25 213 ALA A N 1
ATOM 1728 C CA . ALA A 1 213 ? 18.687 -6.218 -16.307 1.00 94.25 213 ALA A CA 1
ATOM 1729 C C . ALA A 1 213 ? 18.656 -4.794 -15.734 1.00 94.25 213 ALA A C 1
ATOM 1731 O O . ALA A 1 213 ? 19.326 -3.892 -16.245 1.00 94.25 213 ALA A O 1
ATOM 1732 N N . MET A 1 214 ? 17.839 -4.570 -14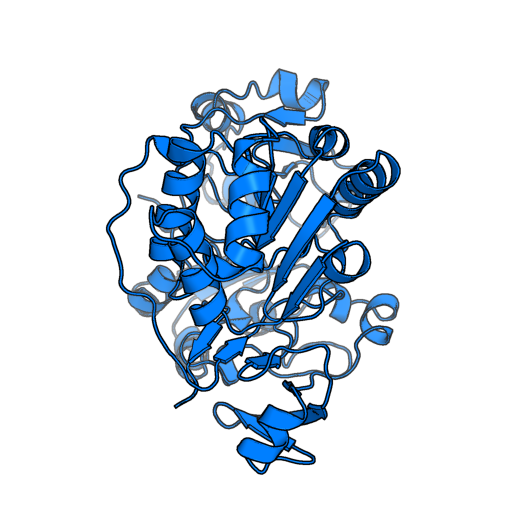.708 1.00 94.06 214 MET A N 1
ATOM 1733 C CA . MET A 1 214 ? 17.589 -3.240 -14.165 1.00 94.06 214 MET A CA 1
ATOM 1734 C C . MET A 1 214 ? 18.629 -2.862 -13.108 1.00 94.06 214 MET A C 1
ATOM 1736 O O . MET A 1 214 ? 18.923 -3.645 -12.210 1.00 94.06 214 MET A O 1
ATOM 1740 N N . LYS A 1 215 ? 19.103 -1.614 -13.164 1.00 92.62 215 LYS A N 1
ATOM 1741 C CA . LYS A 1 215 ? 19.896 -1.000 -12.094 1.00 92.62 215 LYS A CA 1
ATOM 1742 C C . LYS A 1 215 ? 19.135 -0.988 -10.770 1.00 92.62 215 LYS A C 1
ATOM 1744 O O . LYS A 1 215 ? 18.012 -0.473 -10.703 1.00 92.62 215 LYS A O 1
ATOM 1749 N N . LEU A 1 216 ? 19.787 -1.456 -9.711 1.00 89.19 216 LEU A N 1
ATOM 1750 C CA . LEU A 1 216 ? 19.342 -1.291 -8.331 1.00 89.19 216 LEU A CA 1
ATOM 1751 C C . LEU A 1 216 ? 19.410 0.179 -7.895 1.00 89.19 216 LEU A C 1
ATOM 1753 O O . LEU A 1 216 ? 20.046 1.023 -8.527 1.00 89.19 216 LEU A O 1
ATOM 1757 N N . PHE A 1 217 ? 18.758 0.493 -6.773 1.00 86.62 217 PHE A N 1
ATOM 1758 C CA . PHE A 1 217 ? 18.676 1.860 -6.246 1.00 86.62 217 PHE A CA 1
ATOM 1759 C C . PHE A 1 217 ? 20.049 2.506 -5.994 1.00 86.62 217 PHE A C 1
ATOM 1761 O O . PHE A 1 217 ? 20.196 3.703 -6.186 1.00 86.62 217 PHE A O 1
ATOM 1768 N N . HIS A 1 218 ? 21.071 1.737 -5.610 1.00 89.12 218 HIS A N 1
ATOM 1769 C CA . HIS A 1 218 ? 22.422 2.259 -5.368 1.00 89.12 218 HIS A CA 1
ATOM 1770 C C . HIS A 1 218 ? 23.237 2.466 -6.658 1.00 89.12 218 HIS A C 1
ATOM 1772 O O . HIS A 1 218 ? 24.283 3.113 -6.632 1.00 89.12 218 HIS A O 1
ATOM 1778 N N . GLU A 1 219 ? 22.764 1.950 -7.795 1.00 90.75 219 GLU A N 1
ATOM 1779 C CA . GLU A 1 219 ? 23.464 1.967 -9.089 1.00 90.75 219 GLU A CA 1
ATOM 1780 C C . GLU A 1 219 ? 22.974 3.083 -10.023 1.00 90.75 219 GLU A C 1
ATOM 1782 O O . GLU A 1 219 ? 23.515 3.282 -11.119 1.00 90.75 219 GLU A O 1
ATOM 1787 N N . ARG A 1 220 ? 21.948 3.829 -9.603 1.00 89.44 220 ARG A N 1
ATOM 1788 C CA . ARG A 1 220 ? 21.312 4.892 -10.383 1.00 89.44 220 ARG A CA 1
ATOM 1789 C C . ARG A 1 220 ? 21.050 6.125 -9.532 1.00 89.44 220 ARG A C 1
ATOM 1791 O O . ARG A 1 220 ? 20.880 6.029 -8.323 1.00 89.44 220 ARG A O 1
ATOM 1798 N N . GLU A 1 221 ? 21.000 7.270 -10.193 1.00 89.00 221 GLU A N 1
ATOM 1799 C CA . GLU A 1 221 ? 20.422 8.478 -9.615 1.00 89.00 221 GLU A CA 1
ATOM 1800 C C . GLU A 1 221 ? 18.918 8.484 -9.888 1.00 89.00 221 GLU A C 1
ATOM 1802 O O . GLU A 1 221 ? 18.477 8.039 -10.950 1.00 89.00 221 GLU A O 1
ATOM 1807 N N . PHE A 1 222 ? 18.118 8.918 -8.920 1.00 88.31 222 PHE A N 1
ATOM 1808 C CA . PHE A 1 222 ? 16.677 9.061 -9.105 1.00 88.31 222 PHE A CA 1
ATOM 1809 C C . PHE A 1 222 ? 16.061 9.954 -8.028 1.00 88.31 222 PHE A C 1
ATOM 1811 O O . PHE A 1 222 ? 16.600 10.108 -6.931 1.00 88.31 222 PHE A O 1
ATOM 1818 N N . VAL A 1 223 ? 14.896 10.517 -8.342 1.00 88.81 223 VAL A N 1
ATOM 1819 C CA . VAL A 1 223 ? 14.026 11.155 -7.353 1.00 88.81 223 VAL A CA 1
ATOM 1820 C C . VAL A 1 223 ? 13.031 10.114 -6.866 1.00 88.81 223 VAL A C 1
ATOM 1822 O O . VAL A 1 223 ? 12.270 9.546 -7.647 1.00 88.81 223 VAL A O 1
ATOM 1825 N N . ASN A 1 224 ? 13.066 9.845 -5.571 1.00 83.88 224 ASN A N 1
ATOM 1826 C CA . ASN A 1 224 ? 12.203 8.888 -4.920 1.00 83.88 224 ASN A CA 1
ATOM 1827 C C . ASN A 1 224 ? 10.975 9.591 -4.333 1.00 83.88 224 ASN A C 1
ATOM 1829 O O . ASN A 1 224 ? 11.122 10.557 -3.589 1.00 83.88 224 ASN A O 1
ATOM 1833 N N . TYR A 1 225 ? 9.785 9.079 -4.634 1.00 77.50 225 TYR A N 1
ATOM 1834 C CA . TYR A 1 225 ? 8.535 9.457 -3.964 1.00 77.50 225 TYR A CA 1
ATOM 1835 C C . TYR A 1 225 ? 8.017 8.353 -3.020 1.00 77.50 225 TYR A C 1
ATOM 1837 O O . TYR A 1 225 ? 6.952 8.485 -2.430 1.00 77.50 225 TYR A O 1
ATOM 1845 N N . ARG A 1 226 ? 8.729 7.226 -2.891 1.00 64.19 226 ARG A N 1
ATOM 1846 C CA . ARG A 1 226 ? 8.232 6.050 -2.168 1.00 64.19 226 ARG A CA 1
ATOM 1847 C C . ARG A 1 226 ? 7.772 6.437 -0.758 1.00 64.19 226 ARG A C 1
ATOM 1849 O O . ARG A 1 226 ? 8.477 7.184 -0.074 1.00 64.19 226 ARG A O 1
ATOM 1856 N N . HIS A 1 227 ? 6.625 5.880 -0.359 1.00 67.25 227 HIS A N 1
ATOM 1857 C CA . HIS A 1 227 ? 5.890 6.140 0.885 1.00 67.25 227 HIS A CA 1
ATOM 1858 C C . HIS A 1 227 ? 5.107 7.465 0.880 1.00 67.25 227 HIS A C 1
ATOM 1860 O O . HIS A 1 227 ? 5.693 8.540 0.795 1.00 67.25 227 HIS A O 1
ATOM 1866 N N . GLY A 1 228 ? 3.769 7.384 0.968 1.00 60.22 228 GLY A N 1
ATOM 1867 C CA . GLY A 1 228 ? 2.762 8.442 0.755 1.00 60.22 228 GLY A CA 1
ATOM 1868 C C . GLY A 1 228 ? 2.759 9.628 1.724 1.00 60.22 228 GLY A C 1
ATOM 1869 O O . GLY A 1 228 ? 1.718 10.127 2.149 1.00 60.22 228 GLY A O 1
ATOM 1870 N N . PHE A 1 229 ? 3.939 10.132 2.044 1.00 75.44 229 PHE A N 1
ATOM 1871 C CA . PHE A 1 229 ? 4.197 11.177 3.012 1.00 75.44 229 PHE A CA 1
ATOM 1872 C C . PHE A 1 229 ? 4.309 12.572 2.392 1.00 75.44 229 PHE A C 1
ATOM 1874 O O . PHE A 1 229 ? 4.608 13.531 3.100 1.00 75.44 229 PHE A O 1
ATOM 1881 N N . GLY A 1 230 ? 4.056 12.707 1.087 1.00 78.31 230 GLY A N 1
ATOM 1882 C CA . GLY A 1 230 ? 3.990 14.013 0.428 1.00 78.31 230 GLY A CA 1
ATOM 1883 C C . GLY A 1 230 ? 5.341 14.718 0.262 1.00 78.31 230 GLY A C 1
ATOM 1884 O O . GLY A 1 230 ? 5.356 15.929 0.051 1.00 78.31 230 GLY A O 1
ATOM 1885 N N . TYR A 1 231 ? 6.462 13.996 0.330 1.00 83.62 231 TYR A N 1
ATOM 1886 C CA . TYR A 1 231 ? 7.794 14.536 0.051 1.00 83.62 231 TYR A CA 1
ATOM 1887 C C . TYR A 1 231 ? 8.560 13.667 -0.948 1.00 83.62 231 TYR A C 1
ATOM 1889 O O . TYR A 1 231 ? 8.270 12.490 -1.136 1.00 83.62 231 TYR A O 1
ATOM 1897 N N . LEU A 1 232 ? 9.534 14.285 -1.603 1.00 88.31 232 LEU A N 1
ATOM 1898 C CA . LEU A 1 232 ? 10.465 13.669 -2.534 1.00 88.31 232 LEU A CA 1
ATOM 1899 C C . LEU A 1 232 ? 11.847 13.613 -1.904 1.00 88.31 232 LEU A C 1
ATOM 1901 O O . LEU A 1 232 ? 12.231 14.536 -1.188 1.00 88.31 232 LEU A O 1
ATOM 1905 N N . VAL A 1 233 ? 12.605 12.570 -2.227 1.00 88.19 233 VAL A N 1
ATOM 1906 C CA . VAL A 1 233 ? 13.998 12.402 -1.807 1.00 88.19 233 VAL A CA 1
ATOM 1907 C C . VAL A 1 233 ? 14.878 12.217 -3.026 1.00 88.19 233 VAL A C 1
ATOM 1909 O O . VAL A 1 233 ? 14.643 11.329 -3.845 1.00 88.19 233 VAL A O 1
ATOM 1912 N N . TYR A 1 234 ? 15.930 13.013 -3.137 1.00 90.69 234 TYR A N 1
ATOM 1913 C CA . TYR A 1 234 ? 16.962 12.786 -4.134 1.00 90.69 234 TYR A CA 1
ATOM 1914 C C . TYR A 1 234 ? 17.900 11.667 -3.678 1.00 90.69 234 TYR A C 1
ATOM 1916 O O . TYR A 1 234 ? 18.497 11.731 -2.605 1.00 90.69 234 TYR A O 1
ATOM 1924 N N . SER A 1 235 ? 18.034 10.631 -4.501 1.00 90.44 235 SER A N 1
ATOM 1925 C CA . SER A 1 235 ? 18.900 9.483 -4.240 1.00 90.44 235 SER A CA 1
ATOM 1926 C C . SER A 1 235 ? 20.062 9.486 -5.235 1.00 90.44 235 SER A C 1
ATOM 1928 O O . SER A 1 235 ? 19.851 9.147 -6.403 1.00 90.44 235 SER A O 1
ATOM 1930 N N . PRO A 1 236 ? 21.282 9.880 -4.820 1.00 90.12 236 PRO A N 1
ATOM 1931 C CA . PRO A 1 236 ? 22.442 9.853 -5.698 1.00 90.12 236 PRO A CA 1
ATOM 1932 C C . PRO A 1 236 ? 22.936 8.420 -5.914 1.00 90.12 236 PRO A C 1
ATOM 1934 O O . PRO A 1 236 ? 22.851 7.567 -5.028 1.00 90.12 236 PRO A O 1
ATOM 1937 N N . ARG A 1 237 ? 23.546 8.177 -7.075 1.00 92.00 237 ARG A N 1
ATOM 1938 C CA . ARG A 1 237 ? 24.247 6.922 -7.357 1.00 92.00 237 ARG A CA 1
ATOM 1939 C C . ARG A 1 237 ? 25.457 6.762 -6.433 1.00 92.00 237 ARG A C 1
ATOM 1941 O O . ARG A 1 237 ? 26.299 7.656 -6.364 1.00 92.00 237 ARG A O 1
ATOM 1948 N N . THR A 1 238 ? 25.594 5.599 -5.804 1.00 92.38 238 THR A N 1
ATOM 1949 C CA . THR A 1 238 ? 26.724 5.277 -4.913 1.00 92.38 238 THR A CA 1
ATOM 1950 C C . THR A 1 238 ? 27.634 4.180 -5.458 1.00 92.38 238 THR A 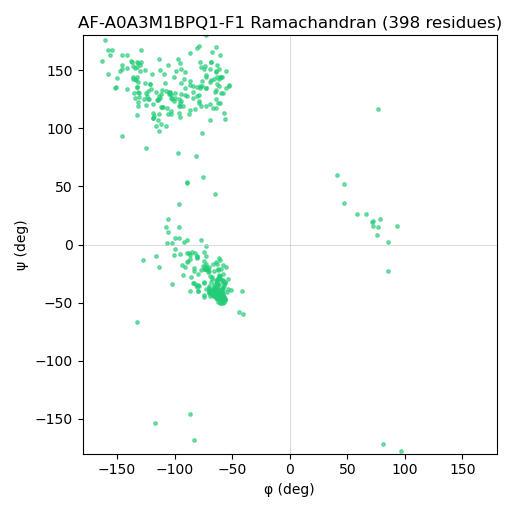C 1
ATOM 1952 O O . THR A 1 238 ? 28.793 4.103 -5.055 1.00 92.38 238 THR A O 1
ATOM 1955 N N . LEU A 1 239 ? 27.153 3.369 -6.403 1.00 91.88 239 LEU A N 1
ATOM 1956 C CA . LEU A 1 239 ? 27.913 2.310 -7.063 1.00 91.88 239 LEU A CA 1
ATOM 1957 C C . LEU A 1 239 ? 27.778 2.404 -8.584 1.00 91.88 239 LEU A C 1
ATOM 1959 O O . LEU A 1 239 ? 26.766 2.857 -9.116 1.00 91.8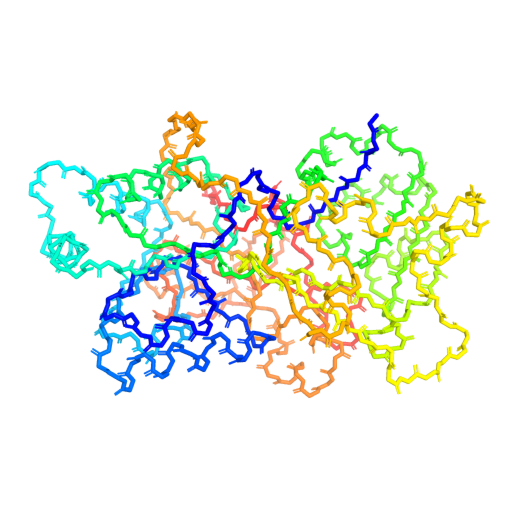8 239 LEU A O 1
ATOM 1963 N N . GLN A 1 240 ? 28.819 1.981 -9.295 1.00 88.25 240 GLN A N 1
ATOM 1964 C CA . GLN A 1 240 ? 28.816 1.898 -10.750 1.00 88.25 240 GLN A CA 1
ATOM 1965 C C . GLN A 1 240 ? 28.870 0.433 -11.164 1.00 88.25 240 GLN A C 1
ATOM 1967 O O . GLN A 1 240 ? 29.775 -0.288 -10.756 1.00 88.25 240 GLN A O 1
ATOM 1972 N N . GLN A 1 241 ? 27.912 0.034 -11.994 1.00 87.31 241 GLN A N 1
ATOM 1973 C CA . GLN A 1 241 ? 27.788 -1.318 -12.516 1.00 87.31 241 GLN A CA 1
ATOM 1974 C C . GLN A 1 241 ? 27.553 -1.252 -14.028 1.00 87.31 241 GLN A C 1
ATOM 1976 O O . GLN A 1 241 ? 26.771 -0.426 -14.510 1.00 87.31 241 GLN A O 1
ATOM 1981 N N . GLU A 1 242 ? 28.257 -2.103 -14.770 1.00 86.31 242 GLU A N 1
ATOM 1982 C CA . GLU A 1 242 ? 28.100 -2.268 -16.217 1.00 86.31 242 GLU A CA 1
ATOM 1983 C C . GLU A 1 242 ? 27.150 -3.432 -16.532 1.00 86.31 242 GLU A C 1
ATOM 1985 O O . GLU A 1 242 ? 26.962 -4.333 -15.715 1.00 86.31 242 GLU A O 1
ATOM 1990 N N . GLY A 1 243 ? 26.536 -3.413 -17.720 1.00 86.81 243 GLY A N 1
ATOM 1991 C CA . GLY A 1 243 ? 25.600 -4.459 -18.158 1.00 86.81 243 GLY A CA 1
ATOM 1992 C C . GLY A 1 243 ? 24.210 -4.403 -17.510 1.00 86.81 243 GLY A C 1
ATOM 1993 O O . GLY A 1 243 ? 23.410 -5.312 -17.713 1.00 86.81 243 GLY A O 1
ATOM 1994 N N . VAL A 1 244 ? 23.916 -3.339 -16.758 1.00 92.06 244 VAL A N 1
ATOM 1995 C CA . VAL A 1 244 ? 22.607 -3.057 -16.151 1.00 92.06 244 VAL A CA 1
ATOM 1996 C C . VAL A 1 244 ? 22.115 -1.672 -16.557 1.00 92.06 244 VAL A C 1
ATOM 1998 O O . VAL A 1 244 ? 22.902 -0.744 -16.774 1.00 92.06 244 VAL A O 1
ATOM 2001 N N . TYR A 1 245 ? 20.799 -1.511 -16.631 1.00 92.56 245 TYR A N 1
ATOM 2002 C CA . TYR A 1 245 ? 20.158 -0.370 -17.275 1.00 92.56 245 TYR A CA 1
ATOM 2003 C C . TYR A 1 245 ? 19.182 0.336 -16.336 1.00 92.56 245 TYR A C 1
ATOM 2005 O O . TYR A 1 245 ? 18.431 -0.300 -15.597 1.00 92.56 245 TYR A O 1
ATOM 2013 N N . ALA A 1 246 ? 19.174 1.669 -16.359 1.00 90.69 246 ALA A N 1
ATOM 2014 C CA . ALA A 1 246 ? 18.075 2.416 -15.763 1.00 90.69 246 ALA A CA 1
ATOM 2015 C C . ALA A 1 246 ? 16.938 2.500 -16.797 1.00 90.69 246 ALA A C 1
ATOM 2017 O O . ALA A 1 246 ? 17.229 2.766 -17.965 1.00 90.69 246 ALA A O 1
ATOM 2018 N N . PRO A 1 247 ? 15.663 2.300 -16.409 1.00 90.94 247 PRO A N 1
ATOM 2019 C CA . PRO A 1 247 ? 14.565 2.354 -17.369 1.00 90.94 247 PRO A CA 1
ATOM 2020 C C . PRO A 1 247 ? 14.520 3.681 -18.130 1.00 90.94 247 PRO A C 1
ATOM 2022 O O . PRO A 1 247 ? 14.482 3.673 -19.353 1.00 90.94 247 PRO A O 1
ATOM 2025 N N . TYR A 1 248 ? 14.634 4.812 -17.422 1.00 88.25 248 TYR A N 1
ATOM 2026 C CA . TYR A 1 248 ? 14.582 6.136 -18.048 1.00 88.25 248 TYR A CA 1
ATOM 2027 C C . TYR A 1 248 ? 15.675 6.324 -19.108 1.00 88.25 248 TYR A C 1
ATOM 2029 O O . TYR A 1 248 ? 15.352 6.746 -20.207 1.00 88.25 248 TYR A O 1
ATOM 2037 N N . SER A 1 249 ? 16.924 5.916 -18.845 1.00 88.62 249 SER A N 1
ATOM 2038 C CA . SER A 1 249 ? 18.018 6.106 -19.809 1.00 88.62 249 SER A CA 1
ATOM 2039 C C . SER A 1 249 ? 17.799 5.318 -21.101 1.00 88.62 249 SER A C 1
ATOM 2041 O O . SER A 1 249 ? 18.083 5.813 -22.181 1.00 88.62 249 SER A O 1
ATOM 2043 N N . VAL A 1 250 ? 17.257 4.098 -21.003 1.00 91.19 250 VAL A N 1
ATOM 2044 C CA . VAL A 1 250 ? 16.954 3.286 -22.194 1.00 91.19 250 VAL A CA 1
ATOM 2045 C C . VAL A 1 250 ? 15.817 3.910 -23.002 1.00 91.19 250 VAL A C 1
ATOM 2047 O O . VAL A 1 250 ? 15.861 3.904 -24.227 1.00 91.19 250 VAL A O 1
ATOM 2050 N N . LEU A 1 251 ? 14.803 4.457 -22.330 1.00 89.88 251 LEU A N 1
ATOM 2051 C CA . LEU A 1 251 ? 13.677 5.105 -23.001 1.00 89.88 251 LEU A CA 1
ATOM 2052 C C . LEU A 1 251 ? 14.089 6.425 -23.659 1.00 89.88 251 LEU A C 1
ATOM 2054 O O . LEU A 1 251 ? 13.682 6.676 -24.788 1.00 89.88 251 LEU A O 1
ATOM 2058 N N . GLU A 1 252 ? 14.917 7.236 -23.001 1.00 89.69 252 GLU A N 1
ATOM 2059 C CA . GLU A 1 252 ? 15.470 8.466 -23.584 1.00 89.69 252 GLU A CA 1
ATOM 2060 C C . GLU A 1 252 ? 16.257 8.176 -24.866 1.00 89.69 252 GLU A C 1
ATOM 2062 O O . GLU A 1 252 ? 16.050 8.855 -25.873 1.00 89.69 252 GLU A O 1
ATOM 2067 N N . ASP A 1 253 ? 17.088 7.128 -24.853 1.00 89.31 253 ASP A N 1
ATOM 2068 C CA . ASP A 1 253 ? 17.861 6.695 -26.019 1.00 89.31 253 ASP A CA 1
ATOM 2069 C C . ASP A 1 253 ? 16.955 6.189 -27.157 1.00 89.31 253 ASP A C 1
ATOM 2071 O O . ASP A 1 253 ? 17.160 6.546 -28.315 1.00 89.31 253 ASP A O 1
ATOM 2075 N N . ILE A 1 254 ? 15.940 5.369 -26.849 1.00 88.69 254 ILE A N 1
ATOM 2076 C CA . ILE A 1 254 ? 15.025 4.788 -27.852 1.00 88.69 254 ILE A CA 1
ATOM 2077 C C . ILE A 1 254 ? 14.135 5.852 -28.497 1.00 88.69 254 ILE A C 1
ATOM 2079 O O . ILE A 1 254 ? 13.894 5.806 -29.703 1.00 88.69 254 ILE A O 1
ATOM 2083 N N . PHE A 1 255 ? 13.603 6.775 -27.697 1.00 87.81 255 PHE A N 1
ATOM 2084 C CA . PHE A 1 255 ? 12.667 7.795 -28.168 1.00 87.81 255 PHE A CA 1
ATOM 2085 C C . PHE A 1 255 ? 13.358 9.094 -28.587 1.00 87.81 255 PHE A C 1
ATOM 2087 O O . PHE A 1 255 ? 12.665 10.052 -28.931 1.00 87.81 255 PHE A O 1
ATOM 2094 N N . GLU A 1 256 ? 14.692 9.149 -28.527 1.00 86.75 256 GLU A N 1
ATOM 2095 C CA . GLU A 1 256 ? 15.502 10.345 -28.799 1.00 86.75 256 GLU A CA 1
ATOM 2096 C C . GLU A 1 256 ? 14.950 11.594 -28.083 1.00 86.75 256 GLU A C 1
ATOM 2098 O O . GLU A 1 256 ? 14.949 12.710 -28.607 1.00 86.75 256 GLU A O 1
ATOM 2103 N N . THR A 1 257 ? 14.423 11.392 -26.873 1.00 82.00 257 THR A N 1
ATOM 2104 C CA . THR A 1 257 ? 13.690 12.405 -26.112 1.00 82.00 257 THR A CA 1
ATOM 2105 C C . THR A 1 257 ? 14.425 12.668 -24.812 1.00 82.00 257 THR A C 1
ATOM 2107 O O . THR A 1 257 ? 14.596 11.763 -24.005 1.00 82.00 257 THR A O 1
ATOM 2110 N N . GLY A 1 258 ? 14.832 13.917 -24.584 1.00 73.69 258 GLY A N 1
ATOM 2111 C CA . GLY A 1 258 ? 15.355 14.325 -23.282 1.00 73.69 258 GLY A CA 1
ATOM 2112 C C . GLY A 1 258 ? 14.213 14.524 -22.292 1.00 73.69 258 GLY A C 1
ATOM 2113 O O . GLY A 1 258 ? 13.357 15.386 -22.509 1.00 73.69 258 GLY A O 1
ATOM 2114 N N . VAL A 1 259 ? 14.198 13.769 -21.195 1.00 74.00 259 VAL A N 1
ATOM 2115 C CA . VAL A 1 259 ? 13.251 13.988 -20.100 1.00 74.00 259 VAL A CA 1
ATOM 2116 C C . VAL A 1 259 ? 13.884 14.974 -19.122 1.00 74.00 259 VAL A C 1
ATOM 2118 O O . VAL A 1 259 ? 15.007 14.797 -18.664 1.00 74.00 259 VAL A O 1
ATOM 2121 N N . SER A 1 260 ? 13.167 16.050 -18.789 1.00 79.88 260 SER A N 1
ATOM 2122 C CA . SER A 1 260 ? 13.613 17.007 -17.771 1.00 79.88 260 SER A CA 1
ATOM 2123 C C . SER A 1 260 ? 12.767 16.854 -16.507 1.00 79.88 260 SER A C 1
ATOM 2125 O O . SER A 1 260 ? 11.651 17.386 -16.459 1.00 79.88 260 SER A O 1
ATOM 2127 N N . PRO A 1 261 ? 13.289 16.183 -15.458 1.00 84.38 261 PRO A N 1
ATOM 2128 C CA . PRO A 1 261 ? 12.642 16.139 -14.148 1.00 84.38 261 PRO A CA 1
ATOM 2129 C C . PRO A 1 261 ? 12.328 17.534 -13.602 1.00 84.38 261 PRO A C 1
ATOM 2131 O O . PRO A 1 261 ? 11.346 17.712 -12.892 1.00 84.38 261 PRO A O 1
ATOM 2134 N N . GLU A 1 262 ? 13.131 18.538 -13.961 1.00 89.06 262 GLU A N 1
ATOM 2135 C CA . GLU A 1 262 ? 12.952 19.914 -13.505 1.00 89.06 262 GLU A CA 1
ATOM 2136 C C . GLU A 1 262 ? 11.605 20.508 -13.929 1.00 89.06 262 GLU A C 1
ATOM 2138 O O . GLU A 1 262 ? 10.916 21.099 -13.099 1.00 89.06 262 GLU A O 1
ATOM 2143 N N . ASN A 1 263 ? 11.209 20.341 -15.193 1.00 87.94 263 ASN A N 1
ATOM 2144 C CA . ASN A 1 263 ? 9.935 20.877 -15.677 1.00 87.94 263 ASN A CA 1
ATOM 2145 C C . ASN A 1 263 ? 8.752 20.169 -15.016 1.00 87.94 263 ASN A C 1
ATOM 2147 O O . ASN A 1 263 ? 7.833 20.834 -14.546 1.00 87.94 263 ASN A O 1
ATOM 2151 N N . PHE A 1 264 ? 8.819 18.839 -14.928 1.00 89.12 264 PHE A N 1
ATOM 2152 C CA . PHE A 1 264 ? 7.782 18.026 -14.302 1.00 89.12 264 PHE A CA 1
ATOM 2153 C C . PHE A 1 264 ? 7.592 18.390 -12.823 1.00 89.12 264 PHE A C 1
ATOM 2155 O O . PHE A 1 264 ? 6.488 18.689 -12.383 1.00 89.12 264 PHE A O 1
ATOM 2162 N N . LEU A 1 265 ? 8.677 18.442 -12.047 1.00 91.19 265 LEU A N 1
ATOM 2163 C CA . LEU A 1 265 ? 8.625 18.713 -10.608 1.00 91.19 265 LEU A CA 1
ATOM 2164 C C . LEU A 1 265 ? 8.211 20.152 -10.276 1.00 91.19 265 LEU A C 1
ATOM 2166 O O . LEU A 1 265 ? 7.604 20.398 -9.229 1.00 91.19 265 LEU A O 1
ATOM 2170 N N . ARG A 1 266 ? 8.477 21.104 -11.178 1.00 91.69 266 ARG A N 1
ATOM 2171 C CA . ARG A 1 266 ? 8.069 22.503 -11.010 1.00 91.69 266 ARG A CA 1
ATOM 2172 C C . ARG A 1 266 ? 6.550 22.660 -10.934 1.00 91.69 266 ARG A C 1
ATOM 2174 O O . ARG A 1 266 ? 6.085 23.508 -10.173 1.00 91.69 266 ARG A O 1
ATOM 2181 N N . GLU A 1 267 ? 5.787 21.836 -11.654 1.00 89.50 267 GLU A N 1
ATOM 2182 C CA . GLU A 1 267 ? 4.314 21.826 -11.596 1.00 89.50 267 GLU A CA 1
ATOM 2183 C C . GLU A 1 267 ? 3.791 21.462 -10.199 1.00 89.50 267 GLU A C 1
ATOM 2185 O O . GLU A 1 267 ? 2.762 21.974 -9.768 1.00 89.50 267 GLU A O 1
ATOM 2190 N N . TYR A 1 268 ? 4.561 20.676 -9.444 1.00 90.25 268 TYR A N 1
ATOM 2191 C CA . TYR A 1 268 ? 4.263 20.279 -8.063 1.00 90.25 268 TYR A CA 1
ATOM 2192 C C . TYR A 1 268 ? 4.958 21.173 -7.029 1.00 90.25 268 TYR A C 1
ATOM 2194 O O . TYR A 1 268 ? 5.045 20.834 -5.847 1.00 90.25 268 TYR A O 1
ATOM 2202 N N . GLY A 1 269 ? 5.465 22.332 -7.464 1.00 91.19 269 GLY A N 1
ATOM 2203 C CA . GLY A 1 269 ? 6.071 23.337 -6.599 1.00 91.19 269 GLY A CA 1
ATOM 2204 C C . GLY A 1 269 ? 7.443 22.962 -6.039 1.00 91.19 269 GLY A C 1
ATOM 2205 O O . GLY A 1 269 ? 7.850 23.562 -5.037 1.00 91.19 269 GLY A O 1
ATOM 2206 N N . VAL A 1 270 ? 8.132 22.008 -6.672 1.00 91.94 270 VAL A N 1
ATOM 2207 C CA . VAL A 1 270 ? 9.447 21.499 -6.270 1.00 91.94 270 VAL A CA 1
ATOM 2208 C C . VAL A 1 270 ? 10.533 22.083 -7.173 1.00 91.94 270 VAL A C 1
ATOM 2210 O O . VAL A 1 270 ? 10.477 21.984 -8.397 1.00 91.94 270 VAL A O 1
ATOM 2213 N N . ASP A 1 271 ? 11.544 22.691 -6.554 1.00 93.19 271 ASP A N 1
ATOM 2214 C CA . ASP A 1 271 ? 12.762 23.132 -7.235 1.00 93.19 271 ASP A CA 1
ATOM 2215 C C . ASP A 1 271 ? 13.757 21.966 -7.278 1.00 93.19 271 ASP A C 1
ATOM 2217 O O . ASP A 1 271 ? 14.218 21.497 -6.236 1.00 93.19 271 ASP A O 1
ATOM 2221 N N . TYR A 1 272 ? 14.075 21.489 -8.483 1.00 92.25 272 TYR A N 1
ATOM 2222 C CA . TYR A 1 272 ? 14.940 20.326 -8.679 1.00 92.25 272 TYR A CA 1
ATOM 2223 C C . TYR A 1 272 ? 16.381 20.555 -8.202 1.00 92.25 272 TYR A C 1
ATOM 2225 O O . TYR A 1 272 ? 16.978 19.661 -7.606 1.00 92.25 272 TYR A O 1
ATOM 2233 N N . GLN A 1 273 ? 16.938 21.754 -8.400 1.00 92.19 273 GLN A N 1
ATOM 2234 C CA . GLN A 1 273 ? 18.298 22.069 -7.949 1.00 92.19 273 GLN A CA 1
ATOM 2235 C C . GLN A 1 273 ? 18.361 22.120 -6.425 1.00 92.19 273 GLN A C 1
ATOM 2237 O O . GLN A 1 273 ? 19.293 21.597 -5.813 1.00 92.19 273 GLN A O 1
ATOM 2242 N N . LYS A 1 274 ? 17.328 22.697 -5.807 1.00 92.81 274 LYS A N 1
ATOM 2243 C CA . LYS A 1 274 ? 17.186 22.710 -4.354 1.00 92.81 274 LYS A CA 1
ATOM 2244 C C . LYS A 1 274 ? 17.017 21.298 -3.790 1.00 92.81 274 LYS A C 1
ATOM 2246 O O . LYS A 1 274 ? 17.693 20.964 -2.826 1.00 92.81 274 LYS A O 1
ATOM 2251 N N . LEU A 1 275 ? 16.190 20.460 -4.418 1.00 92.56 275 LEU A N 1
ATOM 2252 C CA . LEU A 1 275 ? 16.010 19.053 -4.044 1.00 92.56 275 LEU A CA 1
ATOM 2253 C C . LEU A 1 275 ? 17.336 18.276 -4.102 1.00 92.56 275 LEU A C 1
ATOM 2255 O O . LEU A 1 275 ? 17.646 17.537 -3.174 1.00 92.56 275 LEU A O 1
ATOM 2259 N N . MET A 1 276 ? 18.150 18.466 -5.144 1.00 91.81 276 MET A N 1
ATOM 2260 C CA . MET A 1 276 ? 19.469 17.823 -5.229 1.00 91.81 276 MET A CA 1
ATOM 2261 C C . MET A 1 276 ? 20.445 18.313 -4.149 1.00 91.81 276 MET A C 1
ATOM 2263 O O . MET A 1 276 ? 21.267 17.533 -3.672 1.00 91.81 276 MET A O 1
ATOM 2267 N N . ALA A 1 277 ? 20.370 19.591 -3.768 1.00 92.56 277 ALA A N 1
ATOM 2268 C CA . ALA A 1 277 ? 21.259 20.186 -2.772 1.00 92.56 277 ALA A CA 1
ATOM 2269 C C . ALA A 1 277 ? 20.861 19.851 -1.323 1.00 92.56 277 ALA A C 1
ATOM 2271 O O . ALA A 1 277 ? 21.732 19.613 -0.488 1.00 92.56 277 ALA A O 1
ATOM 2272 N N . GLU A 1 278 ? 19.562 19.853 -1.019 1.00 90.50 278 GLU A N 1
ATOM 2273 C CA . GLU A 1 278 ? 19.018 19.625 0.328 1.00 90.50 278 GLU A CA 1
ATOM 2274 C C . GLU A 1 278 ? 18.661 18.154 0.583 1.00 90.50 278 GLU A C 1
ATOM 2276 O O . GLU A 1 278 ? 18.540 17.742 1.733 1.00 90.50 278 GLU A O 1
ATOM 2281 N N . GLY A 1 279 ? 18.532 17.348 -0.472 1.00 89.12 279 GLY A N 1
ATOM 2282 C CA . GLY A 1 279 ? 18.218 15.921 -0.413 1.00 89.12 279 GLY A CA 1
ATOM 2283 C C . GLY A 1 279 ? 16.723 15.611 -0.341 1.00 89.12 279 GLY A C 1
ATOM 2284 O O . GLY A 1 279 ? 16.324 14.528 -0.760 1.00 89.12 279 GLY A O 1
ATOM 2285 N N . GLU A 1 280 ? 15.887 16.546 0.119 1.00 88.75 280 GLU A N 1
ATOM 2286 C CA . GLU A 1 280 ? 14.438 16.362 0.254 1.00 88.75 280 GLU A CA 1
ATOM 2287 C C . GLU A 1 280 ? 13.631 17.613 -0.131 1.00 88.75 280 GLU A C 1
ATOM 2289 O O . GLU A 1 280 ? 14.111 18.742 -0.030 1.00 88.75 280 GLU A O 1
ATOM 2294 N N . ALA A 1 281 ? 12.390 17.423 -0.589 1.00 89.56 281 ALA A N 1
ATOM 2295 C CA . ALA A 1 281 ? 11.458 18.515 -0.875 1.00 89.56 281 ALA A CA 1
ATOM 2296 C C . ALA A 1 281 ? 9.998 18.085 -0.685 1.00 89.56 281 ALA A C 1
ATOM 2298 O O . ALA A 1 281 ? 9.590 17.031 -1.165 1.00 89.56 281 ALA A O 1
ATOM 2299 N N . ALA A 1 282 ? 9.187 18.925 -0.041 1.00 88.12 282 ALA A N 1
ATOM 2300 C CA . ALA A 1 282 ? 7.748 18.697 0.076 1.00 88.12 282 ALA A CA 1
ATOM 2301 C C . ALA A 1 282 ? 7.018 19.016 -1.239 1.00 88.12 282 ALA A C 1
ATOM 2303 O O . ALA A 1 282 ? 7.311 20.020 -1.896 1.00 88.12 282 ALA A O 1
ATOM 2304 N N . LEU A 1 283 ? 6.030 18.192 -1.588 1.00 89.81 283 LEU A N 1
ATOM 2305 C CA . LEU A 1 283 ? 5.102 18.477 -2.679 1.00 89.81 283 LEU A CA 1
ATOM 2306 C C . LEU A 1 283 ? 4.198 19.664 -2.320 1.00 89.81 283 LEU A C 1
ATOM 2308 O O . LEU A 1 283 ? 3.936 19.945 -1.148 1.00 89.81 283 LEU A O 1
ATOM 2312 N N . LYS A 1 284 ? 3.656 20.339 -3.336 1.00 90.25 284 LYS A N 1
ATOM 2313 C CA . LYS A 1 284 ? 2.565 21.309 -3.181 1.00 90.25 284 LYS A CA 1
ATOM 2314 C C . LYS A 1 284 ? 1.355 20.847 -3.977 1.00 90.25 284 LYS A C 1
ATOM 2316 O O . LYS A 1 284 ? 1.367 20.874 -5.200 1.00 90.25 284 LYS A O 1
ATOM 2321 N N . MET A 1 285 ? 0.321 20.425 -3.259 1.00 91.12 285 MET A N 1
ATOM 2322 C CA . MET A 1 285 ? -0.942 19.917 -3.795 1.00 91.12 285 MET A CA 1
ATOM 2323 C C . MET A 1 285 ? -2.079 20.336 -2.862 1.00 91.12 285 MET A C 1
ATOM 2325 O O . MET A 1 285 ? -1.834 20.696 -1.707 1.00 91.12 285 MET A O 1
ATOM 2329 N N . GLU A 1 286 ? -3.317 20.280 -3.342 1.00 92.31 286 GLU A N 1
ATOM 2330 C CA . GLU A 1 286 ? -4.475 20.537 -2.489 1.00 92.31 286 GLU A CA 1
ATOM 2331 C C . GLU A 1 286 ? -4.680 19.424 -1.448 1.00 92.31 286 GLU A C 1
ATOM 2333 O O . GLU A 1 286 ? -4.315 18.273 -1.671 1.00 92.31 286 GLU A O 1
ATOM 2338 N N . GLU A 1 287 ? -5.255 19.748 -0.288 1.00 91.81 287 GLU A N 1
ATOM 2339 C CA . GLU A 1 287 ? -5.585 18.745 0.733 1.00 91.81 287 GLU A CA 1
ATOM 2340 C C . GLU A 1 287 ? -6.863 17.973 0.370 1.00 91.81 287 GLU A C 1
ATOM 2342 O O . GLU A 1 287 ? -7.775 18.516 -0.241 1.00 91.81 287 GLU A O 1
ATOM 2347 N N . ILE A 1 288 ? -7.042 16.763 0.909 1.00 91.62 288 ILE A N 1
ATOM 2348 C CA . ILE A 1 288 ? -8.269 15.956 0.729 1.00 91.62 288 ILE A CA 1
ATOM 2349 C C . ILE A 1 288 ? -9.567 16.685 1.143 1.00 91.62 288 ILE A C 1
ATOM 2351 O O . ILE A 1 288 ? -10.672 16.305 0.759 1.00 91.62 288 ILE A O 1
ATOM 2355 N N . SER A 1 289 ? -9.455 17.737 1.961 1.00 87.94 289 SER A N 1
ATOM 2356 C CA . SER A 1 289 ? -10.601 18.535 2.395 1.00 87.94 289 SER A CA 1
ATOM 2357 C C . SER A 1 289 ? -11.174 19.438 1.302 1.00 87.94 289 SER A C 1
ATOM 2359 O O . SER A 1 289 ? -12.316 19.875 1.464 1.00 87.94 289 SER A O 1
ATOM 2361 N N . THR A 1 290 ? -10.446 19.701 0.212 1.00 85.19 290 THR A N 1
ATOM 2362 C CA . THR A 1 290 ? -10.923 20.501 -0.931 1.00 85.19 290 THR A CA 1
ATOM 2363 C C . THR A 1 290 ? -11.577 19.644 -2.010 1.00 85.19 290 THR A C 1
ATOM 2365 O O . THR A 1 290 ? -12.387 20.159 -2.772 1.00 85.19 290 THR A O 1
ATOM 2368 N N . ILE A 1 291 ? -11.305 18.338 -2.022 1.00 79.62 291 ILE A N 1
ATOM 2369 C CA . ILE A 1 291 ? -11.848 17.421 -3.023 1.00 79.62 291 ILE A CA 1
ATOM 2370 C C . ILE A 1 291 ? -13.301 17.063 -2.711 1.00 79.62 291 ILE A C 1
ATOM 2372 O O . ILE A 1 291 ? -13.682 16.778 -1.567 1.00 79.62 291 ILE A O 1
ATOM 2376 N N . GLU A 1 292 ? -14.126 17.076 -3.755 1.00 74.31 292 GLU A N 1
ATOM 2377 C CA . GLU A 1 292 ? -15.469 16.518 -3.723 1.00 74.31 292 GLU A CA 1
ATOM 2378 C C . GLU A 1 292 ? -15.399 15.012 -3.944 1.00 74.31 292 GLU A C 1
ATOM 2380 O O . GLU A 1 292 ? -14.984 14.521 -4.991 1.00 74.31 292 GLU A O 1
ATOM 2385 N N . THR A 1 293 ? -15.810 14.262 -2.932 1.00 71.94 293 THR A N 1
ATOM 2386 C CA . THR A 1 293 ? -15.862 12.809 -2.990 1.00 71.94 293 THR A CA 1
ATOM 2387 C C . THR A 1 293 ? -17.324 12.373 -2.970 1.00 71.94 293 THR A C 1
ATOM 2389 O O . THR A 1 293 ? -18.124 12.825 -2.149 1.00 71.94 293 THR A O 1
ATOM 2392 N N . GLU A 1 294 ? -17.707 11.521 -3.920 1.00 72.81 294 GLU A N 1
ATOM 2393 C CA . GLU A 1 294 ? -19.068 10.992 -3.977 1.00 72.81 294 GLU A CA 1
ATOM 2394 C C . GLU A 1 294 ? -19.290 9.971 -2.861 1.00 72.81 294 GLU A C 1
ATOM 2396 O O . GLU A 1 294 ? -18.471 9.073 -2.633 1.00 72.81 294 GLU A O 1
ATOM 2401 N N . GLY A 1 295 ? -20.432 10.076 -2.182 1.00 71.50 295 GLY A N 1
ATOM 2402 C CA . GLY A 1 295 ? -20.861 9.100 -1.188 1.00 71.50 295 GLY A CA 1
ATOM 2403 C C . GLY A 1 295 ? -21.069 7.722 -1.818 1.00 71.50 295 GLY A C 1
ATOM 2404 O O . GLY A 1 295 ? -21.911 7.562 -2.696 1.00 71.50 295 GLY A O 1
ATOM 2405 N N . GLN A 1 296 ? -20.349 6.712 -1.330 1.00 80.94 296 GLN A N 1
ATOM 2406 C CA . GLN A 1 296 ? -20.590 5.308 -1.668 1.00 80.94 296 GLN A CA 1
ATOM 2407 C C . GLN A 1 296 ? -21.089 4.556 -0.429 1.00 80.94 296 GLN A C 1
ATOM 2409 O O . GLN A 1 296 ? -20.775 4.918 0.706 1.00 80.94 296 GLN A O 1
ATOM 2414 N N . GLN A 1 297 ? -21.898 3.516 -0.628 1.00 86.12 297 GLN A N 1
ATOM 2415 C CA . GLN A 1 297 ? -22.295 2.638 0.471 1.00 86.12 297 GLN A CA 1
ATOM 2416 C C . GLN A 1 297 ? -21.124 1.752 0.907 1.00 86.12 297 GLN A C 1
ATOM 2418 O O . GLN A 1 297 ? -20.338 1.294 0.080 1.00 86.12 297 GLN A O 1
ATOM 2423 N N . ILE A 1 298 ? -21.036 1.482 2.211 1.00 90.69 298 ILE A N 1
ATOM 2424 C CA . ILE A 1 298 ? -20.065 0.534 2.763 1.00 90.69 298 ILE A CA 1
ATOM 2425 C C . ILE A 1 298 ? -20.425 -0.866 2.262 1.00 90.69 298 ILE A C 1
ATOM 2427 O O . ILE A 1 298 ? -21.498 -1.382 2.590 1.00 90.69 298 ILE A O 1
ATOM 2431 N N . GLN A 1 299 ? -19.527 -1.485 1.495 1.00 89.62 299 GLN A N 1
ATOM 2432 C CA . GLN A 1 299 ? -19.670 -2.885 1.113 1.00 89.62 299 GLN A CA 1
ATOM 2433 C C . GLN A 1 299 ? -19.607 -3.763 2.365 1.00 89.62 299 GLN A C 1
ATOM 2435 O O . GLN A 1 299 ? -18.654 -3.688 3.133 1.00 89.62 299 GLN A O 1
ATOM 2440 N N . LYS A 1 300 ? -20.629 -4.594 2.572 1.00 92.38 300 LYS A N 1
ATOM 2441 C CA . LYS A 1 300 ? -20.694 -5.538 3.693 1.00 92.38 300 LYS A CA 1
ATOM 2442 C C . LYS A 1 300 ? -20.284 -6.931 3.233 1.00 92.38 300 LYS A C 1
ATOM 2444 O O . LYS A 1 300 ? -20.534 -7.298 2.087 1.00 92.38 300 LYS A O 1
ATOM 2449 N N . GLY A 1 301 ? -19.697 -7.700 4.143 1.00 91.12 301 GLY A N 1
ATOM 2450 C CA . GLY A 1 301 ? -19.313 -9.089 3.902 1.00 91.12 301 GLY A CA 1
ATOM 2451 C C . GLY A 1 301 ? -19.174 -9.866 5.205 1.00 91.12 301 GLY A C 1
ATOM 2452 O O . GLY A 1 301 ? -18.790 -9.302 6.232 1.00 91.12 301 GLY A O 1
ATOM 2453 N N . ASP A 1 302 ? -19.500 -11.155 5.180 1.00 93.00 302 ASP A N 1
ATOM 2454 C CA . ASP A 1 302 ? -19.360 -12.029 6.353 1.00 93.00 302 ASP A CA 1
ATOM 2455 C C . ASP A 1 302 ? -17.910 -12.477 6.560 1.00 93.00 302 ASP A C 1
ATOM 2457 O O . ASP A 1 302 ? -17.449 -12.604 7.703 1.00 93.00 302 ASP A O 1
ATOM 2461 N N . VAL A 1 303 ? -17.198 -12.694 5.449 1.00 95.75 303 VAL A N 1
ATOM 2462 C CA . VAL A 1 303 ? -15.770 -13.000 5.408 1.00 95.75 303 VAL A CA 1
ATOM 2463 C C . VAL A 1 303 ? -15.095 -12.168 4.322 1.00 95.75 303 VAL A C 1
ATOM 2465 O O . VAL A 1 303 ? -15.542 -12.128 3.176 1.00 95.75 303 VAL A O 1
ATOM 2468 N N . PHE A 1 304 ? -14.001 -11.519 4.698 1.00 97.19 304 PHE A N 1
ATOM 2469 C CA . PHE A 1 304 ? -13.116 -10.797 3.801 1.00 97.19 304 PHE A CA 1
ATOM 2470 C C . PHE A 1 304 ? -11.812 -11.567 3.636 1.00 97.19 304 PHE A C 1
ATOM 2472 O O . PHE A 1 304 ? -11.197 -11.981 4.618 1.00 97.19 304 PHE A O 1
ATOM 2479 N N . LEU A 1 305 ? -11.379 -11.725 2.394 1.00 97.12 305 LEU A N 1
ATOM 2480 C CA . LEU A 1 305 ? -10.007 -12.063 2.067 1.00 97.12 305 LEU A CA 1
ATOM 2481 C C . LEU A 1 305 ? -9.194 -10.771 2.034 1.00 97.12 305 LEU A C 1
ATOM 2483 O O . LEU A 1 305 ? -9.574 -9.818 1.354 1.00 97.12 305 LEU A O 1
ATOM 2487 N N . TYR A 1 306 ? -8.107 -10.749 2.792 1.00 96.56 306 TYR A N 1
ATOM 2488 C CA . TYR A 1 306 ? -7.143 -9.664 2.865 1.00 96.56 306 TYR A CA 1
ATOM 2489 C C . TYR A 1 306 ? -5.801 -10.166 2.334 1.00 96.56 306 TYR A C 1
ATOM 2491 O O . TYR A 1 306 ? -5.272 -11.160 2.830 1.00 96.56 306 TYR A O 1
ATOM 2499 N N . THR A 1 307 ? -5.244 -9.487 1.339 1.00 94.62 307 THR A N 1
ATOM 2500 C CA . THR A 1 307 ? -3.906 -9.776 0.824 1.00 94.62 307 THR A CA 1
ATOM 2501 C C . THR A 1 307 ? -3.061 -8.524 0.828 1.00 94.62 307 THR A C 1
ATOM 2503 O O . THR A 1 307 ? -3.451 -7.530 0.216 1.00 94.62 307 THR A O 1
ATOM 2506 N N . ASP A 1 308 ? -1.906 -8.587 1.471 1.00 90.50 308 ASP A N 1
ATOM 2507 C CA . ASP A 1 308 ? -0.913 -7.518 1.470 1.00 90.50 308 ASP A CA 1
ATOM 2508 C C . ASP A 1 308 ? 0.457 -8.074 1.870 1.00 90.50 308 ASP A C 1
ATOM 2510 O O . ASP A 1 308 ? 0.578 -9.256 2.222 1.00 90.50 308 ASP A O 1
ATOM 2514 N N . SER A 1 309 ? 1.476 -7.224 1.838 1.00 86.69 309 SER A N 1
ATOM 2515 C CA . SER A 1 309 ? 2.804 -7.551 2.344 1.00 86.69 309 SER A CA 1
ATOM 2516 C C . SER A 1 309 ? 2.782 -7.881 3.839 1.00 86.69 309 SER A C 1
ATOM 2518 O O . SER A 1 309 ? 2.065 -7.280 4.655 1.00 86.69 309 SER A O 1
ATOM 2520 N N . THR A 1 310 ? 3.622 -8.837 4.226 1.00 83.75 310 THR A N 1
ATOM 2521 C CA . THR A 1 310 ? 3.975 -9.047 5.632 1.00 83.75 310 THR A CA 1
ATOM 2522 C C . THR A 1 310 ? 5.149 -8.140 6.004 1.00 83.75 310 THR A C 1
ATOM 2524 O O . THR A 1 310 ? 5.255 -7.016 5.520 1.00 83.75 310 THR A O 1
ATOM 2527 N N . LEU A 1 311 ? 6.031 -8.603 6.890 1.00 75.38 311 LEU A N 1
ATOM 2528 C CA . LEU A 1 311 ? 7.316 -7.952 7.130 1.00 75.38 311 LEU A CA 1
ATOM 2529 C C . LEU A 1 311 ? 8.292 -8.159 5.963 1.00 75.38 311 LEU A C 1
ATOM 2531 O O . LEU A 1 311 ? 9.265 -7.415 5.854 1.00 75.38 311 LEU A O 1
ATOM 2535 N N . VAL A 1 312 ? 8.054 -9.172 5.126 1.00 81.94 312 VAL A N 1
ATOM 2536 C CA . VAL A 1 312 ? 8.871 -9.490 3.957 1.00 81.94 312 VAL A CA 1
ATOM 2537 C C . VAL A 1 312 ? 8.126 -8.988 2.717 1.00 81.94 312 VAL A C 1
ATOM 2539 O O . VAL A 1 312 ? 7.036 -9.454 2.406 1.00 81.94 312 VAL A O 1
ATOM 2542 N N . GLU A 1 313 ? 8.684 -7.972 2.055 1.00 81.94 313 GLU A N 1
ATOM 2543 C CA . GLU A 1 313 ? 8.186 -7.465 0.762 1.00 81.94 313 GLU A CA 1
ATOM 2544 C C . GLU A 1 313 ? 8.633 -8.380 -0.396 1.00 81.94 313 GLU A C 1
ATOM 2546 O O . GLU A 1 313 ? 9.520 -9.209 -0.195 1.00 81.94 313 GLU A O 1
ATOM 2551 N N . ASP A 1 314 ? 8.116 -8.183 -1.620 1.00 77.75 314 ASP A N 1
ATOM 2552 C CA . ASP A 1 314 ? 8.455 -8.963 -2.832 1.00 77.75 314 ASP A CA 1
ATOM 2553 C C . ASP A 1 314 ? 9.955 -9.290 -2.942 1.00 77.75 314 ASP A C 1
ATOM 2555 O O . ASP A 1 314 ? 10.371 -10.447 -2.881 1.00 77.75 314 ASP A O 1
ATOM 2559 N N . MET A 1 315 ? 10.813 -8.261 -2.988 1.00 81.38 315 MET A N 1
ATOM 2560 C CA . MET A 1 315 ? 12.269 -8.442 -3.100 1.00 81.38 315 MET A CA 1
ATOM 2561 C C . MET A 1 315 ? 12.893 -9.184 -1.906 1.00 81.38 315 MET A C 1
ATOM 2563 O O . MET A 1 315 ? 13.991 -9.728 -2.029 1.00 81.38 315 MET A O 1
ATOM 2567 N N . GLY A 1 316 ? 12.227 -9.201 -0.752 1.00 82.38 316 GLY A N 1
ATOM 2568 C CA . GLY A 1 316 ? 12.664 -9.913 0.442 1.00 82.38 316 GLY A CA 1
ATOM 2569 C C . GLY A 1 316 ? 12.613 -11.434 0.284 1.00 82.38 316 GLY A C 1
ATOM 2570 O O . GLY A 1 316 ? 13.502 -12.113 0.794 1.00 82.38 316 GLY A O 1
ATOM 2571 N N . HIS A 1 317 ? 11.668 -11.979 -0.484 1.00 88.06 317 HIS A N 1
ATOM 2572 C CA . HIS A 1 317 ? 11.613 -13.423 -0.764 1.00 88.06 317 HIS A CA 1
ATOM 2573 C C . HIS A 1 317 ? 12.690 -13.881 -1.765 1.00 88.06 317 HIS A C 1
ATOM 2575 O O . HIS A 1 317 ? 13.015 -15.062 -1.855 1.00 88.06 317 HIS A O 1
ATOM 2581 N N . TRP A 1 318 ? 13.333 -12.941 -2.465 1.00 89.00 318 TRP A N 1
ATOM 2582 C CA . TRP A 1 318 ? 14.490 -13.210 -3.329 1.00 89.00 318 TRP A CA 1
ATOM 2583 C C . TRP A 1 318 ? 15.828 -13.228 -2.577 1.00 89.00 318 TRP A C 1
ATOM 2585 O O . TRP A 1 318 ? 16.862 -13.564 -3.159 1.00 89.00 318 TRP A O 1
ATOM 2595 N N . ASN A 1 319 ? 15.835 -12.880 -1.286 1.00 88.62 319 ASN A N 1
ATOM 2596 C CA . ASN A 1 319 ? 17.025 -12.877 -0.443 1.00 88.62 319 ASN A CA 1
ATOM 2597 C C . ASN A 1 319 ? 16.887 -13.931 0.671 1.00 88.62 319 ASN A C 1
ATOM 2599 O O . ASN A 1 319 ? 15.937 -13.863 1.449 1.00 88.62 319 ASN A O 1
ATOM 2603 N N . PRO A 1 320 ? 17.845 -14.870 0.815 1.00 88.75 320 PRO A N 1
ATOM 2604 C CA . PRO A 1 320 ? 17.731 -15.963 1.780 1.00 88.75 320 PRO A CA 1
ATOM 2605 C C . PRO A 1 320 ? 17.585 -15.488 3.234 1.00 88.75 320 PRO A C 1
ATOM 2607 O O . PRO A 1 320 ? 16.945 -16.163 4.030 1.00 88.75 320 PRO A O 1
ATOM 2610 N N . TRP A 1 321 ? 18.148 -14.336 3.614 1.00 88.56 321 TRP A N 1
ATOM 2611 C CA . TRP A 1 321 ? 18.072 -13.858 5.001 1.00 88.56 321 TRP A CA 1
ATOM 2612 C C . TRP A 1 321 ? 16.673 -13.404 5.399 1.00 88.56 321 TRP A C 1
ATOM 2614 O O . TRP A 1 321 ? 16.234 -13.674 6.514 1.00 88.56 321 TRP A O 1
ATOM 2624 N N . THR A 1 322 ? 15.987 -12.708 4.500 1.00 88.25 322 THR A N 1
ATOM 2625 C CA . THR A 1 322 ? 14.619 -12.231 4.716 1.00 88.25 322 THR A CA 1
ATOM 2626 C C . THR A 1 322 ? 13.598 -13.316 4.398 1.00 88.25 322 THR A C 1
ATOM 2628 O O . THR A 1 322 ? 12.610 -13.421 5.116 1.00 88.25 322 THR A O 1
ATOM 2631 N N . HIS A 1 323 ? 13.869 -14.191 3.423 1.00 88.62 323 HIS A N 1
ATOM 2632 C CA . HIS A 1 323 ? 13.040 -15.368 3.139 1.00 88.62 323 HIS A CA 1
ATOM 2633 C C . HIS A 1 323 ? 12.899 -16.290 4.353 1.00 88.62 323 HIS A C 1
ATOM 2635 O O . HIS A 1 323 ? 11.804 -16.731 4.676 1.00 88.62 323 HIS A O 1
ATOM 2641 N N . GLU A 1 324 ? 13.976 -16.533 5.106 1.00 89.69 324 GLU A N 1
ATOM 2642 C CA . GLU A 1 324 ? 13.892 -17.377 6.308 1.00 89.69 324 GLU A CA 1
ATOM 2643 C C . GLU A 1 324 ? 12.983 -16.793 7.411 1.00 89.69 324 GLU A C 1
ATOM 2645 O O . GLU A 1 324 ? 12.556 -17.536 8.297 1.00 89.69 324 GLU A O 1
ATOM 2650 N N . MET A 1 325 ? 12.642 -15.495 7.368 1.00 88.88 325 MET A N 1
ATOM 2651 C CA . MET A 1 325 ? 11.678 -14.892 8.300 1.00 88.88 325 MET A CA 1
ATOM 2652 C C . MET A 1 325 ? 10.230 -15.281 7.981 1.00 88.88 325 MET A C 1
ATOM 2654 O O . MET A 1 325 ? 9.419 -15.413 8.898 1.00 88.88 325 MET A O 1
ATOM 2658 N N . GLU A 1 326 ? 9.906 -15.472 6.702 1.00 87.88 326 GLU A N 1
ATOM 2659 C CA . GLU A 1 326 ? 8.603 -15.935 6.232 1.00 87.88 326 GLU A CA 1
ATOM 2660 C C . GLU A 1 326 ? 8.796 -16.818 4.994 1.00 87.88 326 GLU A C 1
ATOM 2662 O O . GLU A 1 326 ? 8.889 -16.326 3.875 1.00 87.88 326 GLU A O 1
ATOM 2667 N N . ARG A 1 327 ? 8.890 -18.133 5.219 1.00 90.50 327 ARG A N 1
ATOM 2668 C CA . ARG A 1 327 ? 9.275 -19.091 4.172 1.00 90.50 327 ARG A CA 1
ATOM 2669 C C . ARG A 1 327 ? 8.125 -19.603 3.322 1.00 90.50 327 ARG A C 1
ATOM 2671 O O . ARG A 1 327 ? 8.308 -19.864 2.145 1.00 90.50 327 ARG A O 1
ATOM 2678 N N . LEU A 1 328 ? 6.985 -19.873 3.955 1.00 93.06 328 LEU A N 1
ATOM 2679 C CA . LEU A 1 328 ? 5.859 -20.556 3.326 1.00 93.06 328 LEU A CA 1
ATOM 2680 C C . LEU A 1 328 ? 4.660 -19.622 3.275 1.00 93.06 328 LEU A C 1
ATOM 2682 O O . LEU A 1 328 ? 4.253 -19.075 4.305 1.00 93.06 328 LEU A O 1
ATOM 2686 N N . GLN A 1 329 ? 4.042 -19.525 2.101 1.00 95.56 329 GLN A N 1
ATOM 2687 C CA . GLN A 1 329 ? 2.772 -18.833 1.953 1.00 95.56 329 GLN A CA 1
ATOM 2688 C C . GLN A 1 329 ? 1.661 -19.633 2.639 1.00 95.56 329 GLN A C 1
ATOM 2690 O O . GLN A 1 329 ? 1.395 -20.7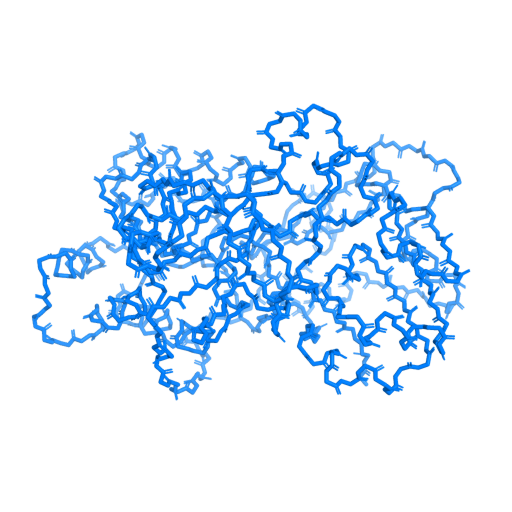90 2.310 1.00 95.56 329 GLN A O 1
ATOM 2695 N N . ARG A 1 330 ? 0.997 -19.002 3.606 1.00 96.56 330 ARG A N 1
ATOM 2696 C CA . ARG A 1 330 ? -0.057 -19.609 4.427 1.00 96.56 330 ARG A CA 1
ATOM 2697 C C . ARG A 1 330 ? -1.276 -18.707 4.490 1.00 96.56 330 ARG A C 1
ATOM 2699 O O . ARG A 1 330 ? -1.163 -17.491 4.341 1.00 96.56 330 ARG A O 1
ATOM 2706 N N . ALA A 1 331 ? -2.430 -19.304 4.768 1.00 97.75 331 ALA A N 1
ATOM 2707 C CA . ALA A 1 331 ? -3.647 -18.569 5.072 1.00 97.75 331 ALA A CA 1
ATOM 2708 C C . ALA A 1 331 ? -3.812 -18.429 6.588 1.00 97.75 331 ALA A C 1
ATOM 2710 O O . ALA A 1 331 ? -3.940 -19.416 7.314 1.00 97.75 331 ALA A O 1
ATOM 2711 N N . TYR A 1 332 ? -3.843 -17.192 7.069 1.00 97.56 332 TYR A N 1
ATOM 2712 C CA . TYR A 1 332 ? -3.986 -16.858 8.480 1.00 97.56 332 TYR A CA 1
ATOM 2713 C C . TYR A 1 332 ? -5.434 -16.486 8.787 1.00 97.56 332 TYR A C 1
ATOM 2715 O O . TYR A 1 332 ? -6.032 -15.657 8.102 1.00 97.56 332 TYR A O 1
ATOM 2723 N N . VAL A 1 333 ? -6.017 -17.075 9.829 1.00 98.00 333 VAL A N 1
ATOM 2724 C CA . VAL A 1 333 ? -7.436 -16.861 10.152 1.00 98.00 333 VAL A CA 1
ATOM 2725 C C . VAL A 1 333 ? -7.691 -16.907 11.653 1.00 98.00 333 VAL A C 1
ATOM 2727 O O . VAL A 1 333 ? -7.045 -17.648 12.391 1.00 98.00 333 VAL A O 1
ATOM 2730 N N . ASN A 1 334 ? -8.684 -16.158 12.122 1.00 98.19 334 ASN A N 1
ATOM 2731 C CA . ASN A 1 334 ? -9.120 -16.247 13.510 1.00 98.19 334 ASN A CA 1
ATOM 2732 C C . ASN A 1 334 ? -9.692 -17.648 13.850 1.00 98.19 334 ASN A C 1
ATOM 2734 O O . ASN A 1 334 ? -10.499 -18.162 13.066 1.00 98.19 334 ASN A O 1
ATOM 2738 N N . PRO A 1 335 ? -9.389 -18.253 15.019 1.00 97.75 335 PRO A N 1
ATOM 2739 C CA . PRO A 1 335 ? -9.937 -19.556 15.416 1.00 97.75 335 PRO A CA 1
ATOM 2740 C C . PRO A 1 335 ? -11.472 -19.641 15.377 1.00 97.75 335 PRO A C 1
ATOM 2742 O O . PRO A 1 335 ? -12.026 -20.659 14.954 1.00 97.75 335 PRO A O 1
ATOM 2745 N N . HIS A 1 336 ? -12.183 -18.574 15.764 1.00 97.12 336 HIS A N 1
ATOM 2746 C CA . HIS A 1 336 ? -13.647 -18.523 15.690 1.00 97.12 336 HIS A CA 1
ATOM 2747 C C . HIS A 1 336 ? -14.142 -18.538 14.245 1.00 97.12 336 HIS A C 1
ATOM 2749 O O . HIS A 1 336 ? -15.118 -19.222 13.929 1.00 97.12 336 HIS A O 1
ATOM 2755 N N . THR A 1 337 ? -13.437 -17.838 13.355 1.00 97.00 337 THR A N 1
ATOM 2756 C CA . THR A 1 337 ? -13.757 -17.810 11.923 1.00 97.00 337 THR A CA 1
ATOM 2757 C C . THR A 1 337 ? -13.463 -19.161 11.276 1.00 97.00 337 THR A C 1
ATOM 2759 O O . THR A 1 337 ? -14.335 -19.692 10.596 1.00 97.00 337 THR A O 1
ATOM 2762 N N . ALA A 1 338 ? -12.317 -19.783 11.571 1.00 97.06 338 ALA A N 1
ATOM 2763 C CA . ALA A 1 338 ? -11.980 -21.127 11.096 1.00 97.06 338 ALA A CA 1
ATOM 2764 C C . ALA A 1 338 ? -13.023 -22.168 11.524 1.00 97.06 338 ALA A C 1
ATOM 2766 O O . ALA A 1 338 ? -13.532 -22.925 10.698 1.00 97.06 338 ALA A O 1
ATOM 2767 N N . LYS A 1 339 ? -13.420 -22.151 12.805 1.00 96.94 339 LYS A N 1
ATOM 2768 C CA . LYS A 1 339 ? -14.463 -23.038 13.337 1.00 96.94 339 LYS A CA 1
ATOM 2769 C C . LYS A 1 339 ? -15.811 -22.816 12.652 1.00 96.94 339 LYS A C 1
ATOM 2771 O O . LYS A 1 339 ? -16.494 -23.791 12.350 1.00 96.94 339 LYS A O 1
ATOM 2776 N N . ARG A 1 340 ? -16.193 -21.557 12.414 1.00 96.12 340 ARG A N 1
ATOM 2777 C CA . ARG A 1 340 ? -17.436 -21.193 11.715 1.00 96.12 340 ARG A CA 1
ATOM 2778 C C . ARG A 1 340 ? -17.433 -21.668 10.261 1.00 96.12 340 ARG A C 1
ATOM 2780 O O . ARG A 1 340 ? -18.467 -22.118 9.785 1.00 96.12 340 ARG A O 1
ATOM 2787 N N . LEU A 1 341 ? -16.284 -21.590 9.592 1.00 94.88 341 LEU A N 1
ATOM 2788 C CA . LEU A 1 341 ? -16.088 -22.050 8.215 1.00 94.88 341 LEU A CA 1
ATOM 2789 C C . LEU A 1 341 ? -15.858 -23.567 8.101 1.00 94.88 341 LEU A C 1
ATOM 2791 O O . LEU A 1 341 ? -15.884 -24.105 7.001 1.00 94.88 341 LEU A O 1
ATOM 2795 N N . GLY A 1 342 ? -15.637 -24.270 9.216 1.00 95.50 342 GLY A N 1
ATOM 2796 C CA . GLY A 1 342 ? -15.384 -25.713 9.219 1.00 95.50 342 GLY A CA 1
ATOM 2797 C C . GLY A 1 342 ? -14.009 -26.121 8.675 1.00 95.50 342 GLY A C 1
ATOM 2798 O O . GLY A 1 342 ? -13.807 -27.298 8.385 1.00 95.50 342 GLY A O 1
ATOM 2799 N N . VAL A 1 343 ? -13.063 -25.183 8.562 1.00 93.94 343 VAL A N 1
ATOM 2800 C CA . VAL A 1 343 ? -11.697 -25.427 8.062 1.00 93.94 343 VAL A CA 1
ATOM 2801 C C . VAL A 1 343 ? -10.739 -25.772 9.208 1.00 93.94 343 VAL A C 1
ATOM 2803 O O . VAL A 1 343 ? -10.934 -25.332 10.344 1.00 93.94 343 VAL A O 1
ATOM 2806 N N . ARG A 1 344 ? -9.722 -26.600 8.932 1.00 91.50 344 ARG A N 1
ATOM 2807 C CA . ARG A 1 344 ? -8.765 -27.088 9.948 1.00 91.50 344 ARG A CA 1
ATOM 2808 C C . ARG A 1 344 ? -7.311 -26.981 9.507 1.00 91.50 344 ARG A C 1
ATOM 2810 O O . ARG A 1 344 ? -6.567 -26.225 10.110 1.00 91.50 344 ARG A O 1
ATOM 2817 N N . GLU A 1 345 ? -6.926 -27.752 8.495 1.00 94.25 345 GLU A N 1
ATOM 2818 C CA . GLU A 1 345 ? -5.526 -27.853 8.052 1.00 94.25 345 GLU A CA 1
ATOM 2819 C C . GLU A 1 345 ? -5.258 -27.041 6.790 1.00 94.25 345 GLU A C 1
ATOM 2821 O O . GLU A 1 345 ? -4.181 -26.483 6.642 1.00 94.25 345 GLU A O 1
ATOM 2826 N N . ASN A 1 346 ? -6.246 -26.952 5.898 1.00 96.69 346 ASN A N 1
ATOM 2827 C CA . ASN A 1 346 ? -6.140 -26.223 4.644 1.00 96.69 346 ASN A CA 1
ATOM 2828 C C . ASN A 1 346 ? -7.418 -25.428 4.374 1.00 96.69 346 ASN A C 1
ATOM 2830 O O . ASN A 1 346 ? -8.495 -25.766 4.883 1.00 96.69 346 ASN A O 1
ATOM 2834 N N . ILE A 1 347 ? -7.292 -24.398 3.544 1.00 96.25 347 ILE A N 1
ATOM 2835 C CA . ILE A 1 347 ? -8.407 -23.651 2.966 1.00 96.25 347 ILE A CA 1
ATOM 2836 C C . ILE A 1 347 ? -8.188 -23.487 1.463 1.00 96.25 347 ILE A C 1
ATOM 2838 O O . ILE A 1 347 ? -7.084 -23.171 1.023 1.00 96.25 347 ILE A O 1
ATOM 2842 N N . GLU A 1 348 ? -9.244 -23.707 0.684 1.00 96.38 348 GLU A N 1
ATOM 2843 C CA . GLU A 1 348 ? -9.224 -23.492 -0.761 1.00 96.38 348 GLU A CA 1
ATOM 2844 C C . GLU A 1 348 ? -9.783 -22.104 -1.087 1.00 96.38 348 GLU A C 1
ATOM 2846 O O . GLU A 1 348 ? -10.894 -21.755 -0.683 1.00 96.38 348 GLU A O 1
ATOM 2851 N N . ILE A 1 349 ? -9.006 -21.304 -1.813 1.00 95.44 349 ILE A N 1
ATOM 2852 C CA . ILE A 1 349 ? -9.353 -19.948 -2.237 1.00 95.44 349 ILE A CA 1
ATOM 2853 C C . ILE A 1 349 ? -9.051 -19.852 -3.728 1.00 95.44 349 ILE A C 1
ATOM 2855 O O . ILE A 1 349 ? -7.917 -20.057 -4.147 1.00 95.44 349 ILE A O 1
ATOM 2859 N N . GLY A 1 350 ? -10.070 -19.577 -4.546 1.00 92.19 350 GLY A N 1
ATOM 2860 C CA . GLY A 1 350 ? -9.888 -19.419 -5.994 1.00 92.19 350 GLY A CA 1
ATOM 2861 C C . GLY A 1 350 ? -9.285 -20.643 -6.702 1.00 92.19 350 GLY A C 1
ATOM 2862 O O . GLY A 1 350 ? -8.648 -20.481 -7.734 1.00 92.19 350 GLY A O 1
ATOM 2863 N N . GLY A 1 351 ? -9.464 -21.853 -6.156 1.00 93.62 351 GLY A N 1
ATOM 2864 C CA . GLY A 1 351 ? -8.869 -23.090 -6.681 1.00 93.62 351 GLY A CA 1
ATOM 2865 C C . GLY A 1 351 ? -7.446 -23.382 -6.189 1.00 93.62 351 GLY A C 1
ATOM 2866 O O . GLY A 1 351 ? -6.858 -24.384 -6.591 1.00 93.62 351 GLY A O 1
ATOM 2867 N N . VAL A 1 352 ? -6.891 -22.537 -5.316 1.00 96.44 352 VAL A N 1
ATOM 2868 C CA . VAL A 1 352 ? -5.581 -22.723 -4.682 1.00 96.44 352 VAL A CA 1
ATOM 2869 C C . VAL A 1 352 ? -5.769 -23.157 -3.231 1.00 96.44 352 VAL A C 1
ATOM 2871 O O . VAL A 1 352 ? -6.538 -22.548 -2.490 1.00 96.44 352 VAL A O 1
ATOM 2874 N N . SER A 1 353 ? -5.061 -24.210 -2.816 1.00 96.81 353 SER A N 1
ATOM 2875 C CA . SER A 1 353 ? -5.089 -24.714 -1.441 1.00 96.81 353 SER A CA 1
ATOM 2876 C C . SER A 1 353 ? -3.932 -24.135 -0.634 1.00 96.81 353 SER A C 1
ATOM 2878 O O . SER A 1 353 ? -2.774 -24.383 -0.956 1.00 96.81 353 SER A O 1
ATOM 2880 N N . PHE A 1 354 ? -4.248 -23.442 0.456 1.00 97.81 354 PHE A N 1
ATOM 2881 C CA . PHE A 1 354 ? -3.266 -22.903 1.395 1.00 97.81 354 PHE A CA 1
ATOM 2882 C C . PHE A 1 354 ? -3.278 -23.683 2.707 1.00 97.81 354 PHE A C 1
ATOM 2884 O O . PHE A 1 354 ? -4.355 -23.978 3.234 1.00 97.81 354 PHE A O 1
ATOM 2891 N N . GLU A 1 355 ? -2.092 -23.941 3.268 1.00 97.50 355 GLU A N 1
ATOM 2892 C CA . GLU A 1 355 ? -1.960 -24.397 4.656 1.00 97.50 355 GLU A CA 1
ATOM 2893 C C . GLU A 1 355 ? -2.564 -23.331 5.582 1.00 97.50 355 GLU A C 1
ATOM 2895 O O . GLU A 1 355 ? -2.273 -22.134 5.468 1.00 97.50 355 GLU A O 1
ATOM 2900 N N . LEU A 1 356 ? -3.430 -23.769 6.491 1.00 97.31 356 LEU A N 1
ATOM 2901 C CA . LEU A 1 356 ? -4.155 -22.903 7.405 1.00 97.31 356 LEU A CA 1
ATOM 2902 C C . LEU A 1 356 ? -3.379 -22.717 8.709 1.00 97.31 356 LEU A C 1
ATOM 2904 O O . LEU A 1 356 ? -3.049 -23.682 9.395 1.00 97.31 356 LEU A O 1
ATOM 2908 N N . LEU A 1 357 ? -3.192 -21.464 9.117 1.00 97.06 357 LEU A N 1
ATOM 2909 C CA . LEU A 1 357 ? -2.659 -21.107 10.426 1.00 97.06 357 LEU A CA 1
ATOM 2910 C C . LEU A 1 357 ? -3.699 -20.299 11.205 1.00 97.06 357 LEU A C 1
ATOM 2912 O O . LEU A 1 357 ? -4.004 -19.148 10.893 1.00 97.06 357 LEU A O 1
ATOM 2916 N N . THR A 1 358 ? -4.250 -20.894 12.262 1.00 97.06 358 THR A N 1
ATOM 2917 C CA . THR A 1 358 ? -5.208 -20.195 13.124 1.00 97.06 358 THR A CA 1
ATOM 2918 C C . THR A 1 358 ? -4.496 -19.285 14.124 1.00 97.06 358 THR A C 1
ATOM 2920 O O . THR A 1 358 ? -3.634 -19.752 14.868 1.00 97.06 358 THR A O 1
ATOM 2923 N N . THR A 1 359 ? -4.876 -18.010 14.194 1.00 96.19 359 THR A N 1
ATOM 2924 C CA . THR A 1 359 ? -4.270 -17.020 15.095 1.00 96.19 359 THR A CA 1
ATOM 2925 C C . THR A 1 359 ? -5.263 -15.939 15.519 1.00 96.19 359 THR A C 1
ATOM 2927 O O . THR A 1 359 ? -6.082 -15.489 14.724 1.00 96.19 359 THR A O 1
ATOM 2930 N N . GLU A 1 360 ? -5.180 -15.478 16.767 1.00 96.06 360 GLU A N 1
ATOM 2931 C CA . GLU A 1 360 ? -5.965 -14.329 17.258 1.00 96.06 360 GLU A CA 1
ATOM 2932 C C . GLU A 1 360 ? -5.443 -12.984 16.725 1.00 96.06 360 GLU A C 1
ATOM 2934 O O . GLU A 1 360 ? -6.081 -11.949 16.902 1.00 96.06 360 GLU A O 1
ATOM 2939 N N . ASN A 1 361 ? -4.305 -13.001 16.025 1.00 95.62 361 ASN A N 1
ATOM 2940 C CA . ASN A 1 361 ? -3.714 -11.837 15.369 1.00 95.62 361 ASN A CA 1
ATOM 2941 C C . ASN A 1 361 ? -4.414 -11.456 14.054 1.00 95.62 361 ASN A C 1
ATOM 2943 O O . ASN A 1 361 ? -3.960 -10.550 13.368 1.00 95.62 361 ASN A O 1
ATOM 2947 N N . VAL A 1 362 ? -5.498 -12.130 13.677 1.00 97.19 362 VAL A N 1
ATOM 2948 C CA . VAL A 1 362 ? -6.353 -11.753 12.545 1.00 97.19 362 VAL A CA 1
ATOM 2949 C C . VAL A 1 362 ? -7.765 -11.531 13.078 1.00 97.19 362 VAL A C 1
ATOM 2951 O O . VAL A 1 362 ? -8.240 -12.284 13.936 1.00 97.19 362 VAL A O 1
ATOM 2954 N N . ALA A 1 363 ? -8.427 -10.478 12.599 1.00 97.44 363 ALA A N 1
ATOM 2955 C CA . ALA A 1 363 ? -9.784 -10.149 13.007 1.00 97.44 363 ALA A CA 1
ATOM 2956 C C . ALA A 1 363 ? -10.775 -11.270 12.655 1.00 97.44 363 ALA A C 1
ATOM 2958 O O . ALA A 1 363 ? -10.624 -11.999 11.672 1.00 97.44 363 ALA A O 1
ATOM 2959 N N . GLU A 1 364 ? -11.839 -11.395 13.448 1.00 97.38 364 GLU A N 1
ATOM 2960 C CA . GLU A 1 364 ? -12.946 -12.274 13.082 1.00 97.38 364 GLU A CA 1
ATOM 2961 C C . GLU A 1 364 ? -13.595 -11.826 11.765 1.00 97.38 364 GLU A C 1
ATOM 2963 O O . GLU A 1 364 ? -13.847 -10.641 11.539 1.00 97.38 364 GLU A O 1
ATOM 2968 N N . GLY A 1 365 ? -13.891 -12.792 10.892 1.00 96.88 365 GLY A N 1
ATOM 2969 C CA . GLY A 1 365 ? -14.388 -12.526 9.545 1.00 96.88 365 GLY A CA 1
ATOM 2970 C C . GLY A 1 365 ? -13.311 -12.064 8.563 1.00 96.88 365 GLY A C 1
ATOM 2971 O O . GLY A 1 365 ? -13.671 -11.573 7.499 1.00 96.88 365 GLY A O 1
ATOM 2972 N N . VAL A 1 366 ? -12.021 -12.218 8.878 1.00 97.94 366 VAL A N 1
ATOM 2973 C CA . VAL A 1 366 ? -10.910 -11.961 7.948 1.00 97.94 366 VAL A CA 1
ATOM 2974 C C . VAL A 1 366 ? -10.074 -13.230 7.761 1.00 97.94 366 VAL A C 1
ATOM 2976 O O . VAL A 1 366 ? -9.789 -13.949 8.721 1.00 97.94 366 VAL A O 1
ATOM 2979 N N . ILE A 1 367 ? -9.686 -13.500 6.516 1.00 98.00 367 ILE A N 1
ATOM 2980 C CA . ILE A 1 367 ? -8.629 -14.445 6.146 1.00 98.00 367 ILE A CA 1
ATOM 2981 C C . ILE A 1 367 ? -7.512 -13.625 5.511 1.00 98.00 367 ILE A C 1
ATOM 2983 O O . ILE A 1 367 ? -7.766 -12.899 4.555 1.00 98.00 367 ILE A O 1
ATOM 2987 N N . PHE A 1 368 ? -6.298 -13.729 6.037 1.00 97.44 368 PHE A N 1
ATOM 2988 C CA . PHE A 1 368 ? -5.130 -13.034 5.510 1.00 97.44 368 PHE A CA 1
ATOM 2989 C C . PHE A 1 368 ? -4.226 -13.999 4.736 1.00 97.44 368 PHE A C 1
ATOM 2991 O O . PHE A 1 368 ? -3.891 -15.065 5.252 1.00 97.44 368 PHE A O 1
ATOM 2998 N N . VAL A 1 369 ? -3.817 -13.626 3.523 1.00 97.12 369 VAL A N 1
ATOM 2999 C CA . VAL A 1 369 ? -2.840 -14.366 2.707 1.00 97.12 369 VAL A CA 1
ATOM 3000 C C . VAL A 1 369 ? -1.788 -13.378 2.184 1.00 97.12 369 VAL A C 1
ATOM 3002 O O . VAL A 1 369 ? -2.170 -12.420 1.512 1.00 97.12 369 VAL A O 1
ATOM 3005 N N . PRO A 1 370 ? -0.484 -13.579 2.452 1.00 94.44 370 PRO A N 1
ATOM 3006 C CA . PRO A 1 370 ? 0.576 -12.710 1.934 1.00 94.44 370 PRO A CA 1
ATOM 3007 C C . PRO A 1 370 ? 0.545 -12.575 0.405 1.00 94.44 370 PRO A C 1
ATOM 3009 O O . PRO A 1 370 ? 0.420 -13.585 -0.296 1.00 94.44 370 PRO A O 1
ATOM 3012 N N . SER A 1 371 ? 0.687 -11.351 -0.119 1.00 92.94 371 SER A N 1
ATOM 3013 C CA . SER A 1 371 ? 0.643 -11.086 -1.571 1.00 92.94 371 SER A CA 1
ATOM 3014 C C . SER A 1 371 ? 1.972 -11.234 -2.311 1.00 92.94 371 SER A C 1
ATOM 3016 O O . SER A 1 371 ? 1.990 -11.180 -3.539 1.00 92.94 371 SER A O 1
ATOM 3018 N N . GLU A 1 372 ? 3.070 -11.408 -1.581 1.00 90.75 372 GLU A N 1
ATOM 3019 C CA . GLU A 1 372 ? 4.430 -11.255 -2.112 1.00 90.75 372 GLU A CA 1
ATOM 3020 C C . GLU A 1 372 ? 5.017 -12.538 -2.712 1.00 90.75 372 GLU A C 1
ATOM 3022 O O . GLU A 1 372 ? 6.168 -12.536 -3.128 1.00 90.75 372 GLU A O 1
ATOM 3027 N N . TYR A 1 373 ? 4.243 -13.622 -2.779 1.00 93.56 373 TYR A N 1
ATOM 3028 C CA . TYR A 1 373 ? 4.678 -14.906 -3.328 1.00 93.56 373 TYR A CA 1
ATOM 3029 C C . TYR A 1 373 ? 4.314 -15.064 -4.804 1.00 93.56 373 TYR A C 1
ATOM 3031 O O . TYR A 1 373 ? 3.297 -14.543 -5.263 1.00 93.56 373 TYR A O 1
ATOM 3039 N N . GLU A 1 374 ? 5.119 -15.832 -5.536 1.00 94.25 374 GLU A N 1
ATOM 3040 C CA . GLU A 1 374 ? 4.869 -16.195 -6.935 1.00 94.25 374 GLU A CA 1
ATOM 3041 C C . GLU A 1 374 ? 5.619 -17.473 -7.343 1.00 94.25 374 GLU A C 1
ATOM 3043 O O . GLU A 1 374 ? 6.486 -17.971 -6.621 1.00 94.25 374 GLU A O 1
ATOM 3048 N N . GLU A 1 375 ? 5.258 -18.024 -8.500 1.00 95.12 375 GLU A N 1
ATOM 3049 C CA . GLU A 1 375 ? 5.662 -19.367 -8.916 1.00 95.12 375 GLU A CA 1
ATOM 3050 C C . GLU A 1 375 ? 7.145 -19.476 -9.323 1.00 95.12 375 GLU A C 1
ATOM 3052 O O . GLU A 1 375 ? 7.694 -20.580 -9.320 1.00 95.12 375 GLU A O 1
ATOM 3057 N N . PHE A 1 376 ? 7.801 -18.363 -9.675 1.00 94.00 376 PHE A N 1
ATOM 3058 C CA . PHE A 1 376 ? 9.199 -18.319 -10.131 1.00 94.00 376 PHE A CA 1
ATOM 3059 C C . PHE A 1 376 ? 10.192 -17.897 -9.042 1.00 94.00 376 PHE A C 1
ATOM 3061 O O . PHE A 1 376 ? 11.384 -17.740 -9.322 1.00 94.00 376 PHE A O 1
ATOM 3068 N N . GLN A 1 377 ? 9.732 -17.732 -7.800 1.00 92.81 377 GLN A N 1
ATOM 3069 C CA . GLN A 1 377 ? 10.620 -17.445 -6.679 1.00 92.81 377 GLN A CA 1
ATOM 3070 C C . GLN A 1 377 ? 11.671 -18.549 -6.481 1.00 92.81 377 GLN A C 1
ATOM 3072 O O . GLN A 1 377 ? 11.387 -19.736 -6.661 1.00 92.81 377 GLN A O 1
ATOM 3077 N N . PRO A 1 378 ? 12.903 -18.181 -6.085 1.00 89.88 378 PRO A N 1
ATOM 3078 C CA . PRO A 1 378 ? 14.017 -19.122 -6.003 1.00 89.88 378 PRO A CA 1
ATOM 3079 C C . PRO A 1 378 ? 13.914 -20.075 -4.804 1.00 89.88 378 PRO A C 1
ATOM 3081 O O . PRO A 1 378 ? 14.544 -21.135 -4.811 1.00 89.88 378 PRO A O 1
ATOM 3084 N N . PHE A 1 379 ? 13.149 -19.703 -3.776 1.00 90.38 379 PHE A N 1
ATOM 3085 C CA . PHE A 1 379 ? 13.002 -20.442 -2.526 1.00 90.38 379 PHE A CA 1
ATOM 3086 C C . PHE A 1 379 ? 11.519 -20.570 -2.186 1.00 90.38 379 PHE A C 1
ATOM 3088 O O . PHE A 1 379 ? 10.814 -19.569 -2.215 1.00 90.38 379 PHE A O 1
ATOM 3095 N N . ASP A 1 380 ? 11.079 -21.790 -1.857 1.00 93.00 380 ASP A N 1
ATOM 3096 C CA . ASP A 1 380 ? 9.716 -22.096 -1.397 1.00 93.00 380 ASP A CA 1
ATOM 3097 C C . ASP A 1 380 ? 8.611 -21.326 -2.177 1.00 93.00 380 ASP A C 1
ATOM 3099 O O . ASP A 1 380 ? 7.870 -20.541 -1.579 1.00 93.00 380 ASP A O 1
ATOM 3103 N N . PRO A 1 381 ? 8.510 -21.507 -3.514 1.00 93.56 381 PRO A N 1
ATOM 3104 C CA . PRO A 1 381 ? 7.610 -20.717 -4.351 1.00 93.56 381 PRO A CA 1
ATOM 3105 C C . PRO A 1 381 ? 6.155 -20.882 -3.913 1.00 93.56 381 PRO A C 1
ATOM 3107 O O . PRO A 1 381 ? 5.723 -21.972 -3.523 1.00 93.56 381 PRO A O 1
ATOM 3110 N N . GLY A 1 382 ? 5.397 -19.794 -4.009 1.00 94.94 382 GLY A N 1
ATOM 3111 C CA . GLY A 1 382 ? 3.979 -19.770 -3.675 1.00 94.94 382 GLY A CA 1
ATOM 3112 C C . GLY A 1 382 ? 3.110 -19.431 -4.878 1.00 94.94 382 GLY A C 1
ATOM 3113 O O . GLY A 1 382 ? 3.458 -19.676 -6.032 1.00 94.94 382 GLY A O 1
ATOM 3114 N N . HIS A 1 383 ? 1.951 -18.864 -4.586 1.00 96.38 383 HIS A N 1
ATOM 3115 C CA . HIS A 1 383 ? 0.937 -18.509 -5.557 1.00 96.38 383 HIS A CA 1
ATOM 3116 C C . HIS A 1 383 ? 0.790 -16.997 -5.631 1.00 96.38 383 HIS A C 1
ATOM 3118 O O . HIS A 1 383 ? 0.532 -16.328 -4.622 1.00 96.38 383 HIS A O 1
ATOM 3124 N N . ARG A 1 384 ? 0.881 -16.469 -6.851 1.00 95.62 384 ARG A N 1
ATOM 3125 C CA . ARG A 1 384 ? 0.635 -15.051 -7.115 1.00 95.62 384 ARG A CA 1
ATOM 3126 C C . ARG A 1 384 ? -0.816 -14.683 -6.811 1.00 95.62 384 ARG A C 1
ATOM 3128 O O . ARG A 1 384 ? -1.733 -15.474 -7.033 1.00 95.62 384 ARG A O 1
ATOM 3135 N N . VAL A 1 385 ? -1.057 -13.441 -6.398 1.00 95.44 385 VAL A N 1
ATOM 3136 C CA . VAL A 1 385 ? -2.417 -12.930 -6.129 1.00 95.44 385 VAL A CA 1
ATOM 3137 C C . VAL A 1 385 ? -3.365 -13.070 -7.323 1.00 95.44 385 VAL A C 1
ATOM 3139 O O . VAL A 1 385 ? -4.553 -13.342 -7.153 1.00 95.44 385 VAL A O 1
ATOM 3142 N N . GLY A 1 386 ? -2.845 -12.974 -8.548 1.00 96.00 386 GLY A N 1
ATOM 3143 C CA . GLY A 1 386 ? -3.617 -13.206 -9.764 1.00 96.00 386 GLY A CA 1
ATOM 3144 C C . GLY A 1 386 ? -4.148 -14.633 -9.934 1.00 96.00 386 GLY A C 1
ATOM 3145 O O . GLY A 1 386 ? -4.985 -14.862 -10.805 1.00 96.00 386 GLY A O 1
ATOM 3146 N N . ALA A 1 387 ? -3.647 -15.613 -9.176 1.00 96.44 387 ALA A N 1
ATOM 3147 C CA . ALA A 1 387 ? -4.036 -17.015 -9.314 1.00 96.44 387 ALA A CA 1
ATOM 3148 C C . ALA A 1 387 ? -5.294 -17.346 -8.507 1.00 96.44 387 ALA A C 1
ATOM 3150 O O . ALA A 1 387 ? -6.037 -18.242 -8.895 1.00 96.44 387 ALA A O 1
ATOM 3151 N N . PHE A 1 388 ? -5.545 -16.619 -7.414 1.00 96.00 388 PHE A N 1
ATOM 3152 C CA . PHE A 1 388 ? -6.607 -16.952 -6.463 1.00 96.00 388 PHE A CA 1
ATOM 3153 C C . PHE A 1 388 ? -7.584 -15.806 -6.154 1.00 96.00 388 PHE A C 1
ATOM 3155 O O . PHE A 1 388 ? -8.653 -16.065 -5.598 1.00 96.00 388 PHE A O 1
ATOM 3162 N N . LEU A 1 389 ? -7.276 -14.555 -6.524 1.00 95.56 389 LEU A N 1
ATOM 3163 C CA . LEU A 1 389 ? -8.193 -13.417 -6.367 1.00 95.56 389 LEU A CA 1
ATOM 3164 C C . LEU A 1 389 ? -9.064 -13.194 -7.608 1.00 95.56 389 LEU A C 1
ATOM 3166 O O . LEU A 1 389 ? -8.598 -13.260 -8.749 1.00 95.56 389 LEU A O 1
ATOM 3170 N N . LYS A 1 390 ? -10.334 -12.813 -7.409 1.00 93.12 390 LYS A N 1
ATOM 3171 C CA . LYS A 1 390 ? -11.197 -12.365 -8.517 1.00 93.12 390 LYS A CA 1
ATOM 3172 C C . LYS A 1 390 ? -10.823 -10.963 -8.970 1.00 93.12 390 LYS A C 1
ATOM 3174 O O . LYS A 1 390 ? -10.973 -10.663 -10.156 1.00 93.12 390 LYS A O 1
ATOM 3179 N N . ARG A 1 391 ? -10.354 -10.109 -8.056 1.00 93.12 391 ARG A N 1
ATOM 3180 C CA . ARG A 1 391 ? -9.816 -8.770 -8.352 1.00 93.12 391 ARG A CA 1
ATOM 3181 C C . ARG A 1 391 ? -8.404 -8.640 -7.774 1.00 93.12 391 ARG A C 1
ATOM 3183 O O . ARG A 1 391 ? -8.257 -8.100 -6.686 1.00 93.12 391 ARG A O 1
ATOM 3190 N N . PRO A 1 392 ? -7.364 -9.117 -8.482 1.00 92.81 392 PRO A N 1
ATOM 3191 C CA . PRO A 1 392 ? -6.001 -9.194 -7.942 1.00 92.81 392 PRO A CA 1
ATOM 3192 C C . PRO A 1 392 ? -5.374 -7.850 -7.559 1.00 92.81 392 PRO A C 1
ATOM 3194 O O . PRO A 1 392 ? -4.453 -7.802 -6.755 1.00 92.81 392 PRO A O 1
ATOM 3197 N N . PHE A 1 393 ? -5.875 -6.760 -8.138 1.00 90.12 393 PHE A N 1
ATOM 3198 C CA . PHE A 1 393 ? -5.472 -5.386 -7.836 1.00 90.12 393 PHE A CA 1
ATOM 3199 C C . PHE A 1 393 ? -6.138 -4.821 -6.568 1.00 90.12 393 PHE A C 1
ATOM 3201 O O . PHE A 1 393 ? -5.753 -3.748 -6.106 1.00 90.12 393 PHE A O 1
ATOM 3208 N N . TYR A 1 394 ? -7.132 -5.512 -5.998 1.00 93.19 394 TYR A N 1
ATOM 3209 C CA . TYR A 1 394 ? -7.691 -5.169 -4.695 1.00 93.19 394 TYR A CA 1
ATOM 3210 C C . TYR A 1 394 ? -7.024 -5.973 -3.587 1.00 93.19 394 TYR A C 1
ATOM 3212 O O . TYR A 1 394 ? -6.808 -7.174 -3.699 1.00 93.19 394 TYR A O 1
ATOM 3220 N N . ARG A 1 395 ? -6.765 -5.293 -2.473 1.00 92.62 395 ARG A N 1
ATOM 3221 C CA . ARG A 1 395 ? -6.205 -5.870 -1.248 1.00 92.62 395 ARG A CA 1
ATOM 3222 C C . ARG A 1 395 ? -7.279 -6.520 -0.384 1.00 92.62 395 ARG A C 1
ATOM 3224 O O . ARG A 1 395 ? -6.967 -7.373 0.433 1.00 92.62 395 ARG A O 1
ATOM 3231 N N . TYR A 1 396 ? -8.543 -6.151 -0.597 1.00 94.44 396 TYR A N 1
ATOM 3232 C CA . TYR A 1 396 ? -9.700 -6.739 0.069 1.00 94.44 396 TYR A CA 1
ATOM 3233 C C . TYR A 1 396 ? -10.724 -7.269 -0.934 1.00 94.44 396 TYR A C 1
ATOM 3235 O O . TYR A 1 396 ? -11.177 -6.534 -1.815 1.00 94.44 396 TYR A O 1
ATOM 3243 N N . GLU A 1 397 ? -11.168 -8.509 -0.732 1.00 92.94 397 GLU A N 1
ATOM 3244 C CA . GLU A 1 397 ? -12.255 -9.133 -1.488 1.00 92.94 397 GLU A CA 1
ATOM 3245 C C . GLU A 1 397 ? -13.267 -9.790 -0.539 1.00 92.94 397 GLU A C 1
ATOM 3247 O O . GLU A 1 397 ? -12.897 -10.404 0.458 1.00 92.94 397 GLU A O 1
ATOM 3252 N N . VAL A 1 398 ? -14.562 -9.675 -0.839 1.00 92.19 398 VAL A N 1
ATOM 3253 C CA . VAL A 1 398 ? -15.595 -10.432 -0.117 1.00 92.19 398 VAL A CA 1
ATOM 3254 C C . VAL A 1 398 ? -15.611 -11.862 -0.647 1.00 92.19 398 VAL A C 1
ATOM 3256 O O . VAL A 1 398 ? -15.843 -12.076 -1.842 1.00 92.19 398 VAL A O 1
ATOM 3259 N N . LEU A 1 399 ? -15.400 -12.837 0.239 1.00 87.12 399 LEU A N 1
ATOM 3260 C CA . LEU A 1 399 ? -15.581 -14.240 -0.118 1.00 87.12 399 LEU A CA 1
ATOM 3261 C C . LEU A 1 399 ? -17.084 -14.573 -0.170 1.00 87.12 399 LEU A C 1
ATOM 3263 O O . LEU A 1 399 ? -17.832 -14.094 0.687 1.00 87.12 399 LEU A O 1
ATOM 3267 N N . PRO A 1 400 ? -17.527 -15.320 -1.200 1.00 69.00 400 PRO A N 1
ATOM 3268 C CA . PRO A 1 400 ? -18.932 -15.661 -1.409 1.00 69.00 400 PRO A CA 1
ATOM 3269 C C . PRO A 1 400 ? -19.487 -16.655 -0.386 1.00 69.00 400 PRO A C 1
ATOM 3271 O O . PRO A 1 400 ? -18.691 -17.414 0.213 1.00 69.00 400 PRO A O 1
#

Nearest PDB structures (foldseek):
  2iv2-assembly1_X  TM=7.295E-01  e=2.954E-13  Escherichia coli
  1fdi-assembly1_A  TM=7.107E-01  e=1.689E-11  Escherichia coli
  7bkb-assembly1_D  TM=7.704E-01  e=3.128E-07  Methanospirillum hungatei JF-1
  7b04-assembly6_Q  TM=6.761E-01  e=7.163E-05  Candidatus Kuenenia stuttgartensis
  7b04-assembly5_N  TM=6.565E-01  e=7.163E-05  Candidatus Kuenenia stuttgartensis

Mean predicted aligned error: 4.91 Å

Foldseek 3Di:
DDAFEDLFAADQFQQWPDFLLCLLVAQEEEEEQAAQFVVNVVSVVSPVSNVVVNHAYEYEHQFQHPVVVSHPYYDHADVLVSLVLLVLLLDPDDDPPVSVVVNVCLQVRAAYEYEYESLCCLAPCNLSVLVSVLSSCVPRVYTYHYRFFHHNDDHHYVVVCVVCVLVAQEEEEEPDVCLQAAPVSLVCLVRHAYEYEDCDCAPSVVSHPHYADADDLQQDWDWDPTTSSQKIFTRHRNDHDPSHDHPVVVVCVVVVDDDDPQVVQVVQVDHPVVCVVVRMDGGHGHHSNPDDRDDDDRDDAQAKEFEEADSQALVLLLDPVSCVVPVEWAKEAAPVQCVVVVHDQWDAAQNDIGGYDHDPRGHRRYIYTYQNFADPRPGHGDHRLNRGDPRSSRRMDHDD

Sequence (400 aa):
SEDVFVDAPVVDFMPSTLEPTQWKKVRFILSVDAEPVFSEVMATRWLVDAVEGGAYIFCLSSRYETLCAKARERLLVKPDIMMQFLQSLLSPEKGDEKVEFVKKSLFLMRGSLVLVGAHLLNSPFRKVLLNLLSGLRRKFGVHYSFVGDVMPFPAKSLEEFFERFEEFENLLVIGNLFRYLKEEHLKALHKKFVVSFQVFPNITANYSDLLFAMKLFHEREFVNYRHGFGYLVYSPRTLQQEGVYAPYSVLEDIFETGVSPENFLREYGVDYQKLMAEGEAALKMEEISTIETEGQQIQKGDVFLYTDSTLVEDMGHWNPWTHEMERLQRAYVNPHTAKRLGVRENIEIGGVSFELLTTENVAEGVIFVPSEYEEFQPFDPGHRVGAFLKRPFYRYEVLP

Solvent-accessible surface area (backbone atoms only — not comparable to full-atom values): 21430 Å² total; per-residue (Å²): 132,85,94,45,69,38,87,41,39,63,41,90,37,39,44,21,76,49,54,59,84,54,46,33,76,31,56,38,35,42,32,41,48,40,49,65,46,68,94,36,54,65,54,49,47,23,51,49,46,7,45,75,70,65,26,45,31,39,30,42,21,45,48,71,40,75,52,48,78,71,29,78,42,70,46,65,36,32,69,50,57,50,54,52,51,56,50,45,52,71,44,92,63,89,59,56,75,65,44,46,49,51,42,49,46,42,62,72,40,72,57,16,35,37,36,31,19,30,57,52,50,26,27,91,48,26,52,42,52,53,42,46,51,24,48,43,32,72,75,44,55,39,36,40,31,34,30,41,52,47,30,68,59,100,58,40,43,46,64,59,48,61,80,46,50,87,79,53,56,65,45,82,42,77,53,71,64,50,41,45,43,34,72,71,52,60,64,52,44,80,76,38,49,28,39,34,36,32,83,58,76,36,60,33,52,75,71,34,80,39,79,42,48,32,50,52,76,51,48,33,67,49,79,42,52,82,42,17,40,38,42,36,36,49,42,70,54,77,46,88,69,83,92,47,40,53,71,66,63,55,49,28,65,74,66,75,41,89,82,59,66,50,67,62,37,42,77,33,66,33,57,51,70,54,22,65,73,69,34,50,42,60,62,55,61,56,51,56,69,77,59,88,61,68,90,53,80,82,67,79,68,79,32,34,41,37,39,45,66,62,84,48,46,52,74,28,49,75,32,74,79,46,17,72,76,65,54,70,75,43,34,35,24,9,56,71,38,32,60,75,72,71,48,72,62,50,47,75,45,61,89,41,78,28,49,41,44,72,34,86,55,26,8,60,35,30,38,38,34,60,44,50,35,29,74,53,48,91,54,67,52,34,64,23,38,11,65,40,42,96,56,38,72,36,27,48,45,70,58,132

Secondary structure (DSSP, 8-state):
----EESSPB-SS-SBSS-GGGGGG-SEEEEES----GGGHHHHHHHHHHHHTT-EEEEEESB--HHHHH-SEEEE--HHHHHHHHHHHH-SS---HHHHHHHHHHHHSTT-EEEEEGGGTSSTTHHHHHHHHHHHHHHH--EEEEES--B-SS-EEHHHHHHTGGG-SEEEEESSGGGG--HHHHHHHTTSEEEEEESS--HHHHT-SEEEEBPPGGGS-EEE--SSSSEEEEE------SS-B-HHHHHHHHHT----HHHHHHHTT--HHHHHHHSEEE-----TTTS-----PPPP-SSEEE----SS-HHHHTSHHHHTTS-S-EEEE-HHHHHHHT-SSEEEETTEEEEEEE-TTB-TTEEE--S---TT-SSS----HHHH-SSTT-SEEE--

Radius of gyration: 21.49 Å; Cα contacts (8 Å, |Δi|>4): 808; chains: 1; bounding box: 54×51×55 Å